Protein AF-A0A255R1H0-F1 (afdb_monomer)

pLDDT: mean 94.2, std 6.62, range [48.44, 98.81]

Mean predicted aligned error: 8.99 Å

Secondary structure (DSSP, 8-state):
-PPPPHHHHHHHHHHHHHHHTTSEEEEE-S-HHHHGGGGGGSPTTT-EEEEEEEEEEEPGGG--S-SEEEEEEEEETTEEEEEEEETTEEEEE-GGGS-TT--HHHHHHHHHHHHHTT--S---HHHH---PPPPPPHHHHHHHHHHHHHHTTT--HHHHHHHHSTT-HHHHHHHHHHHHHHTSTT--HHHHHHHHHHHHHHHHTTS-GGGHHHHS-TTSHHHHHHHHHHHHHHHTT-HHHHHHHHHHHGGG--SHHHHHHHHHHHHHTT-HHHHHHHHHHHHHH-TTGGG-HHHHHHHHHHHHTT-HHHHHHHHHHHHHHHHHHHHH--SHHHHHHHHHHHHHHHHHHHHH-TTHHHHHHHTT--S----

Foldseek 3Di:
DFFFDVLLVQLLVQLVVCVVVVQKDKDFDPDQVVCVVLCVLDDPPFWAPWTWGMWIAGHCVLVDPDGIKTKTWTDGPNAIFIWIRDDSDIDTDGCLLDDPPDDRVSVSSSVRSCVSVVVPDDDSSNVSGDDDPPPDQLVVLLVVLVVLLVCLVPPDLVLLLQCQFQVHPNQVSLVVNLVSQVPDPPRDSLVSLLVSLVSNVVSLVPHPPVSCLRRLALNTSCVVCVLVNLLVCLVVLVLVVLVVVLVSNVVNQLALSSLLSSLSSCLSSVVLVRNLVSLVSNVVHDPLSLLHLSLLSNLVSCLVVVVPVVSLVSLLVSLVSLVVQLVVDPDPVSVVSSQVSNQSSLVSLVVRDVCSVVSCVVSVGDSTRDD

Sequence (371 aa):
MPMRPPEDCYAIHCTWEMCVNELIEVTEITDADEYAPLLRHLPPDEYDNARIVRVAELSPKLNRDHRLVAIATASHDGNNGWIVLDGNKCTWYSPDDFPEDENDESILRIHLGRSLLGLTAPVDRKAALRNKPAPFPADKLIAGYETLLEELATASIERTASLLARNGLIQKHLEDYLDAIESTPSGDRHTAQQLAFERCLAAAEKLPDAKHPEVYDSFTLFGNQFEAYTTRLAELGEFEKVVRLIQLFDPHWQHNLGFGMLGRAAFVAQDWDLAESYFLKLKEGLDTYFRCDEMSQLATIWHGRGNHDASSKLLIDCLRGTQTTFLESEYFSDREMHADEYRVHRETLQQLFPNATEILQQQELPFDLVP

Solvent-accessible surface area (backbone atoms only — not comparable to full-atom values): 20294 Å² total; per-residue (Å²): 127,71,47,68,45,66,68,47,54,51,7,36,49,50,35,50,55,34,36,78,67,72,39,35,48,79,44,77,55,86,60,59,75,82,58,48,73,67,58,72,74,54,68,82,94,61,60,47,80,69,40,64,47,35,40,34,44,45,38,76,87,72,73,61,101,60,47,59,37,36,32,23,42,30,29,45,97,89,39,66,33,37,34,40,38,57,67,96,44,77,46,83,46,58,54,82,53,50,63,95,84,64,50,71,67,58,53,48,28,30,54,51,15,22,62,74,72,66,60,78,71,88,73,72,34,55,83,36,54,49,77,71,74,75,78,76,54,43,71,58,45,41,54,52,52,51,50,54,64,54,40,46,79,73,49,53,68,70,55,38,46,54,35,42,20,64,83,8,65,56,50,70,43,42,63,64,33,37,55,32,36,48,74,36,101,83,41,51,41,66,62,51,50,51,52,52,50,51,55,51,49,66,38,54,72,73,44,60,75,93,49,42,66,57,37,56,25,65,78,12,47,56,37,76,42,40,65,65,48,36,48,52,33,30,77,72,65,40,29,75,57,41,54,52,49,42,65,67,40,47,86,58,33,86,46,58,73,34,24,48,55,46,14,53,43,24,47,63,41,67,38,56,70,60,13,43,56,24,38,49,52,25,54,75,70,33,96,66,34,48,66,41,70,57,54,48,53,44,25,49,52,32,39,76,71,68,40,48,67,63,16,52,51,50,41,53,49,19,42,51,47,25,52,49,51,33,73,68,43,88,46,64,71,56,18,46,53,29,30,50,45,32,48,55,37,50,53,46,42,48,72,77,33,95,57,33,70,59,51,33,58,75,69,75,46,72,95,71,67,83,106

Radius of gyration: 26.19 Å; Cα contacts (8 Å, |Δi|>4): 497; chains: 1; bounding box: 70×40×60 Å

Structure (mmCIF, N/CA/C/O backbone):
data_AF-A0A255R1H0-F1
#
_entry.id   AF-A0A255R1H0-F1
#
loop_
_atom_site.group_PDB
_atom_site.id
_atom_site.type_symbol
_atom_site.label_atom_id
_atom_site.label_alt_id
_atom_site.label_comp_id
_atom_site.label_asym_id
_atom_site.label_entity_id
_atom_site.label_seq_id
_atom_site.pdbx_PDB_ins_code
_atom_site.Cartn_x
_atom_site.Cartn_y
_atom_site.Cartn_z
_atom_site.occupancy
_atom_site.B_iso_or_equiv
_atom_site.auth_seq_id
_atom_site.auth_comp_id
_atom_site.auth_asym_id
_atom_site.auth_atom_id
_atom_site.pdbx_PDB_model_num
ATOM 1 N N . MET A 1 1 ? 14.294 -5.098 -15.868 1.00 48.44 1 MET A N 1
ATOM 2 C CA . MET A 1 1 ? 15.443 -4.845 -14.978 1.00 48.44 1 MET A CA 1
ATOM 3 C C . MET A 1 1 ? 16.661 -4.572 -15.840 1.00 48.44 1 MET A C 1
ATOM 5 O O . MET A 1 1 ? 16.880 -5.349 -16.771 1.00 48.44 1 MET A O 1
ATOM 9 N N . PRO A 1 2 ? 17.402 -3.480 -15.596 1.00 57.84 2 PRO A N 1
ATOM 10 C CA . PRO A 1 2 ? 18.732 -3.331 -16.176 1.00 57.84 2 PRO A CA 1
ATOM 11 C C . PRO A 1 2 ? 19.551 -4.569 -15.792 1.00 57.84 2 PRO A C 1
ATOM 13 O O . PRO A 1 2 ? 19.469 -5.047 -14.659 1.00 57.84 2 PRO A O 1
ATOM 16 N N . MET A 1 3 ? 20.237 -5.176 -16.761 1.00 71.75 3 MET A N 1
ATOM 17 C CA . MET A 1 3 ? 21.004 -6.384 -16.468 1.00 71.75 3 MET A CA 1
ATOM 18 C C . MET A 1 3 ? 22.239 -5.988 -15.663 1.00 71.75 3 MET A C 1
ATOM 20 O O . MET A 1 3 ? 23.038 -5.179 -16.121 1.00 71.75 3 MET A O 1
ATOM 24 N N . ARG A 1 4 ? 22.375 -6.559 -14.467 1.00 84.00 4 ARG A N 1
ATOM 25 C CA . ARG A 1 4 ? 23.603 -6.504 -13.673 1.00 84.00 4 ARG A CA 1
ATOM 26 C C . ARG A 1 4 ? 24.458 -7.735 -13.991 1.00 84.00 4 ARG A C 1
ATOM 28 O O . ARG A 1 4 ? 23.906 -8.755 -14.424 1.00 84.00 4 ARG A O 1
ATOM 35 N N . PRO A 1 5 ? 25.780 -7.677 -13.774 1.00 89.12 5 PRO A N 1
ATOM 36 C CA . PRO A 1 5 ? 26.604 -8.878 -13.769 1.00 89.12 5 PRO A CA 1
ATOM 37 C C . PRO A 1 5 ? 26.016 -9.931 -12.815 1.00 89.12 5 PRO A C 1
ATOM 39 O O . PRO A 1 5 ? 25.580 -9.563 -11.718 1.00 89.12 5 PRO A O 1
ATOM 42 N N . PRO A 1 6 ? 25.997 -11.226 -13.185 1.00 90.12 6 PRO A N 1
ATOM 43 C CA . PRO A 1 6 ? 25.487 -12.282 -12.314 1.00 90.12 6 PRO A CA 1
ATOM 44 C C . PRO A 1 6 ? 26.111 -12.256 -10.916 1.00 90.12 6 PRO A C 1
ATOM 46 O O . PRO A 1 6 ? 25.414 -12.454 -9.927 1.00 90.12 6 PRO A O 1
ATOM 49 N N . GLU A 1 7 ? 27.403 -11.951 -10.822 1.00 92.88 7 GLU A N 1
ATOM 50 C CA . GLU A 1 7 ? 28.151 -11.834 -9.572 1.00 92.88 7 GLU A CA 1
ATOM 51 C C . GLU A 1 7 ? 27.576 -10.762 -8.642 1.00 92.88 7 GLU A C 1
ATOM 53 O O . GLU A 1 7 ? 27.504 -10.972 -7.434 1.00 92.88 7 GLU A O 1
ATOM 58 N N . ASP A 1 8 ? 27.144 -9.629 -9.195 1.00 93.00 8 ASP A N 1
ATOM 59 C CA . ASP A 1 8 ? 26.546 -8.551 -8.412 1.00 93.00 8 ASP A CA 1
ATOM 60 C C . ASP A 1 8 ? 25.105 -8.905 -8.006 1.00 93.00 8 ASP A C 1
ATOM 62 O O . ASP A 1 8 ? 24.708 -8.616 -6.880 1.00 93.00 8 ASP A O 1
ATOM 66 N N . CYS A 1 9 ? 24.348 -9.620 -8.850 1.00 91.94 9 CYS A N 1
ATOM 67 C CA . CYS A 1 9 ? 23.051 -10.189 -8.455 1.00 91.94 9 CYS A CA 1
ATOM 68 C C . CYS A 1 9 ? 23.195 -11.166 -7.276 1.00 91.94 9 CYS A C 1
ATOM 70 O O . CYS A 1 9 ? 22.433 -11.086 -6.313 1.00 91.94 9 CYS A O 1
ATOM 72 N N . TYR A 1 10 ? 24.183 -12.067 -7.332 1.00 94.50 10 TYR A N 1
ATOM 73 C CA . TYR A 1 10 ? 24.476 -12.998 -6.240 1.00 94.50 10 TYR A CA 1
ATOM 74 C C . TYR A 1 10 ? 24.937 -12.274 -4.976 1.00 94.50 10 TYR A C 1
ATOM 76 O O . TYR A 1 10 ? 24.528 -12.655 -3.884 1.00 94.50 10 TYR A O 1
ATOM 84 N N . ALA A 1 11 ? 25.743 -11.219 -5.108 1.00 96.44 11 ALA A N 1
ATOM 85 C CA . ALA A 1 11 ? 26.163 -10.404 -3.977 1.00 96.44 11 ALA A CA 1
ATOM 86 C C . ALA A 1 11 ? 24.972 -9.731 -3.282 1.00 96.44 11 ALA A C 1
ATOM 88 O O . ALA A 1 11 ? 24.813 -9.881 -2.074 1.00 96.44 11 ALA A O 1
ATOM 89 N N . ILE A 1 12 ? 24.095 -9.068 -4.042 1.00 95.12 12 ILE A N 1
ATOM 90 C CA . ILE A 1 12 ? 22.891 -8.428 -3.493 1.00 95.12 12 ILE A CA 1
ATOM 91 C C . ILE A 1 12 ? 22.009 -9.457 -2.787 1.00 95.12 12 ILE A C 1
ATOM 93 O O . ILE A 1 12 ? 21.541 -9.201 -1.679 1.00 95.12 12 ILE A O 1
ATOM 97 N N . HIS A 1 13 ? 21.798 -10.620 -3.410 1.00 95.38 13 HIS A N 1
ATOM 98 C CA . HIS A 1 13 ? 20.999 -11.685 -2.816 1.00 95.38 13 HIS A CA 1
ATOM 99 C C . HIS A 1 13 ? 21.630 -12.228 -1.530 1.00 95.38 13 HIS A C 1
ATOM 101 O O . HIS A 1 13 ? 20.933 -12.346 -0.531 1.00 95.38 13 HIS A O 1
ATOM 107 N N . CYS A 1 14 ? 22.943 -12.474 -1.519 1.00 97.06 14 CYS A N 1
ATOM 108 C CA . CYS A 1 14 ? 23.664 -12.897 -0.322 1.00 97.06 14 CYS A CA 1
ATOM 109 C C . CYS A 1 14 ? 23.507 -11.878 0.813 1.00 97.06 14 CYS A C 1
ATOM 111 O O . CYS A 1 14 ? 23.178 -12.263 1.930 1.00 97.06 14 CYS A O 1
ATOM 113 N N . THR A 1 15 ? 23.668 -10.578 0.544 1.00 96.81 15 THR A N 1
ATOM 114 C CA . THR A 1 15 ? 23.451 -9.550 1.573 1.00 96.81 15 THR A CA 1
ATOM 115 C C . THR A 1 15 ? 22.003 -9.511 2.044 1.00 96.81 15 THR A C 1
ATOM 117 O O . THR A 1 15 ? 21.780 -9.436 3.245 1.00 96.81 15 THR A O 1
ATOM 120 N N . TRP A 1 16 ? 21.026 -9.629 1.139 1.00 95.81 16 TRP A N 1
ATOM 121 C CA . TRP A 1 16 ? 19.615 -9.730 1.517 1.00 95.81 16 TRP A CA 1
ATOM 122 C C . TRP A 1 16 ? 19.354 -10.933 2.431 1.00 95.81 16 TRP A C 1
ATOM 124 O O . TRP A 1 16 ? 18.716 -10.770 3.467 1.00 95.81 16 TRP A O 1
ATOM 134 N N . GLU A 1 17 ? 19.897 -12.113 2.112 1.00 97.06 17 GLU A N 1
ATOM 135 C CA . GLU A 1 17 ? 19.789 -13.291 2.980 1.00 97.06 17 GLU A CA 1
ATOM 136 C C . GLU A 1 17 ? 20.416 -13.030 4.354 1.00 97.06 17 GLU A C 1
ATOM 138 O O . GLU A 1 17 ? 19.839 -13.409 5.371 1.00 97.06 17 GLU A O 1
ATOM 143 N N . MET A 1 18 ? 21.568 -12.355 4.416 1.00 97.38 18 MET A N 1
ATOM 144 C CA . MET A 1 18 ? 22.196 -12.007 5.693 1.00 97.38 18 MET A CA 1
ATOM 145 C C . MET A 1 18 ? 21.366 -10.998 6.499 1.00 97.38 18 MET A C 1
ATOM 147 O O . MET A 1 18 ? 21.311 -11.126 7.718 1.00 97.38 18 MET A O 1
ATOM 151 N N . CYS A 1 19 ? 20.698 -10.041 5.850 1.00 92.88 19 CYS A N 1
ATOM 152 C CA . CYS A 1 19 ? 19.769 -9.124 6.516 1.00 92.88 19 CYS A CA 1
ATOM 153 C C . CYS A 1 19 ? 18.552 -9.864 7.077 1.00 92.88 19 CYS A C 1
ATOM 155 O O . CYS A 1 19 ? 18.218 -9.694 8.243 1.00 92.88 19 CYS A O 1
ATOM 157 N N . VAL A 1 20 ? 17.944 -10.754 6.286 1.00 91.56 20 VAL A N 1
ATOM 158 C CA . VAL A 1 20 ? 16.805 -11.585 6.722 1.00 91.56 20 VAL A CA 1
ATOM 159 C C . VAL A 1 20 ? 17.164 -12.474 7.917 1.00 91.56 20 VAL A C 1
ATOM 161 O O . VAL A 1 20 ? 16.305 -12.779 8.735 1.00 91.56 20 VAL A O 1
ATOM 164 N N . ASN A 1 21 ? 18.425 -12.896 8.027 1.00 92.94 21 ASN A N 1
ATOM 165 C CA . ASN A 1 21 ? 18.918 -13.704 9.144 1.00 92.94 21 ASN A CA 1
ATOM 166 C C . ASN A 1 21 ? 19.529 -12.868 10.285 1.00 92.94 21 ASN A C 1
ATOM 168 O O . ASN A 1 21 ? 20.231 -13.435 11.125 1.00 92.94 21 ASN A O 1
ATOM 172 N N . GLU A 1 22 ? 19.313 -11.548 10.303 1.00 92.56 22 GLU A N 1
ATOM 173 C CA . GLU A 1 22 ? 19.781 -10.639 11.366 1.00 92.56 22 GLU A CA 1
ATOM 174 C C . GLU A 1 22 ? 21.313 -10.679 11.557 1.00 92.56 22 GLU A C 1
ATOM 176 O O . GLU A 1 22 ? 21.863 -10.524 12.650 1.00 92.56 22 GLU A O 1
ATOM 181 N N . LEU A 1 23 ? 22.041 -10.954 10.471 1.00 94.88 23 LEU A N 1
ATOM 182 C CA . LEU A 1 23 ? 23.504 -10.953 10.451 1.00 94.88 23 LEU A CA 1
ATOM 183 C C . LEU A 1 23 ? 24.073 -9.626 9.949 1.00 94.88 23 LEU A C 1
ATOM 185 O O . LEU A 1 23 ? 25.247 -9.347 10.202 1.00 94.88 23 LEU A O 1
ATOM 189 N N . ILE A 1 24 ? 23.265 -8.842 9.234 1.00 96.94 24 ILE A N 1
ATOM 190 C CA . ILE A 1 24 ? 23.602 -7.510 8.731 1.00 96.94 24 ILE A CA 1
ATOM 191 C C . ILE A 1 24 ? 22.397 -6.603 8.925 1.00 96.94 24 ILE A C 1
ATOM 193 O O . ILE A 1 24 ? 21.325 -6.889 8.400 1.00 96.94 24 ILE A O 1
ATOM 197 N N . GLU A 1 25 ? 22.602 -5.481 9.591 1.00 94.50 25 GLU A N 1
ATOM 198 C CA . GLU A 1 25 ? 21.623 -4.403 9.674 1.00 94.50 25 GLU A CA 1
ATOM 199 C C . GLU A 1 25 ? 22.118 -3.235 8.824 1.00 94.50 25 GLU A C 1
ATOM 201 O O . GLU A 1 25 ? 23.286 -2.868 8.922 1.00 94.50 25 GLU A O 1
ATOM 206 N N . VAL A 1 26 ? 21.271 -2.694 7.944 1.00 94.50 26 VAL A N 1
ATOM 207 C CA . VAL A 1 26 ? 21.618 -1.547 7.092 1.00 94.50 26 VAL A CA 1
ATOM 208 C C . VAL A 1 26 ? 20.759 -0.364 7.501 1.00 94.50 26 VAL A C 1
ATOM 210 O O . VAL A 1 26 ? 19.543 -0.402 7.336 1.00 94.50 26 VAL A O 1
ATOM 213 N N . THR A 1 27 ? 21.407 0.699 7.963 1.00 92.38 27 THR A N 1
ATOM 214 C CA . THR A 1 27 ? 20.750 1.887 8.506 1.00 92.38 27 THR A CA 1
ATOM 215 C C . THR A 1 27 ? 21.040 3.093 7.622 1.00 92.38 27 THR A C 1
ATOM 217 O O . THR A 1 27 ? 22.183 3.328 7.211 1.00 92.38 27 THR A O 1
ATOM 220 N N . GLU A 1 28 ? 19.996 3.857 7.307 1.00 92.94 28 GLU A N 1
ATOM 221 C CA . GLU A 1 28 ? 20.132 5.173 6.685 1.00 92.94 28 GLU A CA 1
ATOM 222 C C . GLU A 1 28 ? 20.571 6.202 7.721 1.00 92.94 28 GLU A C 1
ATOM 224 O O . GLU A 1 28 ? 20.021 6.262 8.818 1.00 92.94 28 GLU A O 1
ATOM 229 N N . ILE A 1 29 ? 21.581 7.002 7.384 1.00 90.12 29 ILE A N 1
ATOM 230 C CA . ILE A 1 29 ? 22.129 7.978 8.321 1.00 90.12 29 ILE A CA 1
ATOM 231 C C . ILE A 1 29 ? 21.372 9.295 8.192 1.00 90.12 29 ILE A C 1
ATOM 233 O O . ILE A 1 29 ? 21.451 9.976 7.169 1.00 90.12 29 ILE A O 1
ATOM 237 N N . THR A 1 30 ? 20.683 9.673 9.265 1.00 83.88 30 THR A N 1
ATOM 238 C CA . THR A 1 30 ? 19.973 10.953 9.387 1.00 83.88 30 THR A CA 1
ATOM 239 C C . THR A 1 30 ? 20.834 12.035 10.047 1.00 83.88 30 THR A C 1
ATOM 241 O O . THR A 1 30 ? 20.696 13.211 9.705 1.00 83.88 30 THR A O 1
ATOM 244 N N . ASP A 1 31 ? 21.774 11.649 10.919 1.00 83.38 31 ASP A N 1
ATOM 245 C CA . ASP A 1 31 ? 22.780 12.531 11.521 1.00 83.38 31 ASP A CA 1
ATOM 246 C C . ASP A 1 31 ? 24.187 12.221 10.984 1.00 83.38 31 ASP A C 1
ATOM 248 O O . ASP A 1 31 ? 24.831 11.233 11.340 1.00 83.38 31 ASP A O 1
ATOM 252 N N . ALA A 1 32 ? 24.685 13.093 10.106 1.00 75.88 32 ALA A N 1
ATOM 253 C CA . ALA A 1 32 ? 25.982 12.916 9.462 1.00 75.88 32 ALA A CA 1
ATOM 254 C C . ALA A 1 32 ? 27.172 12.977 10.443 1.00 75.88 32 ALA A C 1
ATOM 256 O O . ALA A 1 32 ? 28.237 12.433 10.129 1.00 75.88 32 ALA A O 1
ATOM 257 N N . ASP A 1 33 ? 27.018 13.613 11.611 1.00 80.62 33 ASP A N 1
ATOM 258 C CA . ASP A 1 33 ? 28.113 13.801 12.568 1.00 80.62 33 ASP A CA 1
ATOM 259 C C . ASP A 1 33 ? 28.445 12.514 13.342 1.00 80.62 33 ASP A C 1
ATOM 261 O O . ASP A 1 33 ? 29.606 12.302 13.708 1.00 80.62 33 ASP A O 1
ATOM 265 N N . GLU A 1 34 ? 27.468 11.620 13.531 1.00 84.62 34 GLU A N 1
ATOM 266 C CA . GLU A 1 34 ? 27.630 10.354 14.262 1.00 84.62 34 GLU A CA 1
ATOM 267 C C . GLU A 1 34 ? 28.721 9.467 13.635 1.00 84.62 34 GLU A C 1
ATOM 269 O O . GLU A 1 34 ? 29.589 8.926 14.328 1.00 84.62 34 GLU A O 1
ATOM 274 N N . TYR A 1 35 ? 28.737 9.390 12.300 1.00 87.12 35 TYR A N 1
ATOM 275 C CA . TYR A 1 35 ? 29.639 8.523 11.533 1.00 87.12 35 TYR A CA 1
ATOM 276 C C . TYR A 1 35 ? 30.763 9.275 10.812 1.00 87.12 35 TYR A C 1
ATOM 278 O O . TYR A 1 35 ? 31.622 8.646 10.186 1.00 87.12 35 TYR A O 1
ATOM 286 N N . ALA A 1 36 ? 30.835 10.604 10.949 1.00 84.62 36 ALA A N 1
ATOM 287 C CA . ALA A 1 36 ? 31.906 11.428 10.387 1.00 84.62 36 ALA A CA 1
ATOM 288 C C . ALA A 1 36 ? 33.336 10.927 10.705 1.00 84.62 36 ALA A C 1
ATOM 290 O O . ALA A 1 36 ? 34.206 11.029 9.834 1.00 84.62 36 ALA A O 1
ATOM 291 N N . PRO A 1 37 ? 33.639 10.335 11.886 1.00 89.56 37 PRO A N 1
ATOM 292 C CA . PRO A 1 37 ? 34.963 9.773 12.149 1.00 89.56 37 PRO A CA 1
ATOM 293 C C . PRO A 1 37 ? 35.398 8.663 11.180 1.00 89.56 37 PRO A C 1
ATOM 295 O O . PRO A 1 37 ? 36.604 8.506 10.988 1.00 89.56 37 PRO A O 1
ATOM 298 N N . LEU A 1 38 ? 34.469 7.932 10.547 1.00 88.62 38 LEU A N 1
ATOM 299 C CA . LEU A 1 38 ? 34.798 6.890 9.561 1.00 88.62 38 LEU A CA 1
ATOM 300 C C . LEU A 1 38 ? 35.476 7.473 8.313 1.00 88.62 38 LEU A C 1
ATOM 302 O O . LEU A 1 38 ? 36.341 6.828 7.721 1.00 88.62 38 LEU A O 1
ATOM 306 N N . LEU A 1 39 ? 35.169 8.726 7.962 1.00 91.25 39 LEU A N 1
ATOM 307 C CA . LEU A 1 39 ? 35.775 9.423 6.823 1.00 91.25 39 LEU A CA 1
ATOM 308 C C . LEU A 1 39 ? 37.266 9.725 7.029 1.00 91.25 39 LEU A C 1
ATOM 310 O O . LEU A 1 39 ? 37.968 10.007 6.064 1.00 91.25 39 LEU A O 1
ATOM 314 N N . ARG A 1 40 ? 37.797 9.623 8.258 1.00 88.12 40 ARG A N 1
ATOM 315 C CA . ARG A 1 40 ? 39.232 9.839 8.535 1.00 88.12 40 ARG A CA 1
ATOM 316 C C . ARG A 1 40 ? 40.143 8.814 7.858 1.00 88.12 40 ARG A C 1
ATOM 318 O O . ARG A 1 40 ? 41.348 9.036 7.791 1.00 88.12 40 ARG A O 1
ATOM 325 N N . HIS A 1 41 ? 39.582 7.696 7.400 1.00 84.50 41 HIS A N 1
ATOM 326 C CA . HIS A 1 41 ? 40.302 6.666 6.655 1.00 84.50 41 HIS A CA 1
ATOM 327 C C . HIS A 1 41 ? 40.406 6.963 5.156 1.00 84.50 41 HIS A C 1
ATOM 329 O O . HIS A 1 41 ? 41.117 6.245 4.452 1.00 84.50 41 HIS A O 1
ATOM 335 N N . LEU A 1 42 ? 39.724 8.003 4.664 1.00 88.69 42 LEU A N 1
ATOM 336 C CA . LEU A 1 42 ? 39.851 8.421 3.276 1.00 88.69 42 LEU A CA 1
ATOM 337 C C . LEU A 1 42 ? 41.258 8.974 3.004 1.00 88.69 42 LEU A C 1
ATOM 339 O O . LEU A 1 42 ? 41.802 9.710 3.835 1.00 88.69 42 LEU A O 1
ATOM 343 N N . PRO A 1 43 ? 41.849 8.656 1.841 1.00 85.94 43 PRO A N 1
ATOM 344 C CA . PRO A 1 43 ? 43.053 9.322 1.375 1.00 85.94 43 PRO A CA 1
ATOM 345 C C . PRO A 1 43 ? 42.835 10.844 1.324 1.00 85.94 43 PRO A C 1
ATOM 347 O O . PRO A 1 43 ? 41.825 11.296 0.774 1.00 85.94 43 PRO A O 1
ATOM 350 N N . PRO A 1 44 ? 43.745 11.646 1.906 1.00 80.88 44 PRO A N 1
ATOM 351 C CA . PRO A 1 44 ? 43.641 13.095 1.827 1.00 80.88 44 PRO A CA 1
ATOM 352 C C . PRO A 1 44 ? 43.726 13.545 0.364 1.00 80.88 44 PRO A C 1
ATOM 354 O O . PRO A 1 44 ? 44.510 12.995 -0.407 1.00 80.88 44 PRO A O 1
ATOM 357 N N . ASP A 1 45 ? 42.924 14.549 0.011 1.00 83.12 45 ASP A N 1
ATOM 358 C CA . ASP A 1 45 ? 42.900 15.213 -1.301 1.00 83.12 45 ASP A CA 1
ATOM 359 C C . ASP A 1 45 ? 42.427 14.352 -2.497 1.00 83.12 45 ASP A C 1
ATOM 361 O O . ASP A 1 45 ? 42.487 14.811 -3.635 1.00 83.12 45 ASP A O 1
ATOM 365 N N . GLU A 1 46 ? 41.937 13.124 -2.272 1.00 90.00 46 GLU A N 1
ATOM 366 C CA . GLU A 1 46 ? 41.441 12.244 -3.351 1.00 90.00 46 GLU A CA 1
ATOM 367 C C . GLU A 1 46 ? 39.930 12.384 -3.607 1.00 90.00 46 GLU A C 1
ATOM 369 O O . GLU A 1 46 ? 39.469 12.181 -4.731 1.00 90.00 46 GLU A O 1
ATOM 374 N N . TYR A 1 47 ? 39.157 12.732 -2.577 1.00 92.12 47 TYR A N 1
ATOM 375 C CA . TYR A 1 47 ? 37.696 12.779 -2.634 1.00 92.12 47 TYR A CA 1
ATOM 376 C C . TYR A 1 47 ? 37.164 14.088 -2.058 1.00 92.12 47 TYR A C 1
ATOM 378 O O . TYR A 1 47 ? 37.450 14.436 -0.910 1.00 92.12 47 TYR A O 1
ATOM 386 N N . ASP A 1 48 ? 36.326 14.772 -2.831 1.00 91.88 48 ASP A N 1
ATOM 387 C CA . ASP A 1 48 ? 35.675 16.010 -2.419 1.00 91.88 48 ASP A CA 1
ATOM 388 C C . ASP A 1 48 ? 34.280 15.735 -1.844 1.00 91.88 48 ASP A C 1
ATOM 390 O O . ASP A 1 48 ? 33.544 14.869 -2.325 1.00 91.88 48 ASP A O 1
ATOM 394 N N . ASN A 1 49 ? 33.889 16.520 -0.834 1.00 91.62 49 ASN A N 1
ATOM 395 C CA . ASN A 1 49 ? 32.540 16.534 -0.247 1.00 91.62 49 ASN A CA 1
ATOM 396 C C . ASN A 1 49 ? 32.015 15.157 0.205 1.00 91.62 49 ASN A C 1
ATOM 398 O O . ASN A 1 49 ? 30.819 14.881 0.097 1.00 91.62 49 ASN A O 1
ATOM 402 N N . ALA A 1 50 ? 32.897 14.288 0.706 1.00 93.62 50 ALA A N 1
ATOM 403 C CA . ALA A 1 50 ? 32.500 12.965 1.165 1.00 93.62 50 ALA A CA 1
ATOM 404 C C . ALA A 1 50 ? 31.519 13.048 2.348 1.00 93.62 50 ALA A C 1
ATOM 406 O O . ALA A 1 50 ? 31.810 13.672 3.370 1.00 93.62 50 ALA A O 1
ATOM 407 N N . ARG A 1 51 ? 30.364 12.390 2.217 1.00 93.94 51 ARG A N 1
ATOM 408 C CA . ARG A 1 51 ? 29.315 12.333 3.244 1.00 93.94 51 ARG A CA 1
ATOM 409 C C . ARG A 1 51 ? 28.769 10.919 3.361 1.00 93.94 51 ARG A C 1
ATOM 411 O O . ARG A 1 51 ? 28.299 10.375 2.367 1.00 93.94 51 ARG A O 1
ATOM 418 N N . ILE A 1 52 ? 28.810 10.354 4.566 1.00 95.12 52 ILE A N 1
ATOM 419 C CA . ILE A 1 52 ? 28.214 9.046 4.871 1.00 95.12 52 ILE A CA 1
ATOM 420 C C . ILE A 1 52 ? 26.697 9.140 4.683 1.00 95.12 52 ILE A C 1
ATOM 422 O O . ILE A 1 52 ? 26.080 10.080 5.178 1.00 95.12 52 ILE A O 1
ATOM 426 N N . VAL A 1 53 ? 26.117 8.188 3.953 1.00 95.62 53 VAL A N 1
ATOM 427 C CA . VAL A 1 53 ? 24.666 8.121 3.697 1.00 95.62 53 VAL A CA 1
ATOM 428 C C . VAL A 1 53 ? 24.029 6.862 4.279 1.00 95.62 53 VAL A C 1
ATOM 430 O O . VAL A 1 53 ? 22.885 6.913 4.719 1.00 95.62 53 VAL A O 1
ATOM 433 N N . ARG A 1 54 ? 24.770 5.748 4.358 1.00 96.44 54 ARG A N 1
ATOM 434 C CA . ARG A 1 54 ? 24.326 4.521 5.036 1.00 96.44 54 ARG A CA 1
ATOM 435 C C . ARG A 1 54 ? 25.473 3.825 5.743 1.00 96.44 54 ARG A C 1
ATOM 437 O O . ARG A 1 54 ? 26.633 3.930 5.329 1.00 96.44 54 ARG A O 1
ATOM 444 N N . VAL A 1 55 ? 25.127 3.060 6.769 1.00 95.88 55 VAL A N 1
ATOM 445 C CA . VAL A 1 55 ? 26.047 2.182 7.491 1.00 95.88 55 VAL A CA 1
ATOM 446 C C . VAL A 1 55 ? 25.424 0.802 7.600 1.00 95.88 55 VAL A C 1
ATOM 448 O O . VAL A 1 55 ? 24.244 0.664 7.895 1.00 95.88 55 VAL A O 1
ATOM 451 N N . ALA A 1 56 ? 26.227 -0.220 7.336 1.00 96.88 56 ALA A N 1
ATOM 452 C CA . ALA A 1 56 ? 25.902 -1.599 7.628 1.00 96.88 56 ALA A CA 1
ATOM 453 C C . ALA A 1 56 ? 26.646 -2.051 8.886 1.00 96.88 56 ALA A C 1
ATOM 455 O O . ALA A 1 56 ? 27.883 -2.030 8.916 1.00 96.88 56 ALA A O 1
ATOM 456 N N . GLU A 1 57 ? 25.902 -2.496 9.894 1.00 95.94 57 GLU A N 1
ATOM 457 C CA . GLU A 1 57 ? 26.444 -3.165 11.067 1.00 95.94 57 GLU A CA 1
ATOM 458 C C . GLU A 1 57 ? 26.414 -4.685 10.874 1.00 95.94 57 GLU A C 1
ATOM 460 O O . GLU A 1 57 ? 25.394 -5.296 10.562 1.00 95.94 57 GLU A O 1
ATOM 465 N N . LEU A 1 58 ? 27.577 -5.309 11.038 1.00 94.25 58 LEU A N 1
ATOM 466 C CA . LEU A 1 58 ? 27.808 -6.726 10.816 1.00 94.25 58 LEU A CA 1
ATOM 467 C C . LEU A 1 58 ? 27.837 -7.471 12.151 1.00 94.25 58 LEU A C 1
ATOM 469 O O . LEU A 1 58 ? 28.567 -7.112 13.086 1.00 94.25 58 LEU A O 1
ATOM 473 N N . SER A 1 59 ? 27.100 -8.578 12.209 1.00 93.81 59 SER A N 1
ATOM 474 C CA . SER A 1 59 ? 27.099 -9.482 13.352 1.00 93.81 59 SER A CA 1
ATOM 475 C C . SER A 1 59 ? 28.492 -10.082 13.582 1.00 93.81 59 SER A C 1
ATOM 477 O O . SER A 1 59 ? 29.125 -10.557 12.631 1.00 93.81 59 SER A O 1
ATOM 479 N N . PRO A 1 60 ? 28.958 -10.199 14.842 1.00 88.12 60 PRO A N 1
ATOM 480 C CA . PRO A 1 60 ? 30.201 -10.903 15.169 1.00 88.12 60 PRO A CA 1
ATOM 481 C C . PRO A 1 60 ? 30.253 -12.349 14.646 1.00 88.12 60 PRO A C 1
ATOM 483 O O . PRO A 1 60 ? 31.335 -12.894 14.435 1.00 88.12 60 PRO A O 1
ATOM 486 N N . LYS A 1 61 ? 29.091 -12.971 14.395 1.00 93.12 61 LYS A N 1
ATOM 487 C CA . LYS A 1 61 ? 28.978 -14.324 13.827 1.00 93.12 61 LYS A CA 1
ATOM 488 C C . LYS A 1 61 ? 29.565 -14.438 12.417 1.00 93.12 61 LYS A C 1
ATOM 490 O O . LYS A 1 61 ? 29.955 -15.534 12.024 1.00 93.12 61 LYS A O 1
ATOM 495 N N . LEU A 1 62 ? 29.664 -13.330 11.678 1.00 92.00 62 LEU A N 1
ATOM 496 C CA . LEU A 1 62 ? 30.282 -13.295 10.350 1.00 92.00 62 LEU A CA 1
ATOM 497 C C . LEU A 1 62 ? 31.820 -13.370 10.399 1.00 92.00 62 LEU A C 1
ATOM 499 O O . LEU A 1 62 ? 32.447 -13.483 9.350 1.00 92.00 62 LEU A O 1
ATOM 503 N N . ASN A 1 63 ? 32.428 -13.337 11.596 1.00 90.69 63 ASN A N 1
ATOM 504 C CA . ASN A 1 63 ? 33.872 -13.472 11.824 1.00 90.69 63 ASN A CA 1
ATOM 505 C C . ASN A 1 63 ? 34.722 -12.529 10.950 1.00 90.69 63 ASN A C 1
ATOM 507 O O . ASN A 1 63 ? 35.711 -12.935 10.336 1.00 90.69 63 ASN A O 1
ATOM 511 N N . ARG A 1 64 ? 34.298 -11.265 10.873 1.00 89.06 64 ARG A N 1
ATOM 512 C CA . ARG A 1 64 ? 35.021 -10.193 10.185 1.00 89.06 64 ARG A CA 1
ATOM 513 C C . ARG A 1 64 ? 35.779 -9.329 11.185 1.00 89.06 64 ARG A C 1
ATOM 515 O O . ARG A 1 64 ? 35.321 -9.132 12.308 1.00 89.06 64 ARG A O 1
ATOM 522 N N . ASP A 1 65 ? 36.912 -8.789 10.744 1.00 84.31 65 ASP A N 1
ATOM 523 C CA . ASP A 1 65 ? 37.814 -7.989 11.585 1.00 84.31 65 ASP A CA 1
ATOM 524 C C . ASP A 1 65 ? 37.173 -6.686 12.092 1.00 84.31 65 ASP A C 1
ATOM 526 O O . ASP A 1 65 ? 37.566 -6.150 13.128 1.00 84.31 65 ASP A O 1
ATOM 530 N N . HIS A 1 66 ? 36.164 -6.181 11.386 1.00 88.38 66 HIS A N 1
ATOM 531 C CA . HIS A 1 66 ? 35.443 -4.965 11.731 1.00 88.38 66 HIS A CA 1
ATOM 532 C C . HIS A 1 66 ? 33.939 -5.149 11.535 1.00 88.38 66 HIS A C 1
ATOM 534 O O . HIS A 1 66 ? 33.485 -5.904 10.673 1.00 88.38 66 HIS A O 1
ATOM 540 N N . ARG A 1 67 ? 33.172 -4.447 12.374 1.00 91.62 67 ARG A N 1
ATOM 541 C CA . ARG A 1 67 ? 31.710 -4.559 12.439 1.00 91.62 67 ARG A CA 1
ATOM 542 C C . ARG A 1 67 ? 30.974 -3.535 11.589 1.00 91.62 67 ARG A C 1
ATOM 544 O O . ARG A 1 67 ? 29.810 -3.750 11.318 1.00 91.62 67 ARG A O 1
ATOM 551 N N . LEU A 1 68 ? 31.615 -2.443 11.188 1.00 93.94 68 LEU A N 1
ATOM 552 C CA . LEU A 1 68 ? 30.950 -1.361 10.465 1.00 93.94 68 LEU A CA 1
ATOM 553 C C . LEU A 1 68 ? 31.486 -1.267 9.045 1.00 93.94 68 LEU A C 1
ATOM 555 O O . LEU A 1 68 ? 32.702 -1.236 8.842 1.00 93.94 68 LEU A O 1
ATOM 559 N N . VAL A 1 69 ? 30.569 -1.190 8.086 1.00 96.25 69 VAL A N 1
ATOM 560 C CA . VAL A 1 69 ? 30.865 -0.883 6.687 1.00 96.25 69 VAL A CA 1
ATOM 561 C C . VAL A 1 69 ? 29.982 0.2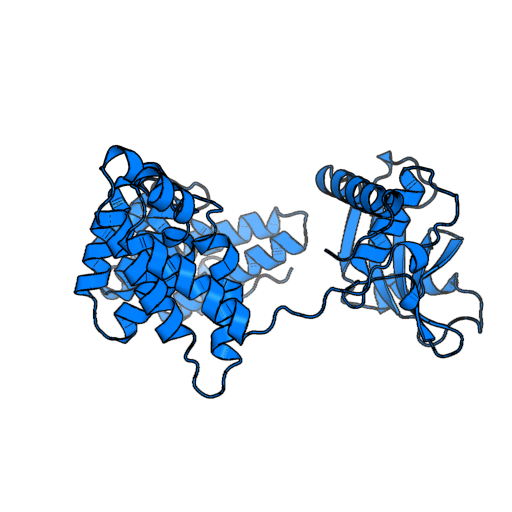75 6.276 1.00 96.25 69 VAL A C 1
ATOM 563 O O . VAL A 1 69 ? 28.763 0.167 6.321 1.00 96.25 69 VAL A O 1
ATOM 566 N N . ALA A 1 70 ? 30.584 1.391 5.892 1.00 96.31 70 ALA A N 1
ATOM 567 C CA . ALA A 1 70 ? 29.835 2.591 5.548 1.00 96.31 70 ALA A CA 1
ATOM 568 C C . ALA A 1 70 ? 29.910 2.875 4.054 1.00 96.31 70 ALA A C 1
ATOM 570 O O . ALA A 1 70 ? 30.920 2.583 3.415 1.00 96.31 70 ALA A O 1
ATOM 571 N N . ILE A 1 71 ? 28.866 3.487 3.508 1.00 97.25 71 ILE A N 1
ATOM 572 C CA . ILE A 1 71 ? 28.894 4.071 2.171 1.00 97.25 71 ILE A CA 1
ATOM 573 C C . ILE A 1 71 ? 28.727 5.583 2.268 1.00 97.25 71 ILE A C 1
ATOM 575 O O . ILE A 1 71 ? 27.872 6.095 2.994 1.00 97.25 71 ILE A O 1
ATOM 579 N N . ALA A 1 72 ? 29.571 6.295 1.530 1.00 96.00 72 ALA A N 1
ATOM 580 C CA . ALA A 1 72 ? 29.539 7.736 1.385 1.00 96.00 72 ALA A CA 1
ATOM 581 C C . ALA A 1 72 ? 29.275 8.128 -0.067 1.00 96.00 72 ALA A C 1
ATOM 583 O O . ALA A 1 72 ? 29.764 7.479 -0.990 1.00 96.00 72 ALA A O 1
ATOM 584 N N . THR A 1 73 ? 28.565 9.231 -0.271 1.00 95.75 73 THR A N 1
ATOM 585 C CA . THR A 1 73 ? 28.580 9.956 -1.547 1.00 95.75 73 THR A CA 1
ATOM 586 C C . THR A 1 73 ? 29.767 10.907 -1.563 1.00 95.75 73 THR A C 1
ATOM 588 O O . THR A 1 73 ? 30.015 11.560 -0.549 1.00 95.75 73 THR A O 1
ATOM 591 N N . ALA A 1 74 ? 30.469 11.023 -2.686 1.00 95.69 74 ALA A N 1
ATOM 592 C CA . ALA A 1 74 ? 31.575 11.968 -2.856 1.00 95.69 74 ALA A CA 1
ATOM 593 C C . ALA A 1 74 ? 31.780 12.320 -4.337 1.00 95.69 74 ALA A C 1
ATO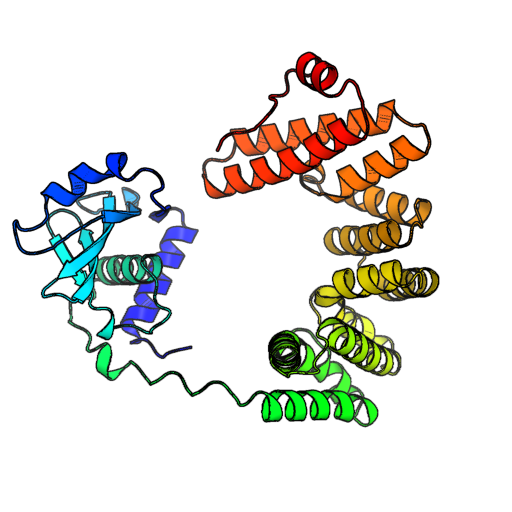M 595 O O . ALA A 1 74 ? 31.152 11.719 -5.214 1.00 95.69 74 ALA A O 1
ATOM 596 N N . SER A 1 75 ? 32.682 13.260 -4.614 1.00 95.69 75 SER A N 1
ATOM 597 C CA . SER A 1 75 ? 33.167 13.549 -5.967 1.00 95.69 75 SER A CA 1
ATOM 598 C C . SER A 1 75 ? 34.635 13.128 -6.116 1.00 95.69 75 SER A C 1
ATOM 600 O O . SER A 1 75 ? 35.445 13.400 -5.234 1.00 95.69 75 SER A O 1
ATOM 602 N N . HIS A 1 76 ? 34.981 12.492 -7.237 1.00 94.12 76 HIS A N 1
ATOM 603 C CA . HIS A 1 76 ? 36.346 12.098 -7.601 1.00 94.12 76 HIS A CA 1
ATOM 604 C C . HIS A 1 76 ? 36.617 12.485 -9.060 1.00 94.12 76 HIS A C 1
ATOM 606 O O . HIS A 1 76 ? 35.828 12.146 -9.948 1.00 94.12 76 HIS A O 1
ATOM 612 N N . ASP A 1 77 ? 37.686 13.246 -9.313 1.00 92.25 77 ASP A N 1
ATOM 613 C CA . ASP A 1 77 ? 38.014 13.806 -10.636 1.00 92.25 77 ASP A CA 1
ATOM 614 C C . ASP A 1 77 ? 36.823 14.517 -11.319 1.00 92.25 77 ASP A C 1
ATOM 616 O O . ASP A 1 77 ? 36.601 14.417 -12.527 1.00 92.25 77 ASP A O 1
ATOM 620 N N . GLY A 1 78 ? 36.014 15.229 -10.525 1.00 91.56 78 GLY A N 1
ATOM 621 C CA . GLY A 1 78 ? 34.827 15.953 -10.994 1.00 91.56 78 GLY A CA 1
ATOM 622 C C . GLY A 1 78 ? 33.584 15.091 -11.247 1.00 91.56 78 GLY A C 1
ATOM 623 O O . GLY A 1 78 ? 32.549 15.639 -11.623 1.00 91.56 78 GLY A O 1
ATOM 624 N N . ASN A 1 79 ? 33.648 13.777 -11.014 1.00 93.00 79 ASN A N 1
ATOM 625 C CA . ASN A 1 79 ? 32.507 12.871 -11.136 1.00 93.00 79 ASN A CA 1
ATOM 626 C C . ASN A 1 79 ? 31.944 12.530 -9.758 1.00 93.00 79 ASN A C 1
ATOM 628 O O . ASN A 1 79 ? 32.679 12.093 -8.874 1.00 93.00 79 ASN A O 1
ATOM 632 N N . ASN A 1 80 ? 30.635 12.691 -9.581 1.00 94.75 80 ASN A N 1
ATOM 633 C CA . ASN A 1 80 ? 29.956 12.210 -8.380 1.00 94.75 80 ASN A CA 1
ATOM 634 C C . ASN A 1 80 ? 29.906 10.682 -8.390 1.00 94.75 80 ASN A C 1
ATOM 636 O O . ASN A 1 80 ? 29.893 10.081 -9.458 1.00 94.75 80 ASN A O 1
ATOM 640 N N . GLY A 1 81 ? 29.868 10.060 -7.221 1.00 95.94 81 GLY A N 1
ATOM 641 C CA . GLY A 1 81 ? 29.792 8.612 -7.085 1.00 95.94 81 GLY A CA 1
ATOM 642 C C . GLY A 1 81 ? 29.753 8.183 -5.632 1.00 95.94 81 GLY A C 1
ATOM 643 O O . GLY A 1 81 ? 29.427 8.980 -4.744 1.00 95.94 81 GLY A O 1
ATOM 644 N N . TRP A 1 82 ? 30.091 6.918 -5.399 1.00 97.31 82 TRP A N 1
ATOM 645 C CA . TRP A 1 82 ? 30.046 6.329 -4.069 1.00 97.31 82 TRP A CA 1
ATOM 646 C C . TRP A 1 82 ? 31.399 5.789 -3.634 1.00 97.31 82 TRP A C 1
ATOM 648 O O . TRP A 1 82 ? 32.168 5.248 -4.427 1.00 97.31 82 TRP A O 1
ATOM 658 N N . ILE A 1 83 ? 31.656 5.880 -2.337 1.00 96.88 83 ILE A N 1
ATOM 659 C CA . ILE A 1 83 ? 32.811 5.285 -1.680 1.00 96.88 83 ILE A CA 1
ATOM 660 C C . ILE A 1 83 ? 32.308 4.331 -0.613 1.00 96.88 83 ILE A C 1
ATOM 662 O O . ILE A 1 83 ? 31.554 4.744 0.264 1.00 96.88 83 ILE A O 1
ATOM 666 N N . VAL A 1 84 ? 32.765 3.081 -0.640 1.00 96.69 84 VAL A N 1
ATOM 667 C CA . VAL A 1 84 ? 32.533 2.140 0.461 1.00 96.69 84 VAL A CA 1
ATOM 668 C C . VAL A 1 84 ? 33.778 2.044 1.341 1.00 96.69 84 VAL A C 1
ATOM 670 O O . VAL A 1 84 ? 34.884 1.800 0.849 1.00 96.69 84 VAL A O 1
ATOM 673 N N . LEU A 1 85 ? 33.572 2.239 2.642 1.00 95.75 85 LEU A N 1
ATOM 674 C CA . LEU A 1 85 ? 34.554 2.168 3.719 1.00 95.75 85 LEU A CA 1
ATOM 675 C C . LEU A 1 85 ? 34.393 0.829 4.451 1.00 95.75 85 LEU A C 1
ATOM 677 O O . LEU A 1 85 ? 33.459 0.651 5.232 1.00 95.75 85 LEU A O 1
ATOM 681 N N . ASP A 1 86 ? 35.303 -0.108 4.191 1.00 94.38 86 ASP A N 1
ATOM 682 C CA . ASP A 1 86 ? 35.293 -1.485 4.707 1.00 94.38 86 ASP A CA 1
ATOM 683 C C . ASP A 1 86 ? 36.558 -1.708 5.557 1.00 94.38 86 ASP A C 1
ATOM 685 O O . ASP A 1 86 ? 37.577 -2.245 5.101 1.00 94.38 86 ASP A O 1
ATOM 689 N N . GLY A 1 87 ? 36.527 -1.208 6.796 1.00 90.31 87 GLY A N 1
ATOM 690 C CA . GLY A 1 87 ? 37.690 -1.163 7.685 1.00 90.31 87 GLY A CA 1
ATOM 691 C C . GLY A 1 87 ? 38.755 -0.190 7.169 1.00 90.31 87 GLY A C 1
ATOM 692 O O . GLY A 1 87 ? 38.486 0.987 6.966 1.00 90.31 87 GLY A O 1
ATOM 693 N N . ASN A 1 88 ? 39.973 -0.683 6.926 1.00 89.00 88 ASN A N 1
ATOM 694 C CA . ASN A 1 88 ? 41.055 0.125 6.339 1.00 89.00 88 ASN A CA 1
ATOM 695 C C . ASN A 1 88 ? 40.991 0.205 4.804 1.00 89.00 88 ASN A C 1
ATOM 697 O O . ASN A 1 88 ? 41.877 0.796 4.186 1.00 89.00 88 ASN A O 1
ATOM 701 N N . LYS A 1 89 ? 40.012 -0.453 4.172 1.00 90.75 89 LYS A N 1
ATOM 702 C CA . LYS A 1 89 ? 39.849 -0.442 2.719 1.00 90.75 89 LYS A CA 1
ATOM 703 C C . LYS A 1 89 ? 38.831 0.616 2.323 1.00 90.75 89 LYS A C 1
ATOM 705 O O . LYS A 1 89 ? 37.765 0.720 2.919 1.00 90.75 89 LYS A O 1
ATOM 710 N N . CYS A 1 90 ? 39.158 1.336 1.262 1.00 92.75 90 CYS A N 1
ATOM 711 C CA . CYS A 1 90 ? 38.294 2.302 0.607 1.00 92.75 90 CYS A CA 1
ATOM 712 C C . CYS A 1 90 ? 38.119 1.854 -0.846 1.00 92.75 90 CYS A C 1
ATOM 714 O O . CYS A 1 90 ? 39.107 1.532 -1.507 1.00 92.75 90 CYS A O 1
ATOM 716 N N . THR A 1 91 ? 36.880 1.753 -1.327 1.00 94.69 91 THR A N 1
ATOM 717 C CA . THR A 1 91 ? 36.579 1.357 -2.713 1.00 94.69 91 THR A CA 1
ATOM 718 C C . THR A 1 91 ? 35.653 2.374 -3.360 1.00 94.69 91 THR A C 1
ATOM 720 O O . THR A 1 91 ? 34.537 2.573 -2.883 1.00 94.69 91 THR A O 1
ATOM 723 N N . TRP A 1 92 ? 36.112 2.986 -4.451 1.00 95.38 92 TRP A N 1
ATOM 724 C CA . TRP A 1 92 ? 35.307 3.867 -5.294 1.00 95.38 92 TRP A CA 1
ATOM 725 C C . TRP A 1 92 ? 34.395 3.067 -6.231 1.00 95.38 92 TRP A C 1
ATOM 727 O O . TRP A 1 92 ? 34.810 2.068 -6.822 1.00 95.38 92 TRP A O 1
ATOM 737 N N . TYR A 1 93 ? 33.169 3.550 -6.393 1.00 94.94 93 TYR A N 1
ATOM 738 C CA . TYR A 1 93 ? 32.153 3.038 -7.301 1.00 94.94 93 TYR A CA 1
ATOM 739 C C . TYR A 1 93 ? 31.663 4.185 -8.187 1.00 94.94 93 TYR A C 1
ATOM 741 O O . TYR A 1 93 ? 30.987 5.106 -7.721 1.00 94.94 93 TYR A O 1
ATOM 749 N N . SER A 1 94 ? 32.023 4.132 -9.471 1.00 93.31 94 SER A N 1
ATOM 750 C CA . SER A 1 94 ? 31.615 5.132 -10.459 1.00 93.31 94 SER A CA 1
ATOM 751 C C . SER A 1 94 ? 30.156 4.913 -10.870 1.00 93.31 94 SER A C 1
ATOM 753 O O . SER A 1 94 ? 29.804 3.772 -11.162 1.00 93.31 94 SER A O 1
ATOM 755 N N . PRO A 1 95 ? 29.317 5.959 -10.985 1.00 91.44 95 PRO A N 1
ATOM 756 C CA . PRO A 1 95 ? 27.956 5.820 -11.506 1.00 91.44 95 PRO A CA 1
ATOM 757 C C . PRO A 1 95 ? 27.884 5.221 -12.903 1.00 91.44 95 PRO A C 1
ATOM 759 O O . PRO A 1 95 ? 26.947 4.490 -13.195 1.00 91.44 95 PRO A O 1
ATOM 762 N N . ASP A 1 96 ? 28.904 5.441 -13.733 1.00 89.88 96 ASP A N 1
ATOM 763 C CA . ASP A 1 96 ? 28.973 4.865 -15.078 1.00 89.88 96 ASP A CA 1
ATOM 764 C C . ASP A 1 96 ? 29.067 3.330 -15.076 1.00 89.88 96 ASP A C 1
ATOM 766 O O . ASP A 1 96 ? 28.906 2.707 -16.126 1.00 89.88 96 ASP A O 1
ATOM 770 N N . ASP A 1 97 ? 29.396 2.717 -13.936 1.00 90.38 97 ASP A N 1
ATOM 771 C CA . ASP A 1 97 ? 29.435 1.265 -13.764 1.00 90.38 97 ASP A CA 1
ATOM 772 C C . ASP A 1 97 ? 28.068 0.683 -13.368 1.00 90.38 97 ASP A C 1
ATOM 774 O O . ASP A 1 97 ? 27.932 -0.539 -13.272 1.00 90.38 97 ASP A O 1
ATOM 778 N N . PHE A 1 98 ? 27.045 1.518 -13.171 1.00 89.06 98 PHE A N 1
ATOM 779 C CA . PHE A 1 98 ? 25.736 1.107 -12.672 1.00 89.06 98 PHE A CA 1
ATOM 780 C C . PHE A 1 98 ? 24.568 1.663 -13.508 1.00 89.06 98 PHE A C 1
ATOM 782 O O . PHE A 1 98 ? 24.747 2.569 -14.321 1.00 89.06 98 PHE A O 1
ATOM 789 N N . PRO A 1 99 ? 23.354 1.096 -13.369 1.00 84.25 99 PRO A N 1
ATOM 790 C CA . PRO A 1 99 ? 22.142 1.678 -13.947 1.00 84.25 99 PRO A CA 1
ATOM 791 C C . PRO A 1 99 ? 21.860 3.099 -13.424 1.00 84.25 99 PRO A C 1
ATOM 793 O O . PRO A 1 99 ? 22.200 3.418 -12.291 1.00 84.25 99 PRO A O 1
ATOM 796 N N . GLU A 1 100 ? 21.183 3.940 -14.217 1.00 81.62 100 GLU A N 1
ATOM 797 C CA . GLU A 1 100 ? 20.841 5.326 -13.824 1.00 81.62 100 GLU A CA 1
ATOM 798 C C . GLU A 1 100 ? 19.972 5.415 -12.557 1.00 81.62 100 GLU A C 1
ATOM 800 O O . GLU A 1 100 ? 19.994 6.426 -11.864 1.00 81.62 100 GLU A O 1
ATOM 805 N N . ASP A 1 101 ? 19.195 4.369 -12.270 1.00 79.88 101 ASP A N 1
ATOM 806 C CA . ASP A 1 101 ? 18.336 4.241 -11.091 1.00 79.88 101 ASP A CA 1
ATOM 807 C C . ASP A 1 101 ? 19.019 3.520 -9.916 1.00 79.88 101 ASP A C 1
ATOM 809 O O . ASP A 1 101 ? 18.353 3.138 -8.954 1.00 79.88 101 ASP A O 1
ATOM 813 N N . GLU A 1 102 ? 20.337 3.313 -9.980 1.00 88.50 102 GLU A N 1
ATOM 814 C CA . GLU A 1 102 ? 21.092 2.708 -8.886 1.00 88.50 102 GLU A CA 1
ATOM 815 C C . GLU A 1 102 ? 21.179 3.643 -7.674 1.00 88.50 102 GLU A C 1
ATOM 817 O O . GLU A 1 102 ? 21.407 4.848 -7.800 1.00 88.50 102 GLU A O 1
ATOM 822 N N . ASN A 1 103 ? 21.031 3.063 -6.483 1.00 91.50 103 ASN A N 1
ATOM 823 C CA . ASN A 1 103 ? 21.116 3.778 -5.215 1.00 91.50 103 ASN A CA 1
ATOM 824 C C . ASN A 1 103 ? 22.280 3.277 -4.349 1.00 91.50 103 ASN A C 1
ATOM 826 O O . ASN A 1 103 ? 22.827 2.189 -4.543 1.00 91.50 103 ASN A O 1
ATOM 830 N N . ASP A 1 104 ? 22.649 4.086 -3.360 1.00 93.81 104 ASP A N 1
ATOM 831 C CA . ASP A 1 104 ? 23.725 3.813 -2.408 1.00 93.81 104 ASP A CA 1
ATOM 832 C C . ASP A 1 104 ? 23.521 2.492 -1.640 1.00 93.81 104 ASP A C 1
ATOM 834 O O . ASP A 1 104 ? 24.478 1.740 -1.444 1.00 93.81 104 ASP A O 1
ATOM 838 N N . GLU A 1 105 ? 22.284 2.135 -1.285 1.00 95.06 105 GLU A N 1
ATOM 839 C CA . GLU A 1 105 ? 21.994 0.853 -0.635 1.00 95.06 105 GLU A CA 1
ATOM 840 C C . GLU A 1 105 ? 22.421 -0.337 -1.502 1.00 95.06 105 GLU A C 1
ATOM 842 O O . GLU A 1 105 ? 23.072 -1.273 -1.032 1.00 95.06 105 GLU A O 1
ATOM 847 N N . SER A 1 106 ? 22.090 -0.300 -2.788 1.00 94.56 106 SER A N 1
ATOM 848 C CA . SER A 1 106 ? 22.434 -1.371 -3.714 1.00 94.56 106 SER A CA 1
ATOM 849 C C . SER A 1 106 ? 23.942 -1.483 -3.911 1.00 94.56 106 SER A C 1
ATOM 851 O O . SER A 1 106 ? 24.467 -2.597 -3.933 1.00 94.56 106 SER A O 1
ATOM 853 N N . ILE A 1 107 ? 24.659 -0.357 -3.982 1.00 96.38 107 ILE A N 1
ATOM 854 C CA . ILE A 1 107 ? 26.128 -0.348 -4.034 1.00 96.38 107 ILE A CA 1
ATOM 855 C C . ILE A 1 107 ? 26.725 -0.978 -2.770 1.00 96.38 107 ILE A C 1
ATOM 857 O O . ILE A 1 107 ? 27.609 -1.836 -2.865 1.00 96.38 107 ILE A O 1
ATOM 861 N N . LEU A 1 108 ? 26.216 -0.609 -1.591 1.00 97.44 108 LEU A N 1
ATOM 862 C CA . LEU A 1 108 ? 26.657 -1.167 -0.312 1.00 97.44 108 LEU A CA 1
ATOM 863 C C . LEU A 1 108 ? 26.407 -2.681 -0.245 1.00 97.44 108 LEU A C 1
ATOM 865 O O . LEU A 1 108 ? 27.307 -3.438 0.126 1.00 97.44 108 LEU A O 1
ATOM 869 N N . ARG A 1 109 ? 25.228 -3.143 -0.679 1.00 97.38 109 ARG A N 1
ATOM 870 C CA . ARG A 1 109 ? 24.892 -4.574 -0.765 1.00 97.38 109 ARG A CA 1
ATOM 871 C C . ARG A 1 109 ? 25.803 -5.319 -1.740 1.00 97.38 109 ARG A C 1
ATOM 873 O O . ARG A 1 109 ? 26.299 -6.392 -1.411 1.00 97.38 109 ARG A O 1
ATOM 880 N N . ILE A 1 110 ? 26.092 -4.748 -2.911 1.00 96.31 110 ILE A N 1
ATOM 881 C CA . ILE A 1 110 ? 27.055 -5.333 -3.856 1.00 96.31 110 ILE A CA 1
ATOM 882 C C . ILE A 1 110 ? 28.426 -5.468 -3.189 1.00 96.31 110 ILE A C 1
ATOM 884 O O . ILE A 1 110 ? 29.033 -6.536 -3.252 1.00 96.31 110 ILE A O 1
ATOM 888 N N . HIS A 1 111 ? 28.922 -4.421 -2.527 1.00 96.94 111 HIS A N 1
ATOM 889 C CA . HIS A 1 111 ? 30.218 -4.467 -1.853 1.00 96.94 111 HIS A CA 1
ATOM 890 C C . HIS A 1 111 ? 30.271 -5.566 -0.782 1.00 96.94 111 HIS A C 1
ATOM 892 O O . HIS A 1 111 ? 31.150 -6.434 -0.818 1.00 96.94 111 HIS A O 1
ATOM 898 N N . LEU A 1 112 ? 29.304 -5.563 0.140 1.00 96.69 112 LEU A N 1
ATOM 899 C CA . LEU A 1 112 ? 29.221 -6.524 1.239 1.00 96.69 112 LEU A CA 1
ATOM 900 C C . LEU A 1 112 ? 29.088 -7.955 0.735 1.00 96.69 112 LEU A C 1
ATOM 902 O O . LEU A 1 112 ? 29.876 -8.816 1.124 1.00 96.69 112 LEU A O 1
ATOM 906 N N . GLY A 1 113 ? 28.135 -8.210 -0.159 1.00 96.81 113 GLY A N 1
ATOM 907 C CA . GLY A 1 113 ? 27.870 -9.542 -0.682 1.00 96.81 113 GLY A CA 1
ATOM 908 C C . GLY A 1 113 ? 29.069 -10.117 -1.421 1.00 96.81 113 GLY A C 1
ATOM 909 O O . GLY A 1 113 ? 29.446 -11.263 -1.190 1.00 96.81 113 GLY A O 1
ATOM 910 N N . ARG A 1 114 ? 29.753 -9.313 -2.244 1.00 96.19 114 ARG A N 1
ATOM 911 C CA . ARG A 1 114 ? 30.987 -9.751 -2.914 1.00 96.19 114 ARG A CA 1
ATOM 912 C C . ARG A 1 114 ? 32.080 -10.095 -1.913 1.00 96.19 114 ARG A C 1
ATOM 914 O O . ARG A 1 114 ? 32.759 -11.105 -2.080 1.00 96.19 114 ARG A O 1
ATOM 921 N N . SER A 1 115 ? 32.241 -9.265 -0.885 1.00 94.94 115 SER A N 1
ATOM 922 C CA . SER A 1 115 ? 33.225 -9.462 0.178 1.00 94.94 115 SER A CA 1
ATOM 923 C C . SER A 1 115 ? 32.953 -10.761 0.955 1.00 94.94 115 SER A C 1
ATOM 925 O O . SER A 1 115 ? 33.867 -11.560 1.151 1.00 94.94 115 SER A O 1
ATOM 927 N N . LEU A 1 116 ? 31.689 -11.037 1.297 1.00 94.75 116 LEU A N 1
ATOM 928 C CA . LEU A 1 116 ? 31.257 -12.258 1.995 1.00 94.75 116 LEU A CA 1
ATOM 929 C C . LEU A 1 116 ? 31.385 -13.522 1.139 1.00 94.75 116 LEU A C 1
ATOM 931 O O . LEU A 1 116 ? 31.793 -14.568 1.636 1.00 94.75 116 LEU A O 1
ATOM 935 N N . LEU A 1 117 ? 31.087 -13.419 -0.156 1.00 95.69 117 LEU A N 1
ATOM 936 C CA . LEU A 1 117 ? 31.219 -14.520 -1.112 1.00 95.69 117 LEU A CA 1
ATOM 937 C C . LEU A 1 117 ? 32.672 -14.755 -1.569 1.00 95.69 117 LEU A C 1
ATOM 939 O O . LEU A 1 117 ? 32.933 -15.686 -2.329 1.00 95.69 117 LEU A O 1
ATOM 943 N N . GLY A 1 118 ? 33.626 -13.913 -1.151 1.00 94.69 118 GLY A N 1
ATOM 944 C CA . GLY A 1 118 ? 35.025 -13.998 -1.584 1.00 94.69 118 GLY A CA 1
ATOM 945 C C . GLY A 1 118 ? 35.249 -13.634 -3.059 1.00 94.69 118 GLY A C 1
ATOM 946 O O . GLY A 1 118 ? 36.239 -14.057 -3.659 1.00 94.69 118 GLY A O 1
ATOM 947 N N . LEU A 1 119 ? 34.349 -12.850 -3.663 1.00 93.62 119 LEU A N 1
ATOM 948 C CA . LEU A 1 119 ? 34.398 -12.434 -5.069 1.00 93.62 119 LEU A CA 1
ATOM 949 C C . LEU A 1 119 ? 35.363 -11.256 -5.271 1.00 93.62 119 LEU A C 1
ATOM 951 O O . LEU A 1 119 ? 34.963 -10.095 -5.393 1.00 93.62 119 LEU A O 1
ATOM 955 N N . THR A 1 120 ? 36.658 -11.561 -5.334 1.00 88.31 120 THR A N 1
ATOM 956 C CA . THR A 1 120 ? 37.736 -10.560 -5.439 1.00 88.31 120 THR A CA 1
ATOM 957 C C . THR A 1 120 ? 38.060 -10.121 -6.866 1.00 88.31 120 THR A C 1
ATOM 959 O O . THR A 1 120 ? 38.698 -9.087 -7.053 1.00 88.31 120 THR A O 1
ATOM 962 N N . ALA A 1 121 ? 37.632 -10.878 -7.880 1.00 89.19 121 ALA A N 1
ATOM 963 C CA . ALA A 1 121 ? 37.896 -10.538 -9.274 1.00 89.19 121 ALA A CA 1
ATOM 964 C C . ALA A 1 121 ? 37.159 -9.244 -9.678 1.00 89.19 121 ALA A C 1
ATOM 966 O O . ALA A 1 121 ? 35.978 -9.098 -9.340 1.00 89.19 121 ALA A O 1
ATOM 967 N N . PRO A 1 122 ? 37.811 -8.316 -10.406 1.00 85.94 122 PRO A N 1
ATOM 968 C CA . PRO A 1 122 ? 37.133 -7.144 -10.943 1.00 85.94 122 PRO A CA 1
ATOM 969 C C . PRO A 1 122 ? 36.060 -7.581 -11.944 1.00 85.94 122 PRO A C 1
ATOM 971 O O . PRO A 1 122 ? 36.264 -8.513 -12.721 1.00 85.94 122 PRO A O 1
ATOM 974 N N . VAL A 1 123 ? 34.916 -6.902 -11.914 1.00 88.62 123 VAL A N 1
ATOM 975 C CA . VAL A 1 123 ? 33.802 -7.149 -12.831 1.00 88.62 123 VAL A CA 1
ATOM 976 C C . VAL A 1 123 ? 33.698 -5.979 -13.786 1.00 88.62 123 VAL A C 1
ATOM 978 O O . VAL A 1 123 ? 33.625 -4.831 -13.353 1.00 88.62 123 VAL A O 1
ATOM 981 N N . ASP A 1 124 ? 33.675 -6.282 -15.079 1.00 87.81 124 ASP A N 1
ATOM 982 C CA . ASP A 1 124 ? 33.363 -5.302 -16.112 1.00 87.81 124 ASP A CA 1
ATOM 983 C C . ASP A 1 124 ? 31.853 -5.040 -16.107 1.00 87.81 124 ASP A C 1
ATOM 985 O O . ASP A 1 124 ? 31.074 -5.679 -16.820 1.00 87.81 124 ASP A O 1
ATOM 989 N N . ARG A 1 125 ? 31.426 -4.137 -15.221 1.00 88.50 125 ARG A N 1
ATOM 990 C CA . ARG A 1 125 ? 30.011 -3.795 -15.069 1.00 88.50 125 ARG A CA 1
ATOM 991 C C . ARG A 1 125 ? 29.480 -3.104 -16.315 1.00 88.50 125 ARG A C 1
ATOM 993 O O . ARG A 1 125 ? 28.392 -3.450 -16.766 1.00 88.50 125 ARG A O 1
ATOM 1000 N N . LYS A 1 126 ? 30.284 -2.233 -16.935 1.00 85.94 126 LYS A N 1
ATOM 1001 C CA . LYS A 1 126 ? 29.933 -1.516 -18.170 1.00 85.94 126 LYS A CA 1
ATOM 1002 C C . LYS A 1 126 ? 29.570 -2.464 -19.308 1.00 85.94 126 LYS A C 1
ATOM 1004 O O . LYS A 1 126 ? 28.600 -2.210 -20.013 1.00 85.94 126 LYS A O 1
ATOM 1009 N N . ALA A 1 127 ? 30.278 -3.586 -19.458 1.00 84.62 127 ALA A N 1
ATOM 1010 C CA . ALA A 1 127 ? 29.927 -4.596 -20.459 1.00 84.62 127 ALA A CA 1
ATOM 1011 C C . ALA A 1 127 ? 28.564 -5.272 -20.206 1.00 84.62 127 ALA A C 1
ATOM 1013 O O . ALA A 1 127 ? 27.923 -5.744 -21.150 1.00 84.62 127 ALA A O 1
ATOM 1014 N N . ALA A 1 128 ? 28.116 -5.333 -18.949 1.00 81.00 128 ALA A N 1
ATOM 1015 C CA . ALA A 1 128 ? 26.830 -5.913 -18.566 1.00 81.00 128 ALA A CA 1
ATOM 1016 C C . ALA A 1 128 ? 25.672 -4.901 -18.603 1.00 81.00 128 ALA A C 1
ATOM 1018 O O . ALA A 1 128 ? 24.525 -5.318 -18.805 1.00 81.00 128 ALA A O 1
ATOM 1019 N N . LEU A 1 129 ? 25.961 -3.600 -18.465 1.00 77.38 129 LEU A N 1
ATOM 1020 C CA . LEU A 1 129 ? 24.978 -2.523 -18.570 1.00 77.38 129 LEU A CA 1
ATOM 1021 C C . LEU A 1 129 ? 24.376 -2.490 -19.979 1.00 77.38 129 LEU A C 1
ATOM 1023 O O . LEU A 1 129 ? 24.897 -1.890 -20.917 1.00 77.38 129 LEU A O 1
ATOM 1027 N N . ARG A 1 130 ? 23.225 -3.142 -20.143 1.00 67.75 130 ARG A N 1
ATOM 1028 C CA . ARG A 1 130 ? 22.367 -2.891 -21.301 1.00 67.75 130 ARG A CA 1
ATOM 1029 C C . ARG A 1 130 ? 21.677 -1.553 -21.094 1.00 67.75 130 ARG A C 1
ATOM 1031 O O . ARG A 1 130 ? 21.062 -1.354 -20.048 1.00 67.75 130 ARG A O 1
ATOM 1038 N N . ASN A 1 131 ? 21.701 -0.704 -22.122 1.00 64.62 131 ASN A N 1
ATOM 1039 C CA . ASN A 1 131 ? 20.841 0.475 -22.188 1.00 64.62 131 ASN A CA 1
ATOM 1040 C C . ASN A 1 131 ? 19.425 0.069 -21.778 1.00 64.62 131 ASN A C 1
ATOM 1042 O O . ASN A 1 131 ? 18.881 -0.901 -22.327 1.00 64.62 131 ASN A O 1
ATOM 1046 N N . LYS A 1 132 ? 18.846 0.787 -20.810 1.00 62.66 132 LYS A N 1
ATOM 1047 C CA . LYS A 1 132 ? 17.441 0.618 -20.447 1.00 62.66 132 LYS A CA 1
ATOM 1048 C C . LYS A 1 132 ? 16.651 0.694 -21.758 1.00 62.66 132 LYS A C 1
ATOM 1050 O O . LYS A 1 132 ? 16.835 1.663 -22.502 1.00 62.66 132 LYS A O 1
ATOM 1055 N N . PRO A 1 133 ? 15.870 -0.341 -22.124 1.00 66.19 133 PRO A N 1
ATOM 1056 C CA . PRO A 1 133 ? 15.036 -0.234 -23.307 1.00 66.19 133 PRO A CA 1
ATOM 1057 C C . PRO A 1 133 ? 14.202 1.032 -23.149 1.00 66.19 133 PRO A C 1
ATOM 1059 O O . PRO A 1 133 ? 13.715 1.308 -22.049 1.00 66.19 133 PRO A O 1
ATOM 1062 N N . ALA A 1 134 ? 14.113 1.821 -24.222 1.00 71.62 134 ALA A N 1
ATOM 1063 C CA . ALA A 1 134 ? 13.329 3.044 -24.200 1.00 71.62 134 ALA A CA 1
ATOM 1064 C C . ALA A 1 134 ? 11.936 2.732 -23.623 1.00 71.62 134 ALA A C 1
ATOM 1066 O O . ALA A 1 134 ? 11.400 1.656 -23.934 1.00 71.62 134 ALA A O 1
ATOM 1067 N N . PRO A 1 135 ? 11.370 3.624 -22.787 1.00 76.00 135 PRO A N 1
ATOM 1068 C CA . PRO A 1 135 ? 10.024 3.447 -22.263 1.00 76.00 135 PRO A CA 1
ATOM 1069 C C . PRO A 1 135 ? 9.076 3.060 -23.394 1.00 76.00 135 PRO A C 1
ATOM 1071 O O . PRO A 1 135 ? 9.172 3.594 -24.505 1.00 76.00 135 PRO A O 1
ATOM 1074 N N . PHE A 1 136 ? 8.199 2.090 -23.137 1.00 82.75 136 PHE A N 1
ATOM 1075 C CA . PHE A 1 136 ? 7.237 1.688 -24.151 1.00 82.75 136 PHE A CA 1
ATOM 1076 C C . PHE A 1 136 ? 6.354 2.904 -24.475 1.00 82.75 136 PHE A C 1
ATOM 1078 O O . PHE A 1 136 ? 5.900 3.566 -23.543 1.00 82.75 136 PHE A O 1
ATOM 1085 N N . PRO A 1 137 ? 6.138 3.249 -25.756 1.00 91.94 137 PRO A N 1
ATOM 1086 C CA . PRO A 1 137 ? 5.344 4.422 -26.101 1.00 91.94 137 PRO A CA 1
ATOM 1087 C C . PRO A 1 137 ? 3.952 4.361 -25.458 1.00 91.94 137 PRO A C 1
ATOM 1089 O O . PRO A 1 137 ? 3.282 3.329 -25.554 1.00 91.94 137 PRO A O 1
ATOM 1092 N N . ALA A 1 138 ? 3.536 5.448 -24.797 1.00 93.00 138 ALA A N 1
ATOM 1093 C CA . ALA A 1 138 ? 2.288 5.504 -24.030 1.00 93.00 138 ALA A CA 1
ATOM 1094 C C . ALA A 1 138 ? 1.066 5.125 -24.884 1.00 93.00 138 ALA A C 1
ATOM 1096 O O . ALA A 1 138 ? 0.222 4.348 -24.453 1.00 93.00 138 ALA A O 1
ATOM 1097 N N . ASP A 1 139 ? 1.026 5.579 -26.139 1.00 94.50 139 ASP A N 1
ATOM 1098 C CA . ASP A 1 139 ? -0.008 5.242 -27.121 1.00 94.50 139 ASP A CA 1
ATOM 1099 C C . ASP A 1 139 ? -0.104 3.732 -27.386 1.00 94.50 139 ASP A C 1
ATOM 1101 O O . ASP A 1 139 ? -1.200 3.173 -27.454 1.00 94.50 139 ASP A O 1
ATOM 1105 N N . LYS A 1 140 ? 1.038 3.044 -27.492 1.00 95.25 140 LYS A N 1
ATOM 1106 C CA . LYS A 1 140 ? 1.073 1.590 -27.691 1.00 95.25 140 LYS A CA 1
ATOM 1107 C C . LYS A 1 140 ? 0.691 0.824 -26.434 1.00 95.25 140 LYS A C 1
ATOM 1109 O O . LYS A 1 140 ? 0.107 -0.251 -26.550 1.00 95.25 140 LYS A O 1
ATOM 1114 N N . LEU A 1 141 ? 1.043 1.348 -25.262 1.00 95.50 141 LEU A N 1
ATOM 1115 C CA . LEU A 1 141 ? 0.681 0.742 -23.988 1.00 95.50 141 LEU A CA 1
ATOM 1116 C C . LEU A 1 141 ? -0.832 0.819 -23.776 1.00 95.50 141 LEU A C 1
ATOM 1118 O O . LEU A 1 141 ? -1.462 -0.213 -23.555 1.00 95.50 141 LEU A O 1
ATOM 1122 N N . ILE A 1 142 ? -1.409 2.008 -23.971 1.00 97.31 142 ILE A N 1
ATOM 1123 C CA . ILE A 1 142 ? -2.856 2.238 -23.943 1.00 97.31 142 ILE A CA 1
ATOM 1124 C C . ILE A 1 142 ? -3.555 1.299 -24.928 1.00 97.31 142 ILE A C 1
ATOM 1126 O O . ILE A 1 142 ? -4.412 0.522 -24.523 1.00 97.31 142 ILE A O 1
ATOM 1130 N N . ALA A 1 143 ? -3.146 1.290 -26.201 1.00 97.56 143 ALA A N 1
ATOM 1131 C CA . ALA A 1 143 ? -3.768 0.433 -27.213 1.00 97.56 143 ALA A CA 1
ATOM 1132 C C . ALA A 1 143 ? -3.671 -1.068 -26.874 1.00 97.56 143 ALA A C 1
ATOM 1134 O O . ALA A 1 143 ? -4.624 -1.820 -27.086 1.00 97.56 143 ALA A O 1
ATOM 1135 N N . GLY A 1 144 ? -2.530 -1.514 -26.340 1.00 97.62 144 GLY A N 1
ATOM 1136 C CA . GLY A 1 144 ? -2.330 -2.900 -25.924 1.00 97.62 144 GLY A CA 1
ATOM 1137 C C . GLY A 1 144 ? -3.222 -3.296 -24.748 1.00 97.62 144 GLY A C 1
ATOM 1138 O O . GLY A 1 144 ? -3.838 -4.360 -24.783 1.00 97.62 144 GLY A O 1
ATOM 1139 N N . TYR A 1 145 ? -3.332 -2.433 -23.738 1.00 98.12 145 TYR A N 1
ATOM 1140 C CA . TYR A 1 145 ? -4.194 -2.676 -22.584 1.00 98.12 145 TYR A CA 1
ATOM 1141 C C . TYR A 1 145 ? -5.678 -2.653 -22.964 1.00 98.12 145 TYR A C 1
ATOM 1143 O O . TYR A 1 145 ? -6.425 -3.555 -22.588 1.00 98.12 145 TYR A O 1
ATOM 1151 N N . GLU A 1 146 ? -6.098 -1.697 -23.796 1.00 98.19 146 GLU A N 1
ATOM 1152 C CA . GLU A 1 146 ? -7.465 -1.638 -24.323 1.00 98.19 146 GLU A CA 1
ATOM 1153 C C . GLU A 1 146 ? -7.826 -2.892 -25.120 1.00 98.19 146 GLU A C 1
ATOM 1155 O O . GLU A 1 146 ? -8.919 -3.430 -24.955 1.00 98.19 146 GLU A O 1
ATOM 1160 N N . THR A 1 147 ? -6.883 -3.430 -25.900 1.00 98.25 147 THR A N 1
ATOM 1161 C CA . THR A 1 147 ? -7.070 -4.708 -26.604 1.00 98.25 147 THR A CA 1
ATOM 1162 C C . THR A 1 147 ? -7.332 -5.854 -25.621 1.00 98.25 147 THR A C 1
ATOM 1164 O O . THR A 1 147 ? -8.201 -6.687 -25.873 1.00 98.25 147 THR A O 1
ATOM 1167 N N . LEU A 1 148 ? -6.629 -5.903 -24.482 1.00 97.94 148 LEU A N 1
ATOM 1168 C CA . LEU A 1 148 ? -6.883 -6.914 -23.447 1.00 97.94 148 LEU A CA 1
ATOM 1169 C C . LEU A 1 148 ? -8.266 -6.731 -22.807 1.00 97.94 148 LEU A C 1
ATOM 1171 O O . LEU A 1 148 ? -8.980 -7.711 -22.589 1.00 97.94 148 LEU A O 1
ATOM 1175 N N . LEU A 1 149 ? -8.674 -5.489 -22.535 1.00 98.19 149 LEU A N 1
ATOM 1176 C CA . LEU A 1 149 ? -10.007 -5.206 -22.004 1.00 98.19 149 LEU A CA 1
ATOM 1177 C C . LEU A 1 149 ? -11.119 -5.518 -23.022 1.00 98.19 149 LEU A C 1
ATOM 1179 O O . LEU A 1 149 ? -12.245 -5.835 -22.636 1.00 98.19 149 LEU A O 1
ATOM 1183 N N . GLU A 1 150 ? -10.862 -5.378 -24.323 1.00 98.00 150 GLU A N 1
ATOM 1184 C CA . GLU A 1 150 ? -11.784 -5.781 -25.395 1.00 98.00 150 GLU A CA 1
ATOM 1185 C C . GLU A 1 150 ? -11.856 -7.308 -25.513 1.00 98.00 150 GLU A C 1
ATOM 1187 O O . GLU A 1 150 ? -12.943 -7.869 -25.680 1.00 98.00 150 GLU A O 1
ATOM 1192 N N . GLU A 1 151 ? -10.719 -7.992 -25.349 1.00 97.94 151 GLU A N 1
ATOM 1193 C CA . GLU A 1 151 ? -10.627 -9.453 -25.347 1.00 97.94 151 GLU A CA 1
ATOM 1194 C C . GLU A 1 151 ? -11.559 -10.064 -24.286 1.00 97.94 151 GLU A C 1
ATOM 1196 O O . GLU A 1 151 ? -12.264 -11.030 -24.584 1.00 97.94 151 GLU A O 1
ATOM 1201 N N . LEU A 1 152 ? -11.668 -9.457 -23.096 1.00 97.69 152 LEU A N 1
ATOM 1202 C CA . LEU A 1 152 ? -12.566 -9.909 -22.019 1.00 97.69 152 LEU A CA 1
ATOM 1203 C C . LEU A 1 152 ? -14.034 -10.077 -22.455 1.00 97.69 152 LEU A C 1
ATOM 1205 O O . LEU A 1 152 ? -14.750 -10.907 -21.895 1.00 97.69 152 LEU A O 1
ATOM 1209 N N . ALA A 1 153 ? -14.500 -9.319 -23.453 1.00 94.69 153 ALA A N 1
ATOM 1210 C CA . ALA A 1 153 ? -15.883 -9.393 -23.922 1.00 94.69 153 ALA A CA 1
ATOM 1211 C C . ALA A 1 153 ? -16.176 -10.638 -24.778 1.00 94.69 153 ALA A C 1
ATOM 1213 O O . ALA A 1 153 ? -17.338 -11.032 -24.900 1.00 94.69 153 ALA A O 1
ATOM 1214 N N . THR A 1 154 ? -15.146 -11.235 -25.386 1.00 96.19 154 THR A N 1
ATOM 1215 C CA . THR A 1 154 ? -15.283 -12.322 -26.376 1.00 96.19 154 THR A CA 1
ATOM 1216 C C . THR A 1 154 ? -14.449 -13.563 -26.056 1.00 96.19 154 THR A C 1
ATOM 1218 O O . THR A 1 154 ? -14.624 -14.603 -26.693 1.00 96.19 154 THR A O 1
ATOM 1221 N N . ALA A 1 155 ? -13.563 -13.477 -25.064 1.00 97.12 155 ALA A N 1
ATOM 1222 C CA . ALA A 1 155 ? -12.722 -14.568 -24.610 1.00 97.12 155 ALA A CA 1
ATOM 1223 C C . ALA A 1 155 ? -13.529 -15.759 -24.069 1.00 97.12 155 ALA A C 1
ATOM 1225 O O . ALA A 1 155 ? -14.627 -15.632 -23.526 1.00 97.12 155 ALA A O 1
ATOM 1226 N N . SER A 1 156 ? -12.941 -16.951 -24.197 1.00 98.12 156 SER A N 1
ATOM 1227 C CA . SER A 1 156 ? -13.446 -18.153 -23.523 1.00 98.12 156 SER A CA 1
ATOM 1228 C C . SER A 1 156 ? -13.373 -18.009 -21.998 1.00 98.12 156 SER A C 1
ATOM 1230 O O . SER A 1 156 ? -12.511 -17.292 -21.497 1.00 98.12 156 SER A O 1
ATOM 1232 N N . ILE A 1 157 ? -14.189 -18.776 -21.266 1.00 98.00 157 ILE A N 1
ATOM 1233 C CA . ILE A 1 157 ? -14.202 -18.808 -19.790 1.00 98.00 157 ILE A CA 1
ATOM 1234 C C . ILE A 1 157 ? -12.788 -18.959 -19.204 1.00 98.00 157 ILE A C 1
ATOM 1236 O O . ILE A 1 157 ? -12.406 -18.193 -18.326 1.00 98.00 157 ILE A O 1
ATOM 1240 N N . GLU A 1 158 ? -11.991 -19.904 -19.713 1.00 97.94 158 GLU A N 1
ATOM 1241 C CA . GLU A 1 158 ? -10.628 -20.144 -19.211 1.00 97.94 158 GLU A CA 1
ATOM 1242 C C . GLU A 1 158 ? -9.680 -18.979 -19.497 1.00 97.94 158 GLU A C 1
ATOM 1244 O O . GLU A 1 158 ? -8.840 -18.626 -18.670 1.00 97.94 158 GLU A O 1
ATOM 1249 N N . ARG A 1 159 ? -9.830 -18.342 -20.661 1.00 97.94 159 ARG A N 1
ATOM 1250 C CA . ARG A 1 159 ? -9.013 -17.184 -21.021 1.00 97.94 159 ARG A CA 1
ATOM 1251 C C . ARG A 1 159 ? -9.378 -15.963 -20.179 1.00 97.94 159 ARG A C 1
ATOM 1253 O O . ARG A 1 159 ? -8.473 -15.298 -19.689 1.00 97.94 159 ARG A O 1
ATOM 1260 N N . THR A 1 160 ? -10.666 -15.704 -19.966 1.00 98.44 160 THR A N 1
ATOM 1261 C CA . THR A 1 160 ? -11.142 -14.623 -19.093 1.00 98.44 160 THR A CA 1
ATOM 1262 C C . THR A 1 160 ? -10.672 -14.833 -17.655 1.00 98.44 160 THR A C 1
ATOM 1264 O O . THR A 1 160 ? -10.100 -13.914 -17.076 1.00 98.44 160 THR A O 1
ATOM 1267 N N . ALA A 1 161 ? -10.814 -16.047 -17.108 1.00 97.81 161 ALA A N 1
ATOM 1268 C CA . ALA A 1 161 ? -10.290 -16.374 -15.781 1.00 97.81 161 ALA A CA 1
ATOM 1269 C C . ALA A 1 161 ? -8.772 -16.132 -15.704 1.00 97.81 161 ALA A C 1
ATOM 1271 O O . ALA A 1 161 ? -8.318 -15.417 -14.823 1.00 97.81 161 ALA A O 1
ATOM 1272 N N . SER A 1 162 ? -7.994 -16.605 -16.687 1.00 97.81 162 SER A N 1
ATOM 1273 C CA . SER A 1 162 ? -6.541 -16.375 -16.748 1.00 97.81 162 SER A CA 1
ATOM 1274 C C . SER A 1 162 ? -6.139 -14.897 -16.847 1.00 97.81 162 SER A C 1
ATOM 1276 O O . SER A 1 162 ? -5.067 -14.532 -16.364 1.00 97.81 162 SER A O 1
ATOM 1278 N N . LEU A 1 163 ? -6.935 -14.056 -17.512 1.00 98.06 163 LEU A N 1
ATOM 1279 C CA . LEU A 1 163 ? -6.660 -12.622 -17.630 1.00 98.06 163 LEU A CA 1
ATOM 1280 C C . LEU A 1 163 ? -6.908 -11.877 -16.312 1.00 98.06 163 LEU A C 1
ATOM 1282 O O . LEU A 1 163 ? -6.186 -10.918 -16.033 1.00 98.06 163 LEU A O 1
ATOM 1286 N N . LEU A 1 164 ? -7.899 -12.324 -15.531 1.00 97.94 164 LEU A N 1
ATOM 1287 C CA . LEU A 1 164 ? -8.346 -11.698 -14.282 1.00 97.94 164 LEU A CA 1
ATOM 1288 C C . LEU A 1 164 ? -7.746 -12.319 -13.010 1.00 97.94 164 LEU A C 1
ATOM 1290 O O . LEU A 1 164 ? -7.804 -11.697 -11.952 1.00 97.94 164 LEU A O 1
ATOM 1294 N N . ALA A 1 165 ? -7.183 -13.525 -13.099 1.00 94.94 165 ALA A N 1
ATOM 1295 C CA . ALA A 1 165 ? -6.542 -14.214 -11.986 1.00 94.94 165 ALA A CA 1
ATOM 1296 C C . ALA A 1 165 ? -5.364 -13.412 -11.410 1.00 94.94 165 ALA A C 1
ATOM 1298 O O . ALA A 1 165 ? -4.848 -12.472 -12.021 1.00 94.94 165 ALA A O 1
ATOM 1299 N N . ARG A 1 166 ? -4.880 -13.838 -10.241 1.00 93.38 166 ARG A N 1
ATOM 1300 C CA . ARG A 1 166 ? -3.686 -13.267 -9.612 1.00 93.38 166 ARG A CA 1
ATOM 1301 C C . ARG A 1 166 ? -2.489 -13.319 -10.569 1.00 93.38 166 ARG A C 1
ATOM 1303 O O . ARG A 1 166 ? -2.122 -14.387 -11.058 1.00 93.38 166 ARG A O 1
ATOM 1310 N N . ASN A 1 167 ? -1.846 -12.173 -10.790 1.00 91.56 167 ASN A N 1
ATOM 1311 C CA . ASN A 1 167 ? -0.776 -11.973 -11.784 1.00 91.56 167 ASN A CA 1
ATOM 1312 C C . ASN A 1 167 ? -1.222 -12.110 -13.255 1.00 91.56 167 ASN A C 1
ATOM 1314 O O . ASN A 1 167 ? -0.377 -12.243 -14.147 1.00 91.56 167 ASN A O 1
ATOM 1318 N N . GLY A 1 168 ? -2.528 -12.066 -13.526 1.00 95.75 168 GLY A N 1
ATOM 1319 C CA . GLY A 1 168 ? -3.078 -11.958 -14.871 1.00 95.75 168 GLY A CA 1
ATOM 1320 C C . GLY A 1 168 ? -2.606 -10.680 -15.567 1.00 95.75 168 GLY A C 1
ATOM 1321 O O . GLY A 1 168 ? -2.224 -9.698 -14.925 1.00 95.75 168 GLY A O 1
ATOM 1322 N N . LEU A 1 169 ? -2.611 -10.682 -16.904 1.00 96.94 169 LEU A N 1
ATOM 1323 C CA . LEU A 1 169 ? -2.073 -9.566 -17.696 1.00 96.94 169 LEU A CA 1
ATOM 1324 C C . LEU A 1 169 ? -2.778 -8.234 -17.401 1.00 96.94 169 LEU A C 1
ATOM 1326 O O . LEU A 1 169 ? -2.124 -7.196 -17.432 1.00 96.94 169 LEU A O 1
ATOM 1330 N N . ILE A 1 170 ? -4.075 -8.272 -17.079 1.00 97.56 170 ILE A N 1
ATOM 1331 C CA . ILE A 1 170 ? -4.857 -7.084 -16.718 1.00 97.56 170 ILE A CA 1
ATOM 1332 C C . ILE A 1 170 ? -4.327 -6.458 -15.425 1.00 97.56 170 ILE A C 1
ATOM 1334 O O . ILE A 1 170 ? -4.036 -5.266 -15.402 1.00 97.56 170 ILE A O 1
ATOM 1338 N N . GLN A 1 171 ? -4.154 -7.254 -14.365 1.00 96.56 171 GLN A N 1
ATOM 1339 C CA . GLN A 1 171 ? -3.619 -6.772 -13.087 1.00 96.56 171 GLN A CA 1
ATOM 1340 C C . GLN A 1 171 ? -2.174 -6.291 -13.240 1.00 96.56 171 GLN A C 1
ATOM 1342 O O . GLN A 1 171 ? -1.818 -5.227 -12.746 1.00 96.56 171 GLN A O 1
ATOM 1347 N N . LYS A 1 172 ? -1.346 -7.065 -13.951 1.00 95.44 172 LYS A N 1
ATOM 1348 C CA . LYS A 1 172 ? 0.088 -6.796 -14.107 1.00 95.44 172 LYS A CA 1
ATOM 1349 C C . LYS A 1 172 ? 0.385 -5.455 -14.782 1.00 95.44 172 LYS A C 1
ATOM 1351 O O . LYS A 1 172 ? 1.413 -4.860 -14.485 1.00 95.44 172 LYS A O 1
ATOM 1356 N N . HIS A 1 173 ? -0.473 -5.028 -15.704 1.00 96.44 173 HIS A N 1
ATOM 1357 C CA . HIS A 1 173 ? -0.240 -3.852 -16.542 1.00 96.44 173 HIS A CA 1
ATOM 1358 C C . HIS A 1 173 ? -1.193 -2.687 -16.252 1.00 96.44 173 HIS A C 1
ATOM 1360 O O . HIS A 1 173 ? -1.163 -1.708 -16.991 1.00 96.44 173 HIS A O 1
ATOM 1366 N N . LEU A 1 174 ? -2.038 -2.776 -15.214 1.00 97.12 174 LEU A N 1
ATOM 1367 C CA . LEU A 1 174 ? -2.997 -1.711 -14.913 1.00 97.12 174 LEU A CA 1
ATOM 1368 C C . LEU A 1 174 ? -2.291 -0.393 -14.571 1.00 97.12 174 LEU A C 1
ATOM 1370 O O . LEU A 1 174 ? -2.623 0.618 -15.172 1.00 97.12 174 LEU A O 1
ATOM 1374 N N . GLU A 1 175 ? -1.320 -0.389 -13.655 1.00 96.00 175 GLU A N 1
ATOM 1375 C CA . GLU A 1 175 ? -0.652 0.864 -13.260 1.00 96.00 175 GLU A CA 1
ATOM 1376 C C . GLU A 1 175 ? 0.107 1.494 -14.432 1.00 96.00 175 GLU A C 1
ATOM 1378 O O . GLU A 1 175 ? -0.058 2.682 -14.686 1.00 96.00 175 GLU A O 1
ATOM 1383 N N . ASP A 1 176 ? 0.816 0.689 -15.236 1.00 95.31 176 ASP A N 1
ATOM 1384 C CA . ASP A 1 176 ? 1.469 1.182 -16.455 1.00 95.31 176 ASP A CA 1
ATOM 1385 C C . ASP A 1 176 ? 0.452 1.835 -17.418 1.00 95.31 176 ASP A C 1
ATOM 1387 O O . ASP A 1 176 ? 0.747 2.838 -18.071 1.00 95.31 176 ASP A O 1
ATOM 1391 N N . TYR A 1 177 ? -0.752 1.258 -17.529 1.00 97.50 177 TYR A N 1
ATOM 1392 C CA . TYR A 1 177 ? -1.850 1.797 -18.334 1.00 97.50 177 TYR A CA 1
ATOM 1393 C C . TYR A 1 177 ? -2.374 3.115 -17.771 1.00 97.50 177 TYR A C 1
ATOM 1395 O O . TYR A 1 177 ? -2.540 4.071 -18.528 1.00 97.50 177 TYR A O 1
ATOM 1403 N N . LEU A 1 178 ? -2.587 3.193 -16.461 1.00 96.81 178 LEU A N 1
ATOM 1404 C CA . LEU A 1 178 ? -3.061 4.401 -15.794 1.00 96.81 178 LEU A CA 1
ATOM 1405 C C . LEU A 1 178 ? -2.036 5.543 -15.891 1.00 96.81 178 LEU A C 1
ATOM 1407 O O . LEU A 1 178 ? -2.416 6.661 -16.239 1.00 96.81 178 LEU A O 1
ATOM 1411 N N . ASP A 1 179 ? -0.748 5.251 -15.703 1.00 95.62 179 ASP A N 1
ATOM 1412 C CA . ASP A 1 179 ? 0.354 6.207 -15.870 1.00 95.62 179 ASP A CA 1
ATOM 1413 C C . ASP A 1 179 ? 0.456 6.700 -17.324 1.00 95.62 179 ASP A C 1
ATOM 1415 O O . ASP A 1 179 ? 0.668 7.890 -17.593 1.00 95.62 179 ASP A O 1
ATOM 1419 N N . ALA A 1 180 ? 0.270 5.794 -18.291 1.00 96.31 180 ALA A N 1
ATOM 1420 C CA . ALA A 1 180 ? 0.256 6.143 -19.706 1.00 96.31 180 ALA A CA 1
ATOM 1421 C C . ALA A 1 180 ? -0.932 7.048 -20.059 1.00 96.31 180 ALA A C 1
ATOM 1423 O O . ALA A 1 180 ? -0.743 8.006 -20.810 1.00 96.31 180 ALA A O 1
ATOM 1424 N N . ILE A 1 181 ? -2.128 6.782 -19.515 1.00 97.06 181 ILE A N 1
ATOM 1425 C CA . ILE A 1 181 ? -3.311 7.639 -19.682 1.00 97.06 181 ILE A CA 1
ATOM 1426 C C . ILE A 1 181 ? -3.044 9.025 -19.096 1.00 97.06 181 ILE A C 1
ATOM 1428 O O . ILE A 1 181 ? -3.228 10.015 -19.800 1.00 97.06 181 ILE A O 1
ATOM 1432 N N . GLU A 1 182 ? -2.568 9.106 -17.854 1.00 96.31 182 GLU A N 1
ATOM 1433 C CA . GLU A 1 182 ? -2.275 10.366 -17.156 1.00 96.31 182 GLU A CA 1
ATOM 1434 C C . GLU A 1 182 ? -1.226 11.221 -17.886 1.00 96.31 182 GLU A C 1
ATOM 1436 O O . GLU A 1 182 ? -1.303 12.448 -17.902 1.00 96.31 182 GLU A O 1
ATOM 1441 N N . SER A 1 183 ? -0.294 10.573 -18.587 1.00 94.25 183 SER A N 1
ATOM 1442 C CA . SER A 1 183 ? 0.704 11.246 -19.424 1.00 94.25 183 SER A CA 1
ATOM 1443 C C . SER A 1 183 ? 0.125 11.864 -20.709 1.00 94.25 183 SER A C 1
ATOM 1445 O O . SER A 1 183 ? 0.831 12.588 -21.419 1.00 94.25 183 SER A O 1
ATOM 1447 N N . THR A 1 184 ? -1.139 11.591 -21.055 1.00 94.19 184 THR A N 1
ATOM 1448 C CA . THR A 1 184 ? -1.804 1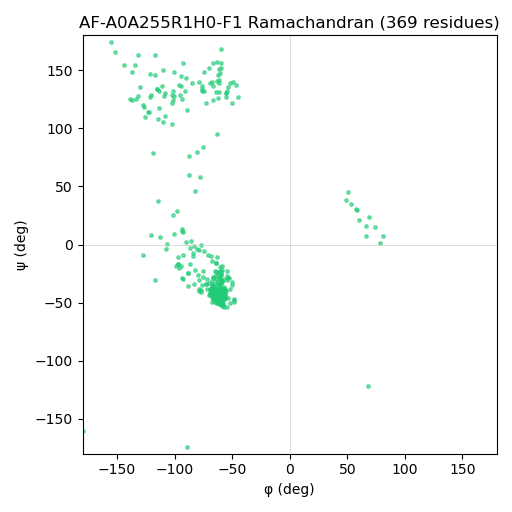2.198 -22.219 1.00 94.19 184 THR A CA 1
ATOM 1449 C C . THR A 1 184 ? -2.521 13.505 -21.846 1.00 94.19 184 THR A C 1
ATOM 1451 O O . THR A 1 184 ? -3.139 13.581 -20.789 1.00 94.19 184 THR A O 1
ATOM 1454 N N . PRO A 1 185 ? -2.541 14.539 -22.718 1.00 92.56 185 PRO A N 1
ATOM 1455 C CA . PRO A 1 185 ? -3.121 15.850 -22.383 1.00 92.56 185 PRO A CA 1
ATOM 1456 C C . PRO A 1 185 ? -4.607 15.858 -21.990 1.00 92.56 185 PRO A C 1
ATOM 1458 O O . PRO A 1 185 ? -5.088 16.846 -21.444 1.00 92.56 185 PRO A O 1
ATOM 1461 N N . SER A 1 186 ? -5.348 14.803 -22.326 1.00 90.94 186 SER A N 1
ATOM 1462 C CA . SER A 1 186 ? -6.781 14.653 -22.047 1.00 90.94 186 SER A CA 1
ATOM 1463 C C . SER A 1 186 ? -7.097 13.427 -21.192 1.00 90.94 186 SER A C 1
ATOM 1465 O O . SER A 1 186 ? -8.264 13.052 -21.089 1.00 90.94 186 SER A O 1
ATOM 1467 N N . GLY A 1 187 ? -6.077 12.748 -20.670 1.00 91.56 187 GLY A N 1
ATOM 1468 C CA . GLY A 1 187 ? -6.259 11.538 -19.888 1.00 91.56 187 GLY A CA 1
ATOM 1469 C C . GLY A 1 187 ? -6.741 11.855 -18.484 1.00 91.56 187 GLY A C 1
ATOM 1470 O O . GLY A 1 187 ? -6.198 12.727 -17.813 1.00 91.56 187 GLY A O 1
ATOM 1471 N N . ASP A 1 188 ? -7.756 11.124 -18.040 1.00 95.44 188 ASP A N 1
ATOM 1472 C CA . ASP A 1 188 ? -8.201 11.121 -16.652 1.00 95.44 188 ASP A CA 1
ATOM 1473 C C . ASP A 1 188 ? -7.951 9.726 -16.076 1.00 95.44 188 ASP A C 1
ATOM 1475 O O . ASP A 1 188 ? -8.641 8.762 -16.428 1.00 95.44 188 ASP A O 1
ATOM 1479 N N . ARG A 1 189 ? -6.943 9.638 -15.198 1.00 94.69 189 ARG A N 1
ATOM 1480 C CA . ARG A 1 189 ? -6.534 8.403 -14.519 1.00 94.69 189 ARG A CA 1
ATOM 1481 C C . ARG A 1 189 ? -7.713 7.738 -13.812 1.00 94.69 189 ARG A C 1
ATOM 1483 O O . ARG A 1 189 ? -7.913 6.535 -13.956 1.00 94.69 189 ARG A O 1
ATOM 1490 N N . HIS A 1 190 ? -8.515 8.514 -13.083 1.00 93.31 190 HIS A N 1
ATOM 1491 C CA . HIS A 1 190 ? -9.616 7.986 -12.280 1.00 93.31 190 HIS A CA 1
ATOM 1492 C C . HIS A 1 190 ? -10.742 7.452 -13.160 1.00 93.31 190 HIS A C 1
ATOM 1494 O O . HIS A 1 190 ? -11.262 6.366 -12.907 1.00 93.31 190 HIS A O 1
ATOM 1500 N N . THR A 1 191 ? -11.084 8.172 -14.232 1.00 94.94 191 THR A N 1
ATOM 1501 C CA . THR A 1 191 ? -12.078 7.693 -15.202 1.00 94.94 191 THR A CA 1
ATOM 1502 C C . THR A 1 191 ? -11.608 6.402 -15.883 1.00 94.94 191 THR A C 1
ATOM 1504 O O . THR A 1 191 ? -12.387 5.455 -16.001 1.00 94.94 191 THR A O 1
ATOM 1507 N N . ALA A 1 192 ? -10.337 6.315 -16.287 1.00 96.44 192 ALA A N 1
ATOM 1508 C CA . ALA A 1 192 ? -9.784 5.106 -16.899 1.00 96.44 192 ALA A CA 1
ATOM 1509 C C . ALA A 1 192 ? -9.765 3.912 -15.928 1.00 96.44 192 ALA A C 1
ATOM 1511 O O . ALA A 1 192 ? -10.188 2.815 -16.296 1.00 96.44 192 ALA A O 1
ATOM 1512 N N . GLN A 1 193 ? -9.359 4.131 -14.673 1.00 96.56 193 GLN A N 1
ATOM 1513 C CA . GLN A 1 193 ? -9.392 3.125 -13.608 1.00 96.56 193 GLN A CA 1
ATOM 1514 C C . GLN A 1 193 ? -10.815 2.602 -13.378 1.00 96.56 193 GLN A C 1
ATOM 1516 O O . GLN A 1 193 ? -11.030 1.389 -13.351 1.00 96.56 193 GLN A O 1
ATOM 1521 N N . GLN A 1 194 ? -11.796 3.506 -13.279 1.00 95.88 194 GLN A N 1
ATOM 1522 C CA . GLN A 1 194 ? -13.202 3.152 -13.089 1.00 95.88 194 GLN A CA 1
ATOM 1523 C C . GLN A 1 194 ? -13.725 2.285 -14.247 1.00 95.88 194 GLN A C 1
ATOM 1525 O O . GLN A 1 194 ? -14.309 1.226 -14.012 1.00 95.88 194 GLN A O 1
ATOM 1530 N N . LEU A 1 195 ? -13.477 2.697 -15.495 1.00 96.62 195 LEU A N 1
ATOM 1531 C CA . LEU A 1 195 ? -13.911 1.963 -16.688 1.00 96.62 195 LEU A CA 1
ATOM 1532 C C . LEU A 1 195 ? -13.233 0.594 -16.808 1.00 96.62 195 LEU A C 1
ATOM 1534 O O . LEU A 1 195 ? -13.892 -0.390 -17.156 1.00 96.62 195 LEU A O 1
ATOM 1538 N N . ALA A 1 196 ? -11.934 0.509 -16.516 1.00 97.81 196 ALA A N 1
ATOM 1539 C CA . ALA A 1 196 ? -11.205 -0.754 -16.519 1.00 97.81 196 ALA A CA 1
ATOM 1540 C C . ALA A 1 196 ? -11.776 -1.722 -15.471 1.00 97.81 196 ALA A C 1
ATOM 1542 O O . ALA A 1 196 ? -12.073 -2.872 -15.806 1.00 97.81 196 ALA A O 1
ATOM 1543 N N . PHE A 1 197 ? -12.007 -1.247 -14.241 1.00 98.19 197 PHE A N 1
ATOM 1544 C CA . PHE A 1 197 ? -12.601 -2.045 -13.166 1.00 98.19 197 PHE A CA 1
ATOM 1545 C C . PHE A 1 197 ? -13.986 -2.574 -13.558 1.00 98.19 197 PHE A C 1
ATOM 1547 O O . PHE A 1 197 ? -14.245 -3.770 -13.443 1.00 98.19 197 PHE A O 1
ATOM 1554 N N . GLU A 1 198 ? -14.857 -1.717 -14.095 1.00 97.88 198 GLU A N 1
ATOM 1555 C CA . GLU A 1 198 ? -16.217 -2.088 -14.508 1.00 97.88 198 GLU A CA 1
ATOM 1556 C C . GLU A 1 198 ? -16.237 -3.116 -15.642 1.00 97.88 198 GLU A C 1
ATOM 1558 O O . GLU A 1 198 ? -17.022 -4.066 -15.607 1.00 97.88 198 GLU A O 1
ATOM 1563 N N . ARG A 1 199 ? -15.349 -2.977 -16.634 1.00 98.25 199 ARG A N 1
ATOM 1564 C CA . ARG A 1 199 ? -15.220 -3.953 -17.728 1.00 98.25 199 ARG A CA 1
ATOM 1565 C C . ARG A 1 199 ? -14.730 -5.305 -17.221 1.00 98.25 199 ARG A C 1
ATOM 1567 O O . ARG A 1 199 ? -15.235 -6.337 -17.665 1.00 98.25 199 ARG A O 1
ATOM 1574 N N . CYS A 1 200 ? -13.786 -5.302 -16.284 1.00 98.44 200 CYS A N 1
ATOM 1575 C CA . CYS A 1 200 ? -13.299 -6.523 -15.651 1.00 98.44 200 CYS A CA 1
ATOM 1576 C C . CYS A 1 200 ? -14.390 -7.187 -14.812 1.00 98.44 200 CYS A C 1
ATOM 1578 O O . CYS A 1 200 ? -14.590 -8.395 -14.929 1.00 98.44 200 CYS A O 1
ATOM 1580 N N . LEU A 1 201 ? -15.140 -6.404 -14.032 1.00 98.31 201 LEU A N 1
ATOM 1581 C CA . LEU A 1 201 ? -16.240 -6.896 -13.206 1.00 98.31 201 LEU A CA 1
ATOM 1582 C C . LEU A 1 201 ? -17.333 -7.541 -14.066 1.00 98.31 201 LEU A C 1
ATOM 1584 O O . LEU A 1 201 ? -17.692 -8.694 -13.848 1.00 98.31 201 LEU A O 1
ATOM 1588 N N . ALA A 1 202 ? -17.771 -6.856 -15.125 1.00 98.06 202 ALA A N 1
ATOM 1589 C CA . ALA A 1 202 ? -18.773 -7.375 -16.056 1.00 98.06 202 ALA A CA 1
ATOM 1590 C C . ALA A 1 202 ? -18.315 -8.645 -16.802 1.00 98.06 202 ALA A C 1
ATOM 1592 O O . ALA A 1 202 ? -19.142 -9.430 -17.274 1.00 98.06 202 ALA A O 1
ATOM 1593 N N . ALA A 1 203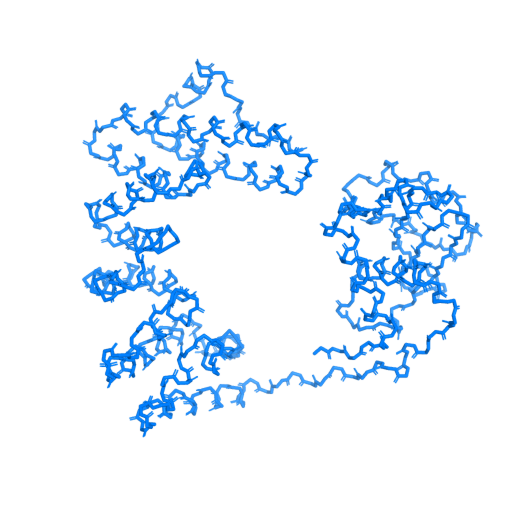 ? -17.004 -8.845 -16.967 1.00 98.25 203 ALA A N 1
ATOM 1594 C CA . ALA A 1 203 ? -16.449 -10.078 -17.519 1.00 98.25 203 ALA A CA 1
ATOM 1595 C C . ALA A 1 203 ? -16.403 -11.202 -16.472 1.00 98.25 203 ALA A C 1
ATOM 1597 O O . ALA A 1 203 ? -16.740 -12.342 -16.796 1.00 98.25 203 ALA A O 1
ATOM 1598 N N . ALA A 1 204 ? -16.042 -10.883 -15.226 1.00 98.00 204 ALA A N 1
ATOM 1599 C CA . ALA A 1 204 ? -16.006 -11.828 -14.115 1.00 98.00 204 ALA A CA 1
ATOM 1600 C C . ALA A 1 204 ? -17.398 -12.376 -13.762 1.00 98.00 204 ALA A C 1
ATOM 1602 O O . ALA A 1 204 ? -17.547 -13.581 -13.579 1.00 98.00 204 ALA A O 1
ATOM 1603 N N . GLU A 1 205 ? -18.436 -11.534 -13.784 1.00 97.44 205 GLU A N 1
ATOM 1604 C CA . GLU A 1 205 ? -19.830 -11.934 -13.528 1.00 97.44 205 GLU A CA 1
ATOM 1605 C C . GLU A 1 205 ? -20.361 -12.983 -14.521 1.00 97.44 205 GLU A C 1
ATOM 1607 O O . GLU A 1 205 ? -21.297 -13.720 -14.217 1.00 97.44 205 GLU A O 1
ATOM 1612 N N . LYS A 1 206 ? -19.766 -13.079 -15.717 1.00 97.25 206 LYS A N 1
ATOM 1613 C CA . LYS A 1 206 ? -20.132 -14.080 -16.734 1.00 97.25 206 LYS A CA 1
ATOM 1614 C C . LYS A 1 206 ? -19.439 -15.426 -16.525 1.00 97.25 206 LYS A C 1
ATOM 1616 O O . LYS A 1 206 ? -19.758 -16.386 -17.232 1.00 97.25 206 LYS A O 1
ATOM 1621 N N . LEU A 1 207 ? -18.462 -15.502 -15.623 1.00 97.88 207 LEU A N 1
ATOM 1622 C CA . LEU A 1 207 ? -17.772 -16.748 -15.312 1.00 97.88 207 LEU A CA 1
ATOM 1623 C C . LEU A 1 207 ? -18.668 -17.657 -14.458 1.00 97.88 207 LEU A C 1
ATOM 1625 O O . LEU A 1 207 ? -19.439 -17.158 -13.641 1.00 97.88 207 LEU A O 1
ATOM 1629 N N . PRO A 1 208 ? -18.548 -18.991 -14.594 1.00 97.69 208 PRO A N 1
ATOM 1630 C CA . PRO A 1 208 ? -19.203 -19.922 -13.679 1.00 97.69 208 PRO A CA 1
ATOM 1631 C C . PRO A 1 208 ? -18.718 -19.726 -12.237 1.00 97.69 208 PRO A C 1
ATOM 1633 O O . PRO A 1 208 ? -17.526 -19.500 -12.032 1.00 97.69 208 PRO A O 1
ATOM 1636 N N . ASP A 1 209 ? -19.592 -19.953 -11.252 1.00 97.62 209 ASP A N 1
ATOM 1637 C CA . ASP A 1 209 ? -19.298 -19.804 -9.813 1.00 97.62 209 ASP A CA 1
ATOM 1638 C C . ASP A 1 209 ? -18.020 -20.529 -9.364 1.00 97.62 209 ASP A C 1
ATOM 1640 O O . ASP A 1 209 ? -17.284 -20.055 -8.503 1.00 97.62 209 ASP A O 1
ATOM 1644 N N . ALA A 1 210 ? -17.694 -21.660 -9.999 1.00 97.56 210 ALA A N 1
ATOM 1645 C CA . ALA A 1 210 ? -16.473 -22.419 -9.727 1.00 97.56 210 ALA A CA 1
ATOM 1646 C C . ALA A 1 210 ? -15.169 -21.629 -9.977 1.00 97.56 210 ALA A C 1
ATOM 1648 O O . ALA A 1 210 ? -14.118 -22.030 -9.484 1.00 97.56 210 ALA A O 1
ATOM 1649 N N . LYS A 1 211 ? -15.220 -20.537 -10.751 1.00 97.75 211 LYS A N 1
ATOM 1650 C CA . LYS A 1 211 ? -14.084 -19.646 -11.035 1.00 97.75 211 LYS A CA 1
ATOM 1651 C C . LYS A 1 211 ? -14.048 -18.410 -10.134 1.00 97.75 211 LYS A C 1
ATOM 1653 O O . LYS A 1 211 ? -13.004 -17.772 -10.045 1.00 97.75 211 LYS A O 1
ATOM 1658 N N . HIS A 1 212 ? -15.148 -18.066 -9.460 1.00 97.12 212 HIS A N 1
ATOM 1659 C CA . HIS A 1 212 ? -15.225 -16.853 -8.637 1.00 97.12 212 HIS A CA 1
ATOM 1660 C C . HIS A 1 212 ? -14.190 -16.818 -7.506 1.00 97.12 212 HIS A C 1
ATOM 1662 O O . HIS A 1 212 ? -13.567 -15.774 -7.363 1.00 97.12 212 HIS A O 1
ATOM 1668 N N . PRO A 1 213 ? -13.890 -17.909 -6.767 1.00 95.88 213 PRO A N 1
ATOM 1669 C CA . PRO A 1 213 ? -12.860 -17.861 -5.726 1.00 95.88 213 PRO A CA 1
ATOM 1670 C C . PRO A 1 213 ? -11.461 -17.482 -6.234 1.00 95.88 213 PRO A C 1
ATOM 1672 O O . PRO A 1 213 ? -10.695 -16.889 -5.491 1.00 95.88 213 PRO A O 1
ATOM 1675 N N . GLU A 1 214 ? -11.118 -17.818 -7.481 1.00 95.12 214 GLU A N 1
ATOM 1676 C CA . GLU A 1 214 ? -9.825 -17.463 -8.089 1.00 95.12 214 GLU A CA 1
ATOM 1677 C C . GLU A 1 214 ? -9.800 -16.005 -8.565 1.00 95.12 214 GLU A C 1
ATOM 1679 O O . GLU A 1 214 ? -8.778 -15.330 -8.463 1.00 95.12 214 GLU A O 1
ATOM 1684 N N . VAL A 1 215 ? -10.920 -15.533 -9.114 1.00 97.38 215 VAL A N 1
ATOM 1685 C CA . VAL A 1 215 ? -11.020 -14.227 -9.775 1.00 97.38 215 VAL A CA 1
ATOM 1686 C C . VAL A 1 215 ? -11.369 -13.111 -8.796 1.00 97.38 215 VAL A C 1
ATOM 1688 O O . VAL A 1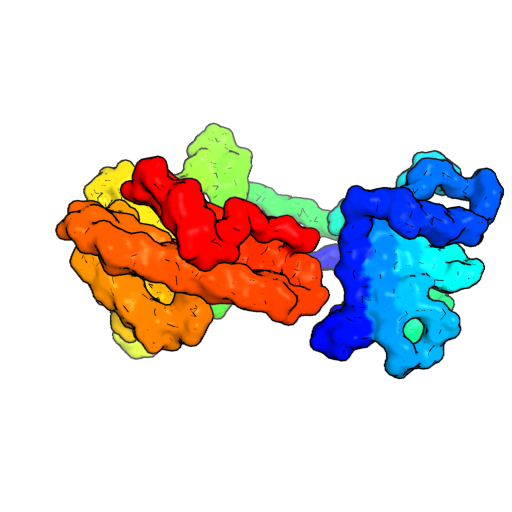 215 ? -10.861 -12.011 -8.949 1.00 97.38 215 VAL A O 1
ATOM 1691 N N . TYR A 1 216 ? -12.195 -13.381 -7.789 1.00 97.94 216 TYR A N 1
ATOM 1692 C CA . TYR A 1 216 ? -12.601 -12.423 -6.760 1.00 97.94 216 TYR A CA 1
ATOM 1693 C C . TYR A 1 216 ? -11.718 -12.460 -5.513 1.00 97.94 216 TYR A C 1
ATOM 1695 O O . TYR A 1 216 ? -12.068 -11.845 -4.517 1.00 97.94 216 TYR A O 1
ATOM 1703 N N . ASP A 1 217 ? -10.578 -13.147 -5.536 1.00 96.38 217 ASP A N 1
ATOM 1704 C CA . ASP A 1 217 ? -9.624 -13.143 -4.423 1.00 96.38 217 ASP A CA 1
ATOM 1705 C C . ASP A 1 217 ? -9.060 -11.728 -4.159 1.00 96.38 217 ASP A C 1
ATOM 1707 O O . ASP A 1 217 ? -8.878 -10.926 -5.083 1.00 96.38 217 ASP A O 1
ATOM 1711 N N . SER A 1 218 ? -8.782 -11.400 -2.892 1.00 96.06 218 SER A N 1
ATOM 1712 C CA . SER A 1 218 ? -8.345 -10.056 -2.480 1.00 96.06 218 SER A CA 1
ATOM 1713 C C . SER A 1 218 ? -6.946 -9.670 -2.984 1.00 96.06 218 SER A C 1
ATOM 1715 O O . SER A 1 218 ? -6.558 -8.515 -2.862 1.00 96.06 218 SER A O 1
ATOM 1717 N N . PHE A 1 219 ? -6.177 -10.604 -3.555 1.00 94.62 219 PHE A N 1
ATOM 1718 C CA . PHE A 1 219 ? -4.864 -10.348 -4.160 1.00 94.62 219 PHE A CA 1
ATOM 1719 C C . PHE A 1 219 ? -4.914 -10.246 -5.694 1.00 94.62 219 PHE A C 1
ATOM 1721 O O . PHE A 1 219 ? -3.870 -10.227 -6.357 1.00 94.62 219 PHE A O 1
ATOM 1728 N N . THR A 1 220 ? -6.112 -10.216 -6.278 1.00 96.75 220 THR A N 1
ATOM 1729 C CA . THR A 1 220 ? -6.338 -9.995 -7.715 1.00 96.75 220 THR A CA 1
ATOM 1730 C C . THR A 1 220 ? -6.475 -8.505 -8.035 1.00 96.75 220 THR A C 1
ATOM 1732 O O . THR A 1 220 ? -6.322 -7.641 -7.169 1.00 96.75 220 THR A O 1
ATOM 1735 N N . LEU A 1 221 ? -6.800 -8.191 -9.295 1.00 96.75 221 LEU A N 1
ATOM 1736 C CA . LEU A 1 221 ? -7.197 -6.847 -9.717 1.00 96.75 221 LEU A CA 1
ATOM 1737 C C . LEU A 1 221 ? -8.264 -6.245 -8.793 1.00 96.75 221 LEU A C 1
ATOM 1739 O O . LEU A 1 221 ? -8.138 -5.087 -8.404 1.00 96.75 221 LEU A O 1
ATOM 1743 N N . PHE A 1 222 ? -9.306 -7.013 -8.456 1.00 97.94 222 PHE A N 1
ATOM 1744 C CA . PHE A 1 222 ? -10.447 -6.469 -7.728 1.00 97.94 222 PHE A CA 1
ATOM 1745 C C . PHE A 1 222 ? -10.063 -6.052 -6.325 1.00 97.94 222 PHE A C 1
ATOM 1747 O O . PHE A 1 222 ? -10.395 -4.940 -5.944 1.00 97.94 222 PHE A O 1
ATOM 1754 N N . GLY A 1 223 ? -9.318 -6.886 -5.597 1.00 97.25 223 GLY A N 1
ATOM 1755 C CA . GLY A 1 223 ? -8.845 -6.519 -4.269 1.00 97.25 223 GLY A CA 1
ATOM 1756 C C . GLY A 1 223 ? -7.892 -5.323 -4.302 1.00 97.25 223 GLY A C 1
ATOM 1757 O O . GLY A 1 223 ? -8.121 -4.344 -3.597 1.00 97.25 223 GLY A O 1
ATOM 1758 N N . ASN A 1 224 ? -6.902 -5.332 -5.201 1.00 95.94 224 ASN A N 1
ATOM 1759 C CA . ASN A 1 224 ? -5.928 -4.240 -5.314 1.00 95.94 224 ASN A CA 1
ATOM 1760 C C . ASN A 1 224 ? -6.562 -2.879 -5.643 1.00 95.94 224 ASN A C 1
ATOM 1762 O O . ASN A 1 224 ? -6.007 -1.845 -5.291 1.00 95.94 224 ASN A O 1
ATOM 1766 N N . GLN A 1 225 ? -7.689 -2.874 -6.356 1.00 97.50 225 GLN A N 1
ATOM 1767 C CA . GLN A 1 225 ? -8.346 -1.656 -6.833 1.00 97.50 225 GLN A CA 1
ATOM 1768 C C . GLN A 1 225 ? -9.635 -1.335 -6.063 1.00 97.50 225 GLN A C 1
ATOM 1770 O O . GLN A 1 225 ? -10.253 -0.302 -6.318 1.00 97.50 225 GLN A O 1
ATOM 1775 N N . PHE A 1 226 ? -10.045 -2.202 -5.130 1.00 98.12 226 PHE A N 1
ATOM 1776 C CA . PHE A 1 226 ? -11.339 -2.123 -4.457 1.00 98.12 226 PHE A CA 1
ATOM 1777 C C . PHE A 1 226 ? -11.527 -0.791 -3.745 1.00 98.12 226 PHE A C 1
ATOM 1779 O O . PHE A 1 226 ? -12.498 -0.092 -3.999 1.00 98.12 226 PHE A O 1
ATOM 1786 N N . GLU A 1 227 ? -10.565 -0.425 -2.899 1.00 97.31 227 GLU A N 1
ATOM 1787 C CA . GLU A 1 227 ? -10.638 0.763 -2.052 1.00 97.31 227 GLU A CA 1
ATOM 1788 C C . GLU A 1 227 ? -10.721 2.053 -2.870 1.00 97.31 227 GLU A C 1
ATOM 1790 O O . GLU A 1 227 ? -11.618 2.871 -2.641 1.00 97.31 227 GLU A O 1
ATOM 1795 N N . ALA A 1 228 ? -9.848 2.204 -3.872 1.00 95.75 228 ALA A N 1
ATOM 1796 C CA . ALA A 1 228 ? -9.865 3.351 -4.775 1.00 95.75 228 ALA A CA 1
ATOM 1797 C C . ALA A 1 228 ? -11.200 3.442 -5.533 1.00 95.75 228 ALA A C 1
ATOM 1799 O O . ALA A 1 228 ? -11.812 4.510 -5.602 1.00 95.75 228 ALA A O 1
ATOM 1800 N N . TYR A 1 229 ? -11.697 2.308 -6.039 1.00 97.69 229 TYR A N 1
ATOM 1801 C CA . TYR A 1 229 ? -12.959 2.250 -6.768 1.00 97.69 229 TYR A CA 1
ATOM 1802 C C . TYR A 1 229 ? -14.163 2.583 -5.873 1.00 97.69 229 TYR A C 1
ATOM 1804 O O . TYR A 1 229 ? -14.976 3.436 -6.229 1.00 97.69 229 TYR A O 1
ATOM 1812 N N . THR A 1 230 ? -14.275 1.982 -4.684 1.00 98.00 230 THR A N 1
ATOM 1813 C CA . THR A 1 230 ? -15.390 2.246 -3.760 1.00 98.00 230 THR A CA 1
ATOM 1814 C C . THR A 1 230 ? -15.366 3.663 -3.201 1.00 98.00 230 THR A C 1
ATOM 1816 O O . THR A 1 230 ? -16.427 4.270 -3.068 1.00 98.00 230 THR A O 1
ATOM 1819 N N . THR A 1 231 ? -14.179 4.220 -2.938 1.00 97.00 231 THR A N 1
ATOM 1820 C CA . THR A 1 231 ? -14.026 5.623 -2.522 1.00 97.00 231 THR A CA 1
ATOM 1821 C C . THR A 1 231 ? -14.545 6.551 -3.611 1.00 97.00 231 THR A C 1
ATOM 1823 O O . THR A 1 231 ? -15.364 7.426 -3.338 1.00 97.00 231 THR A O 1
ATOM 1826 N N . ARG A 1 232 ? -14.173 6.297 -4.871 1.00 95.25 232 ARG A N 1
ATOM 1827 C CA . ARG A 1 232 ? -14.655 7.095 -5.999 1.00 95.25 232 ARG A CA 1
ATOM 1828 C C . ARG A 1 232 ? -16.172 7.022 -6.164 1.00 95.25 232 ARG A C 1
ATOM 1830 O O . ARG A 1 232 ? -16.820 8.044 -6.374 1.00 95.25 232 ARG A O 1
ATOM 1837 N N . LEU A 1 233 ? -16.754 5.830 -6.051 1.00 96.75 233 LEU A N 1
ATOM 1838 C CA . LEU A 1 233 ? -18.209 5.673 -6.091 1.00 96.75 233 LEU A CA 1
ATOM 1839 C C . LEU A 1 233 ? -18.892 6.448 -4.957 1.00 96.75 233 LEU A C 1
ATOM 1841 O O . LEU A 1 233 ? -19.911 7.094 -5.193 1.00 96.75 233 LEU A O 1
ATOM 1845 N N . ALA A 1 234 ? -18.322 6.432 -3.751 1.00 96.88 234 ALA A N 1
ATOM 1846 C CA . ALA A 1 234 ? -18.833 7.196 -2.618 1.00 96.88 234 ALA A CA 1
ATOM 1847 C C . ALA A 1 234 ? -18.754 8.718 -2.848 1.00 96.88 234 ALA A C 1
ATOM 1849 O O . ALA A 1 234 ? -19.727 9.420 -2.578 1.00 96.88 234 ALA A O 1
ATOM 1850 N N . GLU A 1 235 ? -17.659 9.234 -3.417 1.00 95.88 235 GLU A N 1
ATOM 1851 C CA . GLU A 1 235 ? -17.532 10.651 -3.807 1.00 95.88 235 GLU A CA 1
ATOM 1852 C C . GLU A 1 235 ? -18.589 11.084 -4.832 1.00 95.88 235 GLU A C 1
ATOM 1854 O O . GLU A 1 235 ? -19.061 12.221 -4.808 1.00 95.88 235 GLU A O 1
ATOM 1859 N N . LEU A 1 236 ? -18.972 10.172 -5.730 1.00 95.50 236 LEU A N 1
ATOM 1860 C CA . LEU A 1 236 ? -20.035 10.378 -6.715 1.00 95.50 236 LEU A CA 1
ATOM 1861 C C . LEU A 1 236 ? -21.447 10.174 -6.133 1.00 95.50 236 LEU A C 1
ATOM 1863 O O . LEU A 1 236 ? -22.435 10.384 -6.835 1.00 95.50 236 LEU A O 1
ATOM 1867 N N . GLY A 1 237 ? -21.562 9.775 -4.862 1.00 97.12 237 GLY A N 1
ATOM 1868 C CA . GLY A 1 237 ? -22.834 9.470 -4.204 1.00 97.12 237 GLY A CA 1
ATOM 1869 C C . GLY A 1 237 ? -23.467 8.143 -4.639 1.00 97.12 237 GLY A C 1
ATOM 1870 O O . GLY A 1 237 ? -24.640 7.901 -4.356 1.00 97.12 237 GLY A O 1
ATOM 1871 N N . GLU A 1 238 ? -22.721 7.258 -5.307 1.00 97.38 238 GLU A N 1
ATOM 1872 C CA . GLU A 1 238 ? -23.177 5.935 -5.760 1.00 97.38 238 GLU A CA 1
ATOM 1873 C C . GLU A 1 238 ? -23.117 4.873 -4.638 1.00 97.38 238 GLU A C 1
ATOM 1875 O O . GLU A 1 238 ? -22.659 3.745 -4.839 1.00 97.38 238 GLU A O 1
ATOM 1880 N N . PHE A 1 239 ? -23.603 5.204 -3.438 1.00 97.75 239 PHE A N 1
ATOM 1881 C CA . PHE A 1 239 ? -23.502 4.340 -2.250 1.00 97.75 239 PHE A CA 1
ATOM 1882 C C . PHE A 1 239 ? -24.143 2.954 -2.446 1.00 97.75 239 PHE A C 1
ATOM 1884 O O . PHE A 1 239 ? -23.574 1.939 -2.051 1.00 97.75 239 PHE A O 1
ATOM 1891 N N . GLU A 1 240 ? -25.279 2.874 -3.147 1.00 97.38 240 GLU A N 1
ATOM 1892 C CA . GLU A 1 240 ? -25.945 1.596 -3.456 1.00 97.38 240 GLU A CA 1
ATOM 1893 C C . GLU A 1 240 ? -25.079 0.650 -4.302 1.00 97.38 240 GLU A C 1
ATOM 1895 O O . GLU A 1 240 ? -25.251 -0.572 -4.272 1.00 97.38 240 GLU A O 1
ATOM 1900 N N . LYS A 1 241 ? -24.170 1.195 -5.115 1.00 97.75 241 LYS A N 1
ATOM 1901 C CA . LYS A 1 241 ? -23.239 0.392 -5.910 1.00 97.75 241 LYS A CA 1
ATOM 1902 C C . LYS A 1 241 ? -22.111 -0.142 -5.033 1.00 97.75 241 LYS A C 1
ATOM 1904 O O . LYS A 1 241 ? -21.777 -1.314 -5.161 1.00 97.75 241 LYS A O 1
ATOM 1909 N N . VAL A 1 242 ? -21.615 0.660 -4.087 1.00 98.38 242 VAL A N 1
ATOM 1910 C CA . VAL A 1 242 ? -20.641 0.205 -3.080 1.00 98.38 242 VAL A CA 1
ATOM 1911 C C . VAL A 1 242 ? -21.209 -0.951 -2.253 1.00 98.38 242 VAL A C 1
ATOM 1913 O O . VAL A 1 242 ? -20.568 -1.993 -2.146 1.00 98.38 242 VAL A O 1
ATOM 1916 N N . VAL A 1 243 ? -22.449 -0.837 -1.764 1.00 97.88 243 VAL A N 1
ATOM 1917 C CA . VAL A 1 243 ? -23.113 -1.914 -1.001 1.00 97.88 243 VAL A CA 1
ATOM 1918 C C . VAL A 1 243 ? -23.246 -3.203 -1.822 1.00 97.88 243 VAL A C 1
ATOM 1920 O O . VAL A 1 243 ? -22.980 -4.291 -1.311 1.00 97.88 243 VAL A O 1
ATOM 1923 N N . ARG A 1 244 ? -23.599 -3.106 -3.111 1.00 97.88 244 ARG A N 1
ATOM 1924 C CA . ARG A 1 244 ? -23.667 -4.279 -4.002 1.00 97.88 244 ARG A CA 1
ATOM 1925 C C . ARG A 1 244 ? -22.309 -4.945 -4.208 1.00 97.88 244 ARG A C 1
ATOM 1927 O O . ARG A 1 244 ? -22.243 -6.169 -4.241 1.00 97.88 244 ARG A O 1
ATOM 1934 N N . LEU A 1 245 ? -21.236 -4.164 -4.315 1.00 98.38 245 LEU A N 1
ATOM 1935 C CA . LEU A 1 245 ? -19.881 -4.708 -4.416 1.00 98.38 245 LEU A CA 1
ATOM 1936 C C . LEU A 1 245 ? -19.479 -5.423 -3.126 1.00 98.38 245 LEU A C 1
ATOM 1938 O O . LEU A 1 245 ? -18.960 -6.530 -3.191 1.00 98.38 245 LEU A O 1
ATOM 1942 N N . ILE A 1 246 ? -19.778 -4.844 -1.961 1.00 98.62 246 ILE A N 1
ATOM 1943 C CA . ILE A 1 246 ? -19.522 -5.497 -0.670 1.00 98.62 246 ILE A CA 1
ATOM 1944 C C . ILE A 1 246 ? -20.223 -6.859 -0.611 1.00 98.62 246 ILE A C 1
ATOM 1946 O O . ILE A 1 246 ? -19.596 -7.852 -0.262 1.00 98.62 246 ILE A O 1
ATOM 1950 N N . GLN A 1 247 ? -21.494 -6.931 -1.014 1.00 98.19 247 GLN A N 1
ATOM 1951 C CA . GLN A 1 247 ? -22.248 -8.191 -1.063 1.00 98.19 247 GLN A CA 1
ATOM 1952 C C . GLN A 1 247 ? -21.663 -9.205 -2.055 1.00 98.19 247 GLN A C 1
ATOM 1954 O O . GLN A 1 247 ? -21.724 -10.406 -1.803 1.00 98.19 247 GLN A O 1
ATOM 1959 N N . LEU A 1 248 ? -21.113 -8.731 -3.175 1.00 98.12 248 LEU A N 1
ATOM 1960 C CA . LEU A 1 248 ? -20.479 -9.580 -4.180 1.00 98.12 248 LEU A CA 1
ATOM 1961 C C . LEU A 1 248 ? -19.166 -10.194 -3.669 1.00 98.12 248 LEU A C 1
ATOM 1963 O O . LEU A 1 248 ? -18.923 -11.375 -3.903 1.00 98.12 248 LEU A O 1
ATOM 1967 N N . PHE A 1 249 ? -18.330 -9.415 -2.976 1.00 98.50 249 PHE A N 1
ATOM 1968 C CA . PHE A 1 249 ? -17.011 -9.865 -2.518 1.00 98.50 249 PHE A CA 1
ATOM 1969 C C . PHE A 1 249 ? -17.019 -10.539 -1.138 1.00 98.50 249 PHE A C 1
ATOM 1971 O O . PHE A 1 249 ? -16.148 -11.370 -0.881 1.00 98.50 249 PHE A O 1
ATOM 1978 N N . ASP A 1 250 ? -18.001 -10.259 -0.269 1.00 98.25 250 ASP A N 1
ATOM 1979 C CA . ASP A 1 250 ? -18.092 -10.831 1.087 1.00 98.25 250 ASP A CA 1
ATOM 1980 C C . ASP A 1 250 ? -17.897 -12.358 1.126 1.00 98.25 250 ASP A C 1
ATOM 1982 O O . ASP A 1 250 ? -17.008 -12.810 1.853 1.00 98.25 250 ASP A O 1
ATOM 1986 N N . PRO A 1 251 ? -18.570 -13.180 0.295 1.00 97.94 251 PRO A N 1
ATOM 1987 C CA . PRO A 1 251 ? -18.388 -14.634 0.326 1.00 97.94 251 PRO A CA 1
ATOM 1988 C C . PRO A 1 251 ? -16.949 -15.105 0.061 1.00 97.94 251 PRO A C 1
ATOM 1990 O O . PRO A 1 251 ? -16.591 -16.222 0.437 1.00 97.94 251 PRO A O 1
ATOM 1993 N N . HIS A 1 252 ? -16.129 -14.275 -0.587 1.00 97.75 252 HIS A N 1
ATOM 1994 C CA . HIS A 1 252 ? -14.759 -14.593 -0.983 1.00 97.75 252 HIS A CA 1
ATOM 1995 C C . HIS A 1 252 ? -13.712 -14.031 -0.015 1.00 97.75 252 HIS A C 1
ATOM 1997 O O . HIS A 1 252 ? -12.579 -14.506 -0.007 1.00 97.75 252 HIS A O 1
ATOM 2003 N N . TRP A 1 253 ? -14.078 -13.053 0.816 1.00 98.00 253 TRP A N 1
ATOM 2004 C CA . TRP A 1 253 ? -13.165 -12.269 1.658 1.00 98.00 253 TRP A CA 1
ATOM 2005 C C . TRP A 1 253 ? -13.388 -12.517 3.161 1.00 98.00 253 TRP A C 1
ATOM 2007 O O . TRP A 1 253 ? -13.273 -11.613 3.987 1.00 98.00 253 TRP A O 1
ATOM 2017 N N . GLN A 1 254 ? -13.696 -13.765 3.539 1.00 97.62 254 GLN A N 1
ATOM 2018 C CA . GLN A 1 254 ? -13.916 -14.181 4.936 1.00 97.62 254 GLN A CA 1
ATOM 2019 C C . GLN A 1 254 ? -12.599 -14.364 5.718 1.00 97.62 254 GLN A C 1
ATOM 2021 O O . GLN A 1 254 ? -12.298 -15.442 6.232 1.00 97.62 254 GLN A O 1
ATOM 2026 N N . HIS A 1 255 ? -11.791 -13.308 5.785 1.00 96.69 255 HIS A N 1
ATOM 2027 C CA . HIS A 1 255 ? -10.527 -13.242 6.520 1.00 96.69 255 HIS A CA 1
ATOM 2028 C C . HIS A 1 255 ? -10.239 -11.797 6.955 1.00 96.69 255 HIS A C 1
ATOM 2030 O O . HIS A 1 255 ? -10.829 -10.862 6.423 1.00 96.69 255 HIS A O 1
ATOM 2036 N N . ASN A 1 256 ? -9.291 -11.592 7.876 1.00 97.62 256 ASN A N 1
ATOM 2037 C CA . ASN A 1 256 ? -9.011 -10.279 8.483 1.00 97.62 256 ASN A CA 1
ATOM 2038 C C . ASN A 1 256 ? -8.782 -9.159 7.451 1.00 97.62 256 ASN A C 1
ATOM 2040 O O . ASN A 1 256 ? -9.456 -8.136 7.506 1.00 97.62 256 ASN A O 1
ATOM 2044 N N . LEU A 1 257 ? -7.907 -9.374 6.458 1.00 96.62 257 LEU A N 1
ATOM 2045 C CA . LEU A 1 257 ? -7.688 -8.392 5.381 1.00 96.62 257 LEU A CA 1
ATOM 2046 C C . LEU A 1 257 ? -8.993 -8.038 4.641 1.00 96.62 257 LEU A C 1
ATOM 2048 O O . LEU A 1 257 ? -9.265 -6.870 4.383 1.00 96.62 257 LEU A O 1
ATOM 2052 N N . GLY A 1 258 ? -9.817 -9.044 4.350 1.00 97.88 258 GLY A N 1
ATOM 2053 C CA . GLY A 1 258 ? -11.092 -8.891 3.670 1.00 97.88 258 GLY A CA 1
ATOM 2054 C C . GLY A 1 258 ? -12.100 -8.103 4.500 1.00 97.88 258 GLY A C 1
ATOM 2055 O O . GLY A 1 258 ? -12.705 -7.164 3.994 1.00 97.88 258 GLY A O 1
ATOM 2056 N N . PHE A 1 259 ? -12.217 -8.406 5.795 1.00 98.56 259 PHE A N 1
ATOM 2057 C CA . PHE A 1 259 ? -13.064 -7.646 6.714 1.00 98.56 259 PHE A CA 1
ATOM 2058 C C . PHE A 1 259 ? -12.639 -6.180 6.815 1.00 98.56 259 PHE A C 1
ATOM 2060 O O . PHE A 1 259 ? -13.505 -5.309 6.796 1.00 98.56 259 PHE A O 1
ATOM 2067 N N . GLY A 1 260 ? -11.333 -5.894 6.847 1.00 98.31 260 GLY A N 1
ATOM 2068 C CA . GLY A 1 260 ? -10.832 -4.520 6.775 1.00 98.31 260 GLY A CA 1
ATOM 2069 C C . GLY A 1 260 ? -11.308 -3.811 5.506 1.00 98.31 260 GLY A C 1
ATOM 2070 O O . GLY A 1 260 ? -11.988 -2.791 5.578 1.00 98.31 260 GLY A O 1
ATOM 2071 N N . MET A 1 261 ? -11.065 -4.409 4.336 1.00 98.44 261 MET A N 1
ATOM 2072 C CA . MET A 1 261 ? -11.442 -3.829 3.039 1.00 98.44 261 MET A CA 1
ATOM 2073 C C . MET A 1 261 ? -12.957 -3.613 2.882 1.00 98.44 261 MET A C 1
ATOM 2075 O O . MET A 1 261 ? -13.386 -2.535 2.466 1.00 98.44 261 MET A O 1
ATOM 2079 N N . LEU A 1 262 ? -13.782 -4.608 3.229 1.00 98.75 262 LEU A N 1
ATOM 2080 C CA . LEU A 1 262 ? -15.247 -4.504 3.161 1.00 98.75 262 LEU A CA 1
ATOM 2081 C C . LEU A 1 262 ? -15.786 -3.483 4.168 1.00 98.75 262 LEU A C 1
ATOM 2083 O O . LEU A 1 262 ? -16.704 -2.729 3.847 1.00 98.75 262 LEU A O 1
ATOM 2087 N N . GLY A 1 263 ? -15.198 -3.433 5.366 1.00 98.62 263 GLY A N 1
ATOM 2088 C CA . GLY A 1 263 ? -15.548 -2.465 6.397 1.00 98.62 263 GLY A CA 1
ATOM 2089 C C . GLY A 1 263 ? -15.239 -1.028 5.974 1.00 98.62 263 GLY A C 1
ATOM 2090 O O . GLY A 1 263 ? -16.115 -0.171 6.090 1.00 98.62 263 GLY A O 1
ATOM 2091 N N . ARG A 1 264 ? -14.053 -0.763 5.402 1.00 98.69 264 ARG A N 1
ATOM 2092 C CA . ARG A 1 264 ? -13.690 0.568 4.875 1.00 98.69 264 ARG A CA 1
ATOM 2093 C C . ARG A 1 264 ? -14.633 0.999 3.751 1.00 98.69 264 ARG A C 1
ATOM 2095 O O . ARG A 1 264 ? -15.119 2.129 3.764 1.00 98.69 264 ARG A O 1
ATOM 2102 N N . ALA A 1 265 ? -14.967 0.092 2.831 1.00 98.62 265 ALA A N 1
ATOM 2103 C CA . ALA A 1 265 ? -15.943 0.363 1.775 1.00 98.62 265 ALA A CA 1
ATOM 2104 C C . ALA A 1 265 ? -17.339 0.700 2.337 1.00 98.62 265 ALA A C 1
ATOM 2106 O O . ALA A 1 265 ? -17.976 1.652 1.886 1.00 98.62 265 ALA A O 1
ATOM 2107 N N . ALA A 1 266 ? -17.809 -0.036 3.349 1.00 98.69 266 ALA A N 1
ATOM 2108 C CA . ALA A 1 266 ? -19.080 0.255 4.014 1.00 98.69 266 ALA A CA 1
ATOM 2109 C C . ALA A 1 266 ? -19.047 1.610 4.742 1.00 98.69 266 ALA A C 1
ATOM 2111 O O . ALA A 1 266 ? -20.012 2.373 4.678 1.00 98.69 266 ALA A O 1
ATOM 2112 N N . PHE A 1 267 ? -17.918 1.934 5.380 1.00 98.56 267 PHE A N 1
ATOM 2113 C CA . PHE A 1 267 ? -17.705 3.195 6.082 1.00 98.56 267 PHE A CA 1
ATOM 2114 C C . PHE A 1 267 ? -17.790 4.389 5.122 1.00 98.56 267 PHE A C 1
ATOM 2116 O O . PHE A 1 267 ? -18.555 5.319 5.369 1.00 98.56 267 PHE A O 1
ATOM 2123 N N . VAL A 1 268 ? -17.087 4.357 3.983 1.00 97.81 268 VAL A N 1
ATOM 2124 C CA . VAL A 1 268 ? -17.177 5.449 2.991 1.00 97.81 268 VAL A CA 1
ATOM 2125 C C . VAL A 1 268 ? -18.560 5.536 2.338 1.00 97.81 268 VAL A C 1
ATOM 2127 O O . VAL A 1 268 ? -18.999 6.626 1.975 1.00 97.81 268 VAL A O 1
ATOM 2130 N N . ALA A 1 269 ? -19.288 4.417 2.251 1.00 97.62 269 ALA A N 1
ATOM 2131 C CA . ALA A 1 269 ? -20.678 4.384 1.799 1.00 97.62 269 ALA A CA 1
ATOM 2132 C C . ALA A 1 269 ? -21.698 4.854 2.853 1.00 97.62 269 ALA A C 1
ATOM 2134 O O . ALA A 1 269 ? -22.895 4.881 2.568 1.00 97.62 269 ALA A O 1
ATOM 2135 N N . GLN A 1 270 ? -21.238 5.231 4.052 1.00 97.00 270 GLN A N 1
ATOM 2136 C CA . GLN A 1 270 ? -22.061 5.643 5.193 1.00 97.00 270 GLN A CA 1
ATOM 2137 C C . GLN A 1 270 ? -23.036 4.560 5.690 1.00 97.00 270 GLN A C 1
ATOM 2139 O O . GLN A 1 270 ? -24.003 4.862 6.395 1.00 97.00 270 GLN A O 1
ATOM 2144 N N . ASP A 1 271 ? -22.771 3.289 5.373 1.00 98.00 271 ASP A N 1
ATOM 2145 C CA . ASP A 1 271 ? -23.488 2.143 5.933 1.00 98.00 271 ASP A CA 1
ATOM 2146 C C . ASP A 1 271 ? -22.814 1.721 7.245 1.00 98.00 271 ASP A C 1
ATOM 2148 O O . ASP A 1 271 ? -22.027 0.774 7.321 1.00 98.00 271 ASP A O 1
ATOM 2152 N N . TRP A 1 272 ? -23.080 2.504 8.293 1.00 98.25 272 TRP A N 1
ATOM 2153 C CA . TRP A 1 272 ? -22.409 2.370 9.586 1.00 98.25 272 TRP A CA 1
ATOM 2154 C C . TRP A 1 272 ? -22.671 1.027 10.273 1.00 98.25 272 TRP A C 1
ATOM 2156 O O . TRP A 1 272 ? -21.798 0.547 10.990 1.00 98.25 272 TRP A O 1
ATOM 2166 N N . ASP A 1 273 ? -23.847 0.424 10.066 1.00 98.50 273 ASP A N 1
ATOM 2167 C CA . ASP A 1 273 ? -24.170 -0.893 10.630 1.00 98.50 273 ASP A CA 1
ATOM 2168 C C . ASP A 1 273 ? -23.329 -1.988 9.970 1.00 98.50 273 ASP A C 1
ATOM 2170 O O . ASP A 1 273 ? -22.757 -2.842 10.655 1.00 98.50 273 ASP A O 1
ATOM 2174 N N . LEU A 1 274 ? -23.211 -1.941 8.641 1.00 98.25 274 LEU A N 1
ATOM 2175 C CA . LEU A 1 274 ? -22.406 -2.900 7.901 1.00 98.25 274 LEU A CA 1
ATOM 2176 C C . LEU A 1 274 ? -20.911 -2.732 8.208 1.00 98.25 274 LEU A C 1
ATOM 2178 O O . LEU A 1 274 ? -20.235 -3.728 8.476 1.00 98.25 274 LEU A O 1
ATOM 2182 N N . ALA A 1 275 ? -20.414 -1.493 8.250 1.00 98.75 275 ALA A N 1
ATOM 2183 C CA . ALA A 1 275 ? -19.030 -1.185 8.610 1.00 98.75 275 ALA A CA 1
ATOM 2184 C C . ALA A 1 275 ? -18.678 -1.691 10.018 1.00 98.75 275 ALA A C 1
ATOM 2186 O O . ALA A 1 275 ? -17.697 -2.416 10.187 1.00 98.75 275 ALA A O 1
ATOM 2187 N N . GLU A 1 276 ? -19.521 -1.389 11.014 1.00 98.75 276 GLU A N 1
ATOM 2188 C CA . GLU A 1 276 ? -19.352 -1.873 12.388 1.00 98.75 276 GLU A CA 1
ATOM 2189 C C . GLU A 1 276 ? -19.277 -3.403 12.440 1.00 98.75 276 GLU A C 1
ATOM 2191 O O . GLU A 1 276 ? -18.403 -3.951 13.111 1.00 98.75 276 GLU A O 1
ATOM 2196 N N . SER A 1 277 ? -20.138 -4.101 11.692 1.00 98.69 277 SER A N 1
ATOM 2197 C CA . SER A 1 277 ? -20.148 -5.566 11.678 1.00 98.69 277 SER A CA 1
ATOM 2198 C C . SER A 1 277 ? -18.819 -6.172 11.204 1.00 98.69 277 SER A C 1
ATOM 2200 O O . SER A 1 277 ? -18.351 -7.153 11.786 1.00 98.69 277 SER A O 1
ATOM 2202 N N . TYR A 1 278 ? -18.176 -5.582 10.191 1.00 98.75 278 TYR A N 1
ATOM 2203 C CA . TYR A 1 278 ? -16.887 -6.056 9.690 1.00 98.75 278 TYR A CA 1
ATOM 2204 C C . TYR A 1 278 ? -15.727 -5.661 10.600 1.00 98.75 278 TYR A C 1
ATOM 2206 O O . TYR A 1 278 ? -14.858 -6.491 10.864 1.00 98.75 278 TYR A O 1
ATOM 2214 N N . PHE A 1 279 ? -15.725 -4.439 11.136 1.00 98.75 279 PHE A N 1
ATOM 2215 C CA . PHE A 1 279 ? -14.682 -4.013 12.070 1.00 98.75 279 PHE A CA 1
ATOM 2216 C C . PHE A 1 279 ? -14.713 -4.812 13.373 1.00 98.75 279 PHE A C 1
ATOM 2218 O O . PHE A 1 279 ? -13.656 -5.124 13.915 1.00 98.75 279 PHE A O 1
ATOM 2225 N N . LEU A 1 280 ? -15.891 -5.224 13.848 1.00 98.69 280 LEU A N 1
ATOM 2226 C CA . LEU A 1 280 ? -16.004 -6.144 14.980 1.00 98.69 280 LEU A CA 1
ATOM 2227 C C . LEU A 1 280 ? -15.403 -7.519 14.667 1.00 98.69 280 LEU A C 1
ATOM 2229 O O . LEU A 1 280 ? -14.603 -8.012 15.460 1.00 98.69 280 LEU A O 1
ATOM 2233 N N . LYS A 1 281 ? -15.697 -8.102 13.494 1.00 98.56 281 LYS A N 1
ATOM 2234 C CA . LYS A 1 281 ? -15.058 -9.358 13.055 1.00 98.56 281 LYS A CA 1
ATOM 2235 C C . LYS A 1 281 ? -13.534 -9.225 12.989 1.00 98.56 281 LYS A C 1
ATOM 2237 O O . LYS A 1 281 ? -12.828 -10.128 13.427 1.00 98.56 281 LYS A O 1
ATOM 2242 N N . LEU A 1 282 ? -13.028 -8.103 12.471 1.00 98.00 282 LEU A N 1
ATOM 2243 C CA . LEU A 1 282 ? -11.593 -7.813 12.426 1.00 98.00 282 LEU A CA 1
ATOM 2244 C C . LEU A 1 282 ? -10.997 -7.724 13.837 1.00 98.00 282 LEU A C 1
ATOM 2246 O O . LEU A 1 282 ? -9.990 -8.370 14.114 1.00 98.00 282 LEU A O 1
ATOM 2250 N N . LYS A 1 283 ? -11.646 -6.980 14.741 1.00 98.31 283 LYS A N 1
ATOM 2251 C CA . LYS A 1 283 ? -11.223 -6.831 16.138 1.00 98.31 283 LYS A CA 1
ATOM 2252 C C . LYS A 1 283 ? -11.179 -8.171 16.882 1.00 98.31 283 LYS A C 1
ATOM 2254 O O . LYS A 1 283 ? -10.310 -8.377 17.722 1.00 98.31 283 LYS A O 1
ATOM 2259 N N . GLU A 1 284 ? -12.128 -9.062 16.610 1.00 98.06 284 GLU A N 1
ATOM 2260 C CA . GLU A 1 284 ? -12.208 -10.392 17.227 1.00 98.06 284 GLU A CA 1
ATOM 2261 C C . GLU A 1 284 ? -11.230 -11.403 16.606 1.00 98.06 284 GLU A C 1
ATOM 2263 O O . GLU A 1 284 ? -10.786 -12.320 17.294 1.00 98.06 284 GLU A O 1
ATOM 2268 N N . GLY A 1 285 ? -10.914 -11.257 15.315 1.00 97.06 285 GLY A N 1
ATOM 2269 C CA . GLY A 1 285 ? -10.115 -12.212 14.545 1.00 97.06 285 GLY A CA 1
ATOM 2270 C C . GLY A 1 285 ? -8.626 -11.884 14.414 1.00 97.06 285 GLY A C 1
ATOM 2271 O O . GLY A 1 285 ? -7.873 -12.727 13.919 1.00 97.06 285 GLY A O 1
ATOM 2272 N N . LEU A 1 286 ? -8.185 -10.684 14.806 1.00 97.19 286 LEU A N 1
ATOM 2273 C CA . LEU A 1 286 ? -6.801 -10.226 14.665 1.00 97.19 286 LEU A CA 1
ATOM 2274 C C . LEU A 1 286 ? -6.208 -9.818 16.019 1.00 97.19 286 LEU A C 1
ATOM 2276 O O . LEU A 1 286 ? -6.596 -8.798 16.575 1.00 97.19 286 LEU A O 1
ATOM 2280 N N . ASP A 1 287 ? -5.205 -10.552 16.506 1.00 97.44 287 ASP A N 1
ATOM 2281 C CA . ASP A 1 287 ? -4.542 -10.259 17.793 1.00 97.44 287 ASP A CA 1
ATOM 2282 C C . ASP A 1 287 ? -3.925 -8.850 17.840 1.00 97.44 287 ASP A C 1
ATOM 2284 O O . ASP A 1 287 ? -3.892 -8.205 18.886 1.00 97.44 287 ASP A O 1
ATOM 2288 N N . THR A 1 288 ? -3.476 -8.346 16.689 1.00 96.94 288 THR A N 1
ATOM 2289 C CA . THR A 1 288 ? -2.890 -7.010 16.528 1.00 96.94 288 THR A CA 1
ATOM 2290 C C . THR A 1 288 ? -3.889 -5.980 15.999 1.00 96.94 288 THR A C 1
ATOM 2292 O O . THR A 1 288 ? -3.486 -5.043 15.312 1.00 96.94 288 THR A O 1
ATOM 2295 N N . TYR A 1 289 ? -5.192 -6.137 16.272 1.00 98.31 289 TYR A N 1
ATOM 2296 C CA . TYR A 1 289 ? -6.226 -5.200 15.799 1.00 98.31 289 TYR A CA 1
ATOM 2297 C C . TYR A 1 289 ? -5.930 -3.741 16.163 1.00 98.31 289 TYR A C 1
ATOM 2299 O O . TYR A 1 289 ? -6.340 -2.834 15.449 1.00 98.31 289 TYR A O 1
ATOM 2307 N N . PHE A 1 290 ? -5.217 -3.516 17.269 1.00 98.19 290 PHE A N 1
ATOM 2308 C CA . PHE A 1 290 ? -4.846 -2.195 17.771 1.00 98.19 290 PHE A CA 1
ATOM 2309 C C . PHE A 1 290 ? -3.937 -1.397 16.831 1.00 98.19 290 PHE A C 1
ATOM 2311 O O . PHE A 1 290 ? -3.728 -0.219 17.082 1.00 98.19 290 PHE A O 1
ATOM 2318 N N . ARG A 1 291 ? -3.392 -2.029 15.785 1.00 97.12 291 ARG A N 1
ATOM 2319 C CA . ARG A 1 291 ? -2.566 -1.390 14.750 1.00 97.12 291 ARG A CA 1
ATOM 2320 C C . ARG A 1 291 ? -3.369 -0.924 13.534 1.00 97.12 291 ARG A C 1
ATOM 2322 O O . ARG A 1 291 ? -2.814 -0.314 12.631 1.00 97.12 291 ARG A O 1
ATOM 2329 N N . CYS A 1 292 ? -4.643 -1.295 13.451 1.00 97.06 292 CYS A N 1
ATOM 2330 C CA . CYS A 1 292 ? -5.454 -1.137 12.251 1.00 97.06 292 CYS A CA 1
ATOM 2331 C C . CYS A 1 292 ? -6.282 0.155 12.297 1.00 97.06 292 CYS A C 1
ATOM 2333 O O . CYS A 1 292 ? -7.059 0.358 13.236 1.00 97.06 292 CYS A O 1
ATOM 2335 N N . ASP A 1 293 ? -6.206 0.977 11.247 1.00 97.50 293 ASP A N 1
ATOM 2336 C CA . ASP A 1 293 ? -6.990 2.216 11.084 1.00 97.50 293 ASP A CA 1
ATOM 2337 C C . ASP A 1 293 ? -8.508 1.993 11.219 1.00 97.50 293 ASP A C 1
ATOM 2339 O O . ASP A 1 293 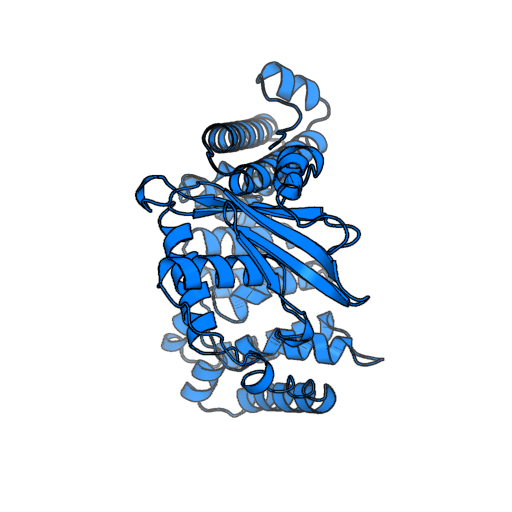? -9.254 2.876 11.652 1.00 97.50 293 ASP A O 1
ATOM 2343 N N . GLU A 1 294 ? -8.986 0.786 10.916 1.00 98.44 294 GLU A N 1
ATOM 2344 C CA . GLU A 1 294 ? -10.371 0.357 11.110 1.00 98.44 294 GLU A CA 1
ATOM 2345 C C . GLU A 1 294 ? -10.862 0.541 12.547 1.00 98.44 294 GLU A C 1
ATOM 2347 O O . GLU A 1 294 ? -12.047 0.794 12.764 1.00 98.44 294 GLU A O 1
ATOM 2352 N N . MET A 1 295 ? -9.984 0.446 13.550 1.00 98.75 295 MET A N 1
ATOM 2353 C CA . MET A 1 295 ? -10.378 0.675 14.942 1.00 98.75 295 MET A CA 1
ATOM 2354 C C . MET A 1 295 ? -10.686 2.150 15.210 1.00 98.75 295 MET A C 1
ATOM 2356 O O . MET A 1 295 ? -11.613 2.454 15.965 1.00 98.75 295 MET A O 1
ATOM 2360 N N . SER A 1 296 ? -9.989 3.075 14.542 1.00 98.69 296 SER A N 1
ATOM 2361 C CA . SER A 1 296 ? -10.325 4.505 14.562 1.00 98.69 296 SER A CA 1
ATOM 2362 C C . SER A 1 296 ? -11.685 4.774 13.911 1.00 98.69 296 SER A C 1
ATOM 2364 O O . SER A 1 296 ? -12.500 5.551 14.426 1.00 98.69 296 SER A O 1
ATOM 2366 N N . GLN A 1 297 ? -11.973 4.089 12.803 1.00 98.69 297 GLN A N 1
ATOM 2367 C CA . GLN A 1 297 ? -13.262 4.178 12.113 1.00 98.69 297 GLN A CA 1
ATOM 2368 C C . GLN A 1 297 ? -14.400 3.592 12.964 1.00 98.69 297 GLN A C 1
ATOM 2370 O O . GLN A 1 297 ? -15.445 4.229 13.120 1.00 98.69 297 GLN A O 1
ATOM 2375 N N . LEU A 1 298 ? -14.182 2.441 13.608 1.00 98.81 298 LEU A N 1
ATOM 2376 C CA . LEU A 1 298 ? -15.119 1.843 14.563 1.00 98.81 298 LEU A CA 1
ATOM 2377 C C . LEU A 1 298 ? -15.390 2.776 15.752 1.00 98.81 298 LEU A C 1
ATOM 2379 O O . LEU A 1 298 ? -16.546 2.996 16.121 1.00 98.81 298 LEU A O 1
ATOM 2383 N N . ALA A 1 299 ? -14.346 3.396 16.310 1.00 98.81 299 ALA A N 1
ATOM 2384 C CA . ALA A 1 299 ? -14.496 4.383 17.374 1.00 98.81 299 ALA A CA 1
ATOM 2385 C C . ALA A 1 299 ? -15.313 5.603 16.917 1.00 98.81 299 ALA A C 1
ATOM 2387 O O . ALA A 1 299 ? -16.126 6.114 17.691 1.00 98.81 299 ALA A O 1
ATOM 2388 N N . THR A 1 300 ? -15.156 6.041 15.666 1.00 98.75 300 THR A N 1
ATOM 2389 C CA . THR A 1 300 ? -15.955 7.128 15.078 1.00 98.75 300 THR A CA 1
ATOM 2390 C C . THR A 1 300 ? -17.428 6.739 14.951 1.00 98.75 300 THR A C 1
ATOM 2392 O O . THR A 1 300 ? -18.295 7.526 15.340 1.00 98.75 300 THR A O 1
ATOM 2395 N N . ILE A 1 301 ? -17.732 5.515 14.498 1.00 98.69 301 ILE A N 1
ATOM 2396 C CA . ILE A 1 301 ? -19.110 4.996 14.447 1.00 98.69 301 ILE A CA 1
ATOM 2397 C C . ILE A 1 301 ? -19.738 5.008 15.847 1.00 98.69 301 ILE A C 1
ATOM 2399 O O . ILE A 1 301 ? -20.820 5.569 16.043 1.00 98.69 301 ILE A O 1
ATOM 2403 N N . TRP A 1 302 ? -19.053 4.435 16.840 1.00 98.75 302 TRP A N 1
ATOM 2404 C CA . TRP A 1 302 ? -19.550 4.387 18.217 1.00 98.75 302 TRP A CA 1
ATOM 2405 C C . TRP A 1 302 ? -19.747 5.774 18.819 1.00 98.75 302 TRP A C 1
ATOM 2407 O O . TRP A 1 302 ? -20.771 6.021 19.459 1.00 98.75 302 TRP A O 1
ATOM 2417 N N . HIS A 1 303 ? -18.821 6.698 18.564 1.00 98.62 303 HIS A N 1
ATOM 2418 C CA . HIS A 1 303 ? -18.943 8.081 19.009 1.00 98.62 303 HIS A CA 1
ATOM 2419 C C . HIS A 1 303 ? -20.173 8.765 18.397 1.00 98.62 303 HIS A C 1
ATOM 2421 O O . HIS A 1 303 ? -20.967 9.368 19.119 1.00 98.62 303 HIS A O 1
ATOM 2427 N N . GLY A 1 304 ? -20.375 8.630 17.082 1.00 98.31 304 GLY A N 1
ATOM 2428 C CA . GLY A 1 304 ? -21.532 9.188 16.374 1.00 98.31 304 GLY A CA 1
ATOM 2429 C C . GLY A 1 304 ? -22.878 8.642 16.869 1.00 98.31 304 GLY A C 1
ATOM 2430 O O . GLY A 1 304 ? -23.886 9.344 16.816 1.00 98.31 304 GLY A O 1
ATOM 2431 N N . ARG A 1 305 ? -22.890 7.420 17.415 1.00 98.31 305 ARG A N 1
ATOM 2432 C CA . ARG A 1 305 ? -24.063 6.774 18.035 1.00 98.31 305 ARG A CA 1
ATOM 2433 C C . ARG A 1 305 ? -24.258 7.129 19.515 1.00 98.31 305 ARG A C 1
ATOM 2435 O O . ARG A 1 305 ? -25.171 6.606 20.150 1.00 98.31 305 ARG A O 1
ATOM 2442 N N . GLY A 1 306 ? -23.419 8.001 20.075 1.00 98.25 306 GLY A N 1
ATOM 2443 C CA . GLY A 1 306 ? -23.470 8.406 21.482 1.00 98.25 306 GLY A CA 1
ATOM 2444 C C . GLY A 1 306 ? -22.811 7.421 22.453 1.00 98.25 306 GLY A C 1
ATOM 2445 O O . GLY A 1 306 ? -22.901 7.605 23.665 1.00 98.25 306 GLY A O 1
ATOM 2446 N N . ASN A 1 307 ? -22.126 6.386 21.957 1.00 98.38 307 ASN A N 1
ATOM 2447 C CA . ASN A 1 307 ? -21.369 5.440 22.778 1.00 98.38 307 ASN A CA 1
ATOM 2448 C C . ASN A 1 307 ? -19.935 5.950 23.017 1.00 98.38 307 ASN A C 1
ATOM 2450 O O . ASN A 1 307 ? -18.942 5.334 22.619 1.00 98.38 307 ASN A O 1
ATOM 2454 N N . HIS A 1 308 ? -19.845 7.129 23.637 1.00 98.38 308 HIS A N 1
ATOM 2455 C CA . HIS A 1 308 ? -18.594 7.861 23.852 1.00 98.38 308 HIS A CA 1
ATOM 2456 C C . HIS A 1 308 ? -17.582 7.064 24.687 1.00 98.38 308 HIS A C 1
ATOM 2458 O O . HIS A 1 308 ? -16.403 7.025 24.342 1.00 98.38 308 HIS A O 1
ATOM 2464 N N . ASP A 1 309 ? -18.041 6.372 25.732 1.00 98.25 309 ASP A N 1
ATOM 2465 C CA . ASP A 1 309 ? -17.171 5.591 26.617 1.00 98.25 309 ASP A CA 1
ATOM 2466 C C . ASP A 1 309 ? -16.506 4.421 25.879 1.00 98.25 309 ASP A C 1
ATOM 2468 O O . ASP A 1 309 ? -15.301 4.209 26.019 1.00 98.25 309 ASP A O 1
ATOM 2472 N N . ALA A 1 310 ? -17.260 3.670 25.064 1.00 98.56 310 ALA A N 1
ATOM 2473 C CA . ALA A 1 310 ? -16.698 2.559 24.294 1.00 98.56 310 ALA A CA 1
ATOM 2474 C C . ALA A 1 310 ? -15.730 3.050 23.212 1.00 98.56 310 ALA A C 1
ATOM 2476 O O . ALA A 1 310 ? -14.668 2.458 23.033 1.00 98.56 310 ALA A O 1
ATOM 2477 N N . SER A 1 311 ? -16.076 4.149 22.535 1.00 98.69 311 SER A N 1
ATOM 2478 C CA . SER A 1 311 ? -15.217 4.802 21.543 1.00 98.69 311 SER A CA 1
ATOM 2479 C C . SER A 1 311 ? -13.884 5.248 22.154 1.00 98.69 311 SER A C 1
ATOM 2481 O O . SER A 1 311 ? -12.821 4.859 21.670 1.00 98.69 311 SER A O 1
ATOM 2483 N N . SER A 1 312 ? -13.926 5.979 23.274 1.00 98.56 312 SER A N 1
ATOM 2484 C CA . SER A 1 312 ? -12.721 6.438 23.971 1.00 98.56 312 SER A CA 1
ATOM 2485 C C . SER A 1 312 ? -11.877 5.260 24.454 1.00 98.56 312 SER A C 1
ATOM 2487 O O . SER A 1 312 ? -10.670 5.221 24.221 1.00 98.56 312 SER A O 1
ATOM 2489 N N . LYS A 1 313 ? -12.516 4.256 25.069 1.00 98.62 313 LYS A N 1
ATOM 2490 C CA . LYS A 1 313 ? -11.828 3.062 25.562 1.00 98.62 313 LYS A CA 1
ATOM 2491 C C . LYS A 1 313 ? -11.132 2.294 24.439 1.00 98.62 313 LYS A C 1
ATOM 2493 O O . LYS A 1 313 ? -10.016 1.841 24.660 1.00 98.62 313 LYS A O 1
ATOM 2498 N N . LEU A 1 314 ? -11.761 2.158 23.270 1.00 98.75 314 LEU A N 1
ATOM 2499 C CA . LEU A 1 314 ? -11.151 1.497 22.116 1.00 98.75 314 LEU A CA 1
ATOM 2500 C C . LEU A 1 314 ? -9.900 2.236 21.641 1.00 98.75 314 LEU A C 1
ATOM 2502 O O . LEU A 1 314 ? -8.870 1.604 21.445 1.00 98.75 314 LEU A O 1
ATOM 2506 N N . LEU A 1 315 ? -9.961 3.561 21.499 1.00 98.75 315 LEU A N 1
ATOM 2507 C CA . LEU A 1 315 ? -8.805 4.347 21.059 1.00 98.75 315 LEU A CA 1
ATOM 2508 C C . LEU A 1 315 ? -7.659 4.300 22.075 1.00 98.75 315 LEU A C 1
ATOM 2510 O O . LEU A 1 315 ? -6.509 4.132 21.689 1.00 98.75 315 LEU A O 1
ATOM 2514 N N . ILE A 1 316 ? -7.963 4.384 23.374 1.00 98.75 316 ILE A N 1
ATOM 2515 C CA . ILE A 1 316 ? -6.963 4.234 24.445 1.00 98.75 316 ILE A CA 1
ATOM 2516 C C . ILE A 1 316 ? -6.316 2.845 24.401 1.00 98.75 316 ILE A C 1
ATOM 2518 O O . ILE A 1 316 ? -5.108 2.723 24.585 1.00 98.75 316 ILE A O 1
ATOM 2522 N N . ASP A 1 317 ? -7.116 1.801 24.183 1.00 98.69 317 ASP A N 1
ATOM 2523 C CA . ASP A 1 317 ? -6.635 0.427 24.041 1.00 98.69 317 ASP A CA 1
ATOM 2524 C C . ASP A 1 317 ? -5.707 0.286 22.826 1.00 98.69 317 ASP A C 1
ATOM 2526 O O . ASP A 1 317 ? -4.627 -0.289 22.951 1.00 98.69 317 ASP A O 1
ATOM 2530 N N . CYS A 1 318 ? -6.062 0.912 21.697 1.00 98.69 318 CYS A N 1
ATOM 2531 C CA . CYS A 1 318 ? -5.219 0.914 20.503 1.00 98.69 318 CYS A CA 1
ATOM 2532 C C . CYS A 1 318 ? -3.877 1.617 20.753 1.00 98.69 318 CYS A C 1
ATOM 2534 O O . CYS A 1 318 ? -2.818 1.037 20.535 1.00 98.69 318 CYS A O 1
ATOM 2536 N N . LEU A 1 319 ? -3.917 2.825 21.325 1.00 98.75 319 LEU A N 1
ATOM 2537 C CA . LEU A 1 319 ? -2.724 3.601 21.678 1.00 98.75 319 LEU A CA 1
ATOM 2538 C C . LEU A 1 319 ? -1.786 2.839 22.623 1.00 98.75 319 LEU A C 1
ATOM 2540 O O . LEU A 1 319 ? -0.573 2.854 22.430 1.00 98.75 319 LEU A O 1
ATOM 2544 N N . ARG A 1 320 ? -2.328 2.137 23.626 1.00 98.62 320 ARG A N 1
ATOM 2545 C CA . ARG A 1 320 ? -1.529 1.292 24.531 1.00 98.62 320 ARG A CA 1
ATOM 2546 C C . ARG A 1 320 ? -0.889 0.110 23.817 1.00 98.62 320 ARG A C 1
ATOM 2548 O O . ARG A 1 320 ? 0.281 -0.178 24.070 1.00 98.62 320 ARG A O 1
ATOM 2555 N N . GLY A 1 321 ? -1.651 -0.570 22.961 1.00 98.31 321 GLY A N 1
ATOM 2556 C CA . GLY A 1 321 ? -1.149 -1.685 22.164 1.00 98.31 321 GLY A CA 1
ATOM 2557 C C . GLY A 1 321 ? 0.031 -1.249 21.301 1.00 98.31 321 GLY A C 1
ATOM 2558 O O . GLY A 1 321 ? 1.114 -1.819 21.409 1.00 98.31 321 GLY A O 1
ATOM 2559 N N . THR A 1 322 ? -0.140 -0.164 20.545 1.00 98.19 322 THR A N 1
ATOM 2560 C CA . THR A 1 322 ? 0.900 0.369 19.659 1.00 98.19 322 THR A CA 1
ATOM 2561 C C . THR A 1 322 ? 2.101 0.935 20.421 1.00 98.19 322 THR A C 1
ATOM 2563 O O . THR A 1 322 ? 3.238 0.740 20.003 1.00 98.19 322 THR A O 1
ATOM 2566 N N . GLN A 1 323 ? 1.899 1.586 21.575 1.00 98.44 323 GLN A N 1
ATOM 2567 C CA . GLN A 1 323 ? 3.012 1.999 22.440 1.00 98.44 323 GLN A CA 1
ATOM 2568 C C . GLN A 1 323 ? 3.814 0.789 22.937 1.00 98.44 323 GLN A C 1
ATOM 2570 O O . GLN A 1 323 ? 5.039 0.848 23.002 1.00 98.44 323 GLN A O 1
ATOM 2575 N N . THR A 1 324 ? 3.132 -0.297 23.304 1.00 98.25 324 THR A N 1
ATOM 2576 C CA . THR A 1 324 ? 3.790 -1.521 23.775 1.00 98.25 324 THR A CA 1
ATOM 2577 C C . THR A 1 324 ? 4.651 -2.112 22.665 1.00 98.25 324 THR A C 1
ATOM 2579 O O . THR A 1 324 ? 5.840 -2.316 22.885 1.00 98.25 324 THR A O 1
ATOM 2582 N N . THR A 1 325 ? 4.103 -2.276 21.454 1.00 97.00 325 THR A N 1
ATOM 2583 C CA . THR A 1 325 ? 4.883 -2.787 20.316 1.00 97.00 325 THR A CA 1
ATOM 2584 C C . THR A 1 325 ? 6.031 -1.853 19.949 1.00 97.00 325 THR A C 1
ATOM 2586 O O . THR A 1 325 ? 7.140 -2.322 19.752 1.00 97.00 325 THR A O 1
ATOM 2589 N N . PHE A 1 326 ? 5.823 -0.534 19.966 1.00 96.81 326 PHE A N 1
ATOM 2590 C CA . PHE A 1 326 ? 6.889 0.449 19.758 1.00 96.81 326 PHE A CA 1
ATOM 2591 C C . PHE A 1 326 ? 8.061 0.281 20.742 1.00 96.81 326 PHE A C 1
ATOM 2593 O O . PHE A 1 326 ? 9.221 0.312 20.335 1.00 96.81 326 PHE A O 1
ATOM 2600 N N . LEU A 1 327 ? 7.772 0.106 22.037 1.00 96.94 327 LEU A N 1
ATOM 2601 C CA . LEU A 1 327 ? 8.797 -0.055 23.074 1.00 96.94 327 LEU A CA 1
ATOM 2602 C C . LEU A 1 327 ? 9.510 -1.412 22.999 1.00 96.94 327 LEU A C 1
ATOM 2604 O O . LEU A 1 327 ? 10.668 -1.511 23.401 1.00 96.94 327 LEU A O 1
ATOM 2608 N N . GLU A 1 328 ? 8.816 -2.443 22.520 1.00 96.00 328 GLU A N 1
ATOM 2609 C CA . GLU A 1 328 ? 9.356 -3.793 22.339 1.00 96.00 328 GLU A CA 1
ATOM 2610 C C . GLU A 1 328 ? 10.141 -3.948 21.028 1.00 96.00 328 GLU A C 1
ATOM 2612 O O . GLU A 1 328 ? 10.992 -4.833 20.938 1.00 96.00 328 GLU A O 1
ATOM 2617 N N . SER A 1 329 ? 9.905 -3.088 20.032 1.00 88.12 329 SER A N 1
ATOM 2618 C CA . SER A 1 329 ? 10.605 -3.138 18.750 1.00 88.12 329 SER A CA 1
ATOM 2619 C C . SER A 1 329 ? 12.090 -2.811 18.897 1.00 88.12 329 SER A C 1
ATOM 2621 O O . SER A 1 329 ? 12.487 -1.738 19.370 1.00 88.12 329 SER A O 1
ATOM 2623 N N . GLU A 1 330 ? 12.925 -3.737 18.429 1.00 88.44 330 GLU A N 1
ATOM 2624 C CA . GLU A 1 330 ? 14.379 -3.568 18.346 1.00 88.44 330 GLU A CA 1
ATOM 2625 C C . GLU A 1 330 ? 14.784 -2.743 17.114 1.00 88.44 330 GLU A C 1
ATOM 2627 O O . GLU A 1 330 ? 15.799 -2.051 17.152 1.00 88.44 330 GLU A O 1
ATOM 2632 N N . TYR A 1 331 ? 13.954 -2.751 16.065 1.00 73.81 331 TYR A N 1
ATOM 2633 C CA . TYR A 1 331 ? 14.233 -2.112 14.780 1.00 73.81 331 TYR A CA 1
ATOM 2634 C C . TYR A 1 331 ? 13.660 -0.695 14.683 1.00 73.81 331 TYR A C 1
ATOM 2636 O O . TYR A 1 331 ? 12.497 -0.449 15.010 1.00 73.81 331 TYR A O 1
ATOM 2644 N N . PHE A 1 332 ? 14.460 0.234 14.152 1.00 79.50 332 PHE A N 1
ATOM 2645 C CA . PHE A 1 332 ? 14.047 1.625 13.935 1.00 79.50 332 PHE A CA 1
ATOM 2646 C C . PHE A 1 332 ? 12.868 1.744 12.954 1.00 79.50 332 PHE A C 1
ATOM 2648 O O . PHE A 1 332 ? 11.913 2.461 13.234 1.00 79.50 332 PHE A O 1
ATOM 2655 N N . SER A 1 333 ? 12.872 0.981 11.854 1.00 75.94 333 SER A N 1
ATOM 2656 C CA . SER A 1 333 ? 11.775 0.994 10.872 1.00 75.94 333 SER A CA 1
ATOM 2657 C C . SER A 1 333 ? 10.440 0.547 11.470 1.00 75.94 333 SER A C 1
ATOM 2659 O O . SER A 1 333 ? 9.389 1.097 11.144 1.00 75.94 333 SER A O 1
ATOM 2661 N N . ASP A 1 334 ? 10.474 -0.429 12.380 1.00 83.31 334 ASP A N 1
ATOM 2662 C CA . ASP A 1 334 ? 9.271 -0.879 13.079 1.00 83.31 334 ASP A CA 1
ATOM 2663 C C . ASP A 1 334 ? 8.767 0.199 14.043 1.00 83.31 334 ASP A C 1
ATOM 2665 O O . ASP A 1 334 ? 7.563 0.426 14.146 1.00 83.31 334 ASP A O 1
ATOM 2669 N N . ARG A 1 335 ? 9.678 0.915 14.714 1.00 89.12 335 ARG A N 1
ATOM 2670 C CA . ARG A 1 335 ? 9.321 2.052 15.570 1.00 89.12 335 ARG A CA 1
ATOM 2671 C C . ARG A 1 335 ? 8.701 3.203 14.789 1.00 89.12 335 ARG A C 1
ATOM 2673 O O . ARG A 1 335 ? 7.718 3.762 15.263 1.00 89.12 335 ARG A O 1
ATOM 2680 N N . GLU A 1 336 ? 9.213 3.534 13.606 1.00 89.00 336 GLU A N 1
ATOM 2681 C CA . GLU A 1 336 ? 8.594 4.538 12.728 1.00 89.00 336 GLU A CA 1
ATOM 2682 C C . GLU A 1 336 ? 7.169 4.135 12.338 1.00 89.00 336 GLU A C 1
ATOM 2684 O O . GLU A 1 336 ? 6.230 4.906 12.537 1.00 89.00 336 GLU A O 1
ATOM 2689 N N . MET A 1 337 ? 6.990 2.893 11.880 1.00 92.00 337 MET A N 1
ATOM 2690 C CA . MET A 1 337 ? 5.674 2.353 11.537 1.00 92.00 337 MET A CA 1
ATOM 2691 C C . MET A 1 337 ? 4.705 2.416 12.730 1.00 92.00 337 MET A C 1
ATOM 2693 O O . MET A 1 337 ? 3.576 2.883 12.586 1.00 92.00 337 MET A O 1
ATOM 2697 N N . HIS A 1 338 ? 5.132 1.996 13.924 1.00 95.69 338 HIS A N 1
ATOM 2698 C CA . HIS A 1 338 ? 4.291 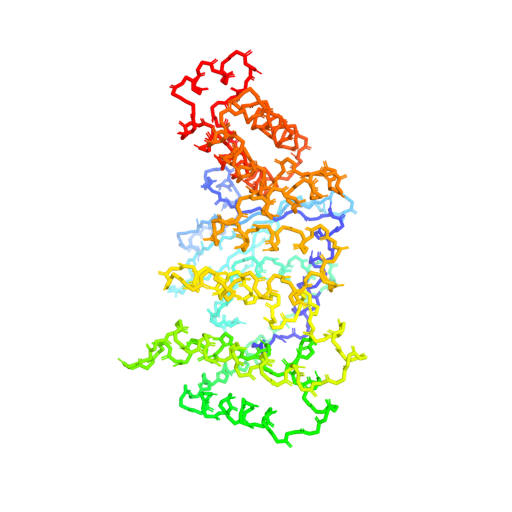2.063 15.122 1.00 95.69 338 HIS A CA 1
ATOM 2699 C C . HIS A 1 338 ? 4.016 3.502 15.578 1.00 95.69 338 HIS A C 1
ATOM 2701 O O . HIS A 1 338 ? 2.928 3.789 16.078 1.00 95.69 338 HIS A O 1
ATOM 2707 N N . ALA A 1 339 ? 4.959 4.429 15.406 1.00 96.31 339 ALA A N 1
ATOM 2708 C CA . ALA A 1 339 ? 4.726 5.840 15.699 1.00 96.31 339 ALA A CA 1
ATOM 2709 C C . ALA A 1 339 ? 3.640 6.433 14.784 1.00 96.31 339 ALA A C 1
ATOM 2711 O O . ALA A 1 339 ? 2.788 7.191 15.258 1.00 96.31 339 ALA A O 1
ATOM 2712 N N . ASP A 1 340 ? 3.611 6.039 13.509 1.00 96.00 340 ASP A N 1
ATOM 2713 C CA . ASP A 1 340 ? 2.562 6.433 12.568 1.00 96.00 340 ASP A CA 1
ATOM 2714 C C . ASP A 1 340 ? 1.194 5.840 12.928 1.00 96.00 340 ASP A C 1
ATOM 2716 O O . ASP A 1 340 ? 0.215 6.585 13.025 1.00 96.00 340 ASP A O 1
ATOM 2720 N N . GLU A 1 341 ? 1.127 4.540 13.226 1.00 97.44 341 GLU A N 1
ATOM 2721 C CA . GLU A 1 341 ? -0.096 3.876 13.710 1.00 97.44 341 GLU A CA 1
ATOM 2722 C C . GLU A 1 341 ? -0.634 4.568 14.985 1.00 97.44 341 GLU A C 1
ATOM 2724 O O . GLU A 1 341 ? -1.822 4.884 15.104 1.00 97.44 341 GLU A O 1
ATOM 2729 N N . TYR A 1 342 ? 0.253 4.892 15.936 1.00 98.38 342 TYR A N 1
ATOM 2730 C CA . TYR A 1 342 ? -0.099 5.602 17.169 1.00 98.38 342 TYR A CA 1
ATOM 2731 C C . TYR A 1 342 ? -0.665 6.996 16.879 1.00 98.38 342 TYR A C 1
ATOM 2733 O O . TYR A 1 342 ? -1.675 7.409 17.462 1.00 98.38 342 TYR A O 1
ATOM 2741 N N . ARG A 1 343 ? -0.030 7.727 15.957 1.00 98.12 343 ARG A N 1
ATOM 2742 C CA . ARG A 1 343 ? -0.447 9.068 15.548 1.00 98.12 343 ARG A CA 1
ATOM 2743 C C . ARG A 1 343 ? -1.858 9.066 14.967 1.00 98.12 343 ARG A C 1
ATOM 2745 O O . ARG A 1 343 ? -2.652 9.911 15.381 1.00 98.12 343 ARG A O 1
ATOM 2752 N N . VAL A 1 344 ? -2.205 8.105 14.108 1.00 98.06 344 VAL A N 1
ATOM 2753 C CA . VAL A 1 344 ? -3.554 7.987 13.519 1.00 98.06 344 VAL A CA 1
ATOM 2754 C C . VAL A 1 344 ? -4.630 7.812 14.599 1.00 98.06 344 VAL A C 1
ATOM 2756 O O . VAL A 1 344 ? -5.644 8.524 14.610 1.00 98.06 344 VAL A O 1
ATOM 2759 N N . HIS A 1 345 ? -4.416 6.908 15.561 1.00 98.62 345 HIS A N 1
ATOM 2760 C CA . HIS A 1 345 ? -5.363 6.702 16.664 1.00 98.62 345 HIS A CA 1
ATOM 2761 C C . HIS A 1 345 ? -5.482 7.931 17.570 1.00 98.62 345 HIS A C 1
ATOM 2763 O O . HIS A 1 345 ? -6.583 8.294 17.997 1.00 98.62 345 HIS A O 1
ATOM 2769 N N . ARG A 1 346 ? -4.365 8.611 17.838 1.00 98.44 346 ARG A N 1
ATOM 2770 C CA . ARG A 1 346 ? -4.341 9.823 18.662 1.00 98.44 346 ARG A CA 1
ATOM 2771 C C . ARG A 1 346 ? -5.074 10.975 17.984 1.00 98.44 346 ARG A C 1
ATOM 2773 O O . ARG A 1 346 ? -5.864 11.651 18.639 1.00 98.44 346 ARG A O 1
ATOM 2780 N N . GLU A 1 347 ? -4.828 11.203 16.698 1.00 98.44 347 GLU A N 1
ATOM 2781 C CA . GLU A 1 347 ? -5.510 12.240 15.917 1.00 98.44 347 GLU A CA 1
ATOM 2782 C C . GLU A 1 347 ? -7.022 11.988 15.889 1.00 98.44 347 GLU A C 1
ATOM 2784 O O . GLU A 1 347 ? -7.809 12.908 16.117 1.00 98.44 347 GLU A O 1
ATOM 2789 N N . THR A 1 348 ? -7.435 10.724 15.754 1.00 98.62 348 THR A N 1
ATOM 2790 C CA . THR A 1 348 ? -8.848 10.334 15.872 1.00 98.62 348 THR A CA 1
ATOM 2791 C C . THR A 1 348 ? -9.404 10.648 17.266 1.00 98.62 348 THR A C 1
ATOM 2793 O O . THR A 1 348 ? -10.484 11.228 17.387 1.00 98.62 348 THR A O 1
ATOM 2796 N N . LEU A 1 349 ? -8.670 10.331 18.341 1.00 98.62 349 LEU A N 1
ATOM 2797 C CA . LEU A 1 349 ? -9.082 10.663 19.711 1.00 98.62 349 LEU A CA 1
ATOM 2798 C C . LEU A 1 349 ? -9.261 12.178 19.893 1.00 98.62 349 LEU A C 1
ATOM 2800 O O . LEU A 1 349 ? -10.257 12.607 20.470 1.00 98.62 349 LEU A O 1
ATOM 2804 N N . GLN A 1 350 ? -8.336 12.987 19.373 1.00 98.31 350 GLN A N 1
ATOM 2805 C CA . GLN A 1 350 ? -8.406 14.452 19.423 1.00 98.31 350 GLN A CA 1
ATOM 2806 C C . GLN A 1 350 ? -9.583 15.017 18.630 1.00 98.31 350 GLN A C 1
ATOM 2808 O O . GLN A 1 350 ? -10.218 15.973 19.071 1.00 98.31 350 GLN A O 1
ATOM 2813 N N . GLN A 1 351 ? -9.889 14.422 17.478 1.00 98.50 351 GLN A N 1
ATOM 2814 C CA . GLN A 1 351 ? -11.028 14.821 16.662 1.00 98.50 351 GLN A CA 1
ATOM 2815 C C . GLN A 1 351 ? -12.363 14.530 17.361 1.00 98.50 351 GLN A C 1
ATOM 2817 O O . GLN A 1 351 ? -13.285 15.343 17.286 1.00 98.50 351 GLN A O 1
ATOM 2822 N N . LEU A 1 352 ? -12.482 13.374 18.020 1.00 98.38 352 LEU A N 1
ATOM 2823 C CA . LEU A 1 352 ? -13.735 12.937 18.640 1.00 98.38 352 LEU A CA 1
ATOM 2824 C C . LEU A 1 352 ? -13.958 13.549 20.033 1.00 98.38 352 LEU A C 1
ATOM 2826 O O . LEU A 1 352 ? -15.098 13.844 20.389 1.00 98.38 352 LEU A O 1
ATOM 2830 N N . PHE A 1 353 ? -12.896 13.778 20.813 1.00 98.31 353 PHE A N 1
ATOM 2831 C CA . PHE A 1 353 ? -12.992 14.184 22.217 1.00 98.31 353 PHE A CA 1
ATOM 2832 C C . PHE A 1 353 ? -12.274 15.519 22.480 1.00 98.31 353 PHE A C 1
ATOM 2834 O O . PHE A 1 353 ? -11.044 15.574 22.455 1.00 98.31 353 PHE A O 1
ATOM 2841 N N . PRO A 1 354 ? -13.000 16.599 22.839 1.00 97.12 354 PRO A N 1
ATOM 2842 C CA . PRO A 1 354 ? -12.394 17.902 23.136 1.00 97.12 354 PRO A CA 1
ATOM 2843 C C . PRO A 1 354 ? -11.378 17.891 24.287 1.00 97.12 354 PRO A C 1
ATOM 2845 O O . PRO A 1 354 ? -10.525 18.769 24.362 1.00 97.12 354 PRO A O 1
ATOM 2848 N N . ASN A 1 355 ? -11.482 16.913 25.189 1.00 97.38 355 ASN A N 1
ATOM 2849 C CA . ASN A 1 355 ? -10.599 16.700 26.334 1.00 97.38 355 ASN A CA 1
ATOM 2850 C C . ASN A 1 355 ? -9.571 15.575 26.098 1.00 97.38 355 ASN A C 1
ATOM 2852 O O . ASN A 1 355 ? -9.137 14.914 27.045 1.00 97.38 355 ASN A O 1
ATOM 2856 N N . ALA A 1 356 ? -9.215 15.291 24.840 1.00 97.56 356 ALA A N 1
ATOM 2857 C CA . ALA A 1 356 ? -8.278 14.220 24.498 1.00 97.56 356 ALA A CA 1
ATOM 2858 C C . ALA A 1 356 ? -6.924 14.364 25.211 1.00 97.56 356 ALA A C 1
ATOM 2860 O O . ALA A 1 356 ? -6.366 13.368 25.664 1.00 97.56 356 ALA A O 1
ATOM 2861 N N . THR A 1 357 ? -6.415 15.588 25.372 1.00 96.94 357 THR A N 1
ATOM 2862 C CA . THR A 1 357 ? -5.155 15.843 26.086 1.00 96.94 357 THR A CA 1
ATOM 2863 C C . THR A 1 357 ? -5.232 15.388 27.544 1.00 96.94 357 THR A C 1
ATOM 2865 O O . THR A 1 357 ? -4.323 14.714 28.026 1.00 96.94 357 THR A O 1
ATOM 2868 N N . GLU A 1 358 ? -6.323 15.704 28.246 1.00 97.94 358 GLU A N 1
ATOM 2869 C CA . GLU A 1 358 ? -6.547 15.255 29.620 1.00 97.94 358 GLU A CA 1
ATOM 2870 C C . GLU A 1 358 ? -6.722 13.735 29.693 1.00 97.94 358 GLU A C 1
ATOM 2872 O O . GLU A 1 358 ? -6.214 13.113 30.625 1.00 97.94 358 GLU A O 1
ATOM 2877 N N . ILE A 1 359 ? -7.402 13.128 28.713 1.00 97.88 359 ILE A N 1
ATOM 2878 C CA . ILE A 1 359 ? -7.550 11.668 28.621 1.00 97.88 359 ILE A CA 1
ATOM 2879 C C . ILE A 1 359 ? -6.173 11.005 28.506 1.00 97.88 359 ILE A C 1
ATOM 2881 O O . ILE A 1 359 ? -5.870 10.111 29.293 1.00 97.88 359 ILE A O 1
ATOM 2885 N N . LEU A 1 360 ? -5.318 11.458 27.583 1.00 97.69 360 LEU A N 1
ATOM 2886 C CA . LEU A 1 360 ? -3.970 10.906 27.399 1.00 97.69 360 LEU A CA 1
ATOM 2887 C C . LEU A 1 360 ? -3.138 11.015 28.683 1.00 97.69 360 LEU A C 1
ATOM 2889 O O . LEU A 1 360 ? -2.557 10.025 29.124 1.00 97.69 360 LEU A O 1
ATOM 2893 N N . GLN A 1 361 ? -3.164 12.182 29.338 1.00 97.19 361 GLN A N 1
ATOM 2894 C CA . GLN A 1 361 ? -2.475 12.399 30.614 1.00 97.19 361 GLN A CA 1
ATOM 2895 C C . GLN A 1 361 ? -2.974 11.454 31.714 1.00 97.19 361 GLN A C 1
ATOM 2897 O O . GLN A 1 361 ? -2.168 10.880 32.441 1.00 97.19 361 GLN A O 1
ATOM 2902 N N . GLN A 1 362 ? -4.292 11.261 31.834 1.00 97.88 362 GLN A N 1
ATOM 2903 C CA . GLN A 1 362 ? -4.884 10.354 32.82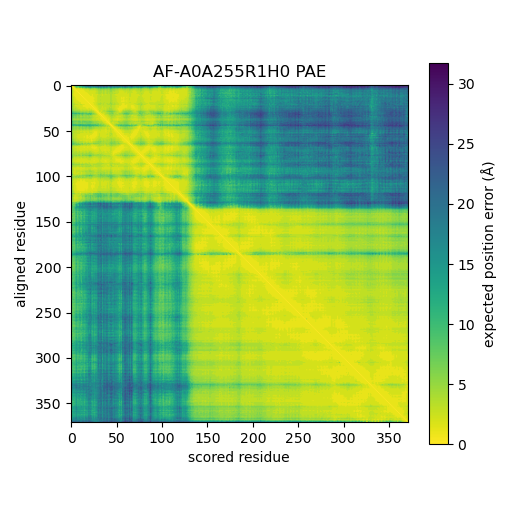5 1.00 97.88 362 GLN A CA 1
ATOM 2904 C C . GLN A 1 362 ? -4.548 8.883 32.569 1.00 97.88 362 GLN A C 1
ATOM 2906 O O . GLN A 1 362 ? -4.528 8.092 33.509 1.00 97.88 362 GLN A O 1
ATOM 2911 N N . GLN A 1 363 ? -4.332 8.507 31.309 1.00 97.94 363 GLN A N 1
ATOM 2912 C CA . GLN A 1 363 ? -3.977 7.143 30.922 1.00 97.94 363 GLN A CA 1
ATOM 2913 C C . GLN A 1 363 ? -2.462 6.894 30.891 1.00 97.94 363 GLN A C 1
ATOM 2915 O O . GLN A 1 363 ? -2.074 5.776 30.548 1.00 97.94 363 GLN A O 1
ATOM 2920 N N . GLU A 1 364 ? -1.649 7.896 31.255 1.00 97.50 364 GLU A N 1
ATOM 2921 C CA . GLU A 1 364 ? -0.177 7.878 31.212 1.00 97.50 364 GLU A CA 1
ATOM 2922 C C . GLU A 1 364 ? 0.385 7.600 29.805 1.00 97.50 364 GLU A C 1
ATOM 2924 O O . GLU A 1 364 ? 1.470 7.045 29.641 1.00 97.50 364 GLU A O 1
ATOM 2929 N N . LEU A 1 365 ? -0.360 8.008 28.776 1.00 97.81 365 LEU A N 1
ATOM 2930 C CA . LEU A 1 365 ? 0.024 7.857 27.378 1.00 97.81 365 LEU A CA 1
ATOM 2931 C C . LEU A 1 365 ? 0.795 9.100 26.900 1.00 97.81 365 LEU A C 1
ATOM 2933 O O . LEU A 1 365 ? 0.338 10.226 27.134 1.00 97.81 365 LEU A O 1
ATOM 2937 N N . PRO A 1 366 ? 1.953 8.939 26.230 1.00 96.81 366 PRO A N 1
ATOM 2938 C CA . PRO A 1 366 ? 2.705 10.067 25.702 1.00 96.81 366 PRO A CA 1
ATOM 2939 C C . PRO A 1 366 ? 1.931 10.751 24.572 1.00 96.81 366 PRO A C 1
ATOM 2941 O O . PRO A 1 366 ? 1.088 10.152 23.904 1.00 96.81 366 PRO A O 1
ATOM 2944 N N . PHE A 1 367 ? 2.220 12.029 24.336 1.00 95.88 367 PHE A N 1
ATOM 2945 C CA . PHE A 1 367 ? 1.576 12.744 23.237 1.00 95.88 367 PHE A CA 1
ATOM 2946 C C . PHE A 1 367 ? 2.057 12.233 21.872 1.00 95.88 367 PHE A C 1
ATOM 2948 O O . PHE A 1 367 ? 1.235 12.076 20.981 1.00 95.88 367 PHE A O 1
ATOM 2955 N N . ASP A 1 368 ? 3.347 11.929 21.730 1.00 95.00 368 ASP A N 1
ATOM 2956 C CA . ASP A 1 368 ? 3.972 11.356 20.532 1.00 95.00 368 ASP A CA 1
ATOM 2957 C C . ASP A 1 368 ? 4.907 10.208 20.929 1.00 95.00 368 ASP A C 1
ATOM 2959 O O . ASP A 1 368 ? 5.444 10.196 22.042 1.00 95.00 368 ASP A O 1
ATOM 2963 N N . LEU A 1 369 ? 5.132 9.279 20.000 1.00 93.12 369 LEU A N 1
ATOM 2964 C CA . LEU A 1 369 ? 6.228 8.314 20.053 1.00 93.12 369 LEU A CA 1
ATOM 2965 C C . LEU A 1 369 ? 7.330 8.815 19.114 1.00 93.12 369 LEU A C 1
ATOM 2967 O O . LEU A 1 369 ? 7.056 9.101 17.952 1.00 93.12 369 LEU A O 1
ATOM 2971 N N . VAL A 1 370 ? 8.549 8.979 19.629 1.00 90.88 370 VAL A N 1
ATOM 2972 C CA . VAL A 1 370 ? 9.709 9.442 18.850 1.00 90.88 370 VAL A CA 1
ATOM 2973 C C . VAL A 1 370 ? 10.645 8.241 18.662 1.00 90.88 370 VAL A C 1
ATOM 2975 O O . VAL A 1 370 ? 11.164 7.784 1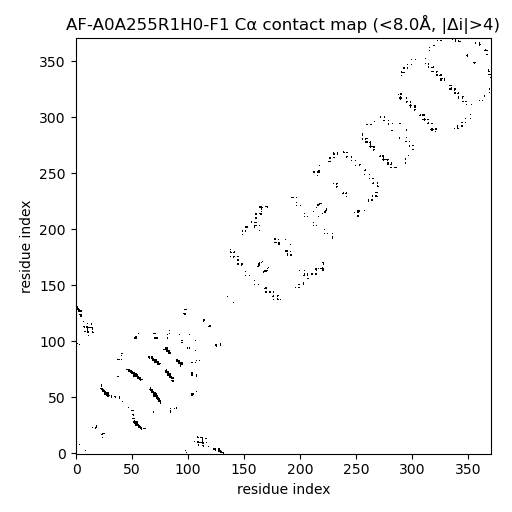9.685 1.00 90.88 370 VAL A O 1
ATOM 2978 N N . PRO A 1 371 ? 10.782 7.706 17.429 1.00 74.12 371 PRO A N 1
ATOM 2979 C CA . PRO A 1 371 ? 11.563 6.505 17.092 1.00 74.12 371 PRO A CA 1
ATOM 2980 C C . PRO A 1 371 ? 13.010 6.472 17.596 1.00 74.12 371 PRO A C 1
ATOM 2982 O O . PRO A 1 371 ? 13.657 7.547 17.609 1.00 74.12 371 PRO A O 1
#

Nearest PDB structures (foldseek):
  4a1s-assembly1_B  TM=4.581E-01  e=3.064E-02  Drosophila melanogaster
  4ui9-assembly1_K  TM=4.481E-01  e=5.730E-01  Homo sapiens
  7xn7-assembly1_q  TM=3.780E-01  e=2.547E-01  Komagataella phaffii
  6xns-assembly2_E  TM=1.635E-01  e=3.491E-01  synthetic construct